Protein AF-A0AAD7TX39-F1 (afdb_monomer)

Mean predicted aligned error: 16.81 Å

Structure (mmCIF, N/CA/C/O backbone):
data_AF-A0AAD7TX39-F1
#
_entry.id   AF-A0AAD7TX39-F1
#
loop_
_atom_site.group_PDB
_atom_site.id
_atom_site.type_symbol
_atom_site.label_atom_id
_atom_site.label_alt_id
_atom_site.label_comp_id
_atom_site.label_asym_id
_atom_site.label_entity_id
_atom_site.label_seq_id
_atom_site.pdbx_PDB_ins_code
_atom_site.Cartn_x
_atom_site.Cartn_y
_atom_site.Cartn_z
_atom_site.occupancy
_atom_site.B_iso_or_equiv
_atom_site.auth_seq_id
_atom_site.auth_comp_id
_atom_site.auth_asym_id
_atom_site.auth_atom_id
_atom_site.pdbx_PDB_model_num
ATOM 1 N N . MET A 1 1 ? 6.642 25.648 47.683 1.00 36.09 1 MET A N 1
ATOM 2 C CA . MET A 1 1 ? 7.659 25.974 46.660 1.00 36.09 1 MET A CA 1
ATOM 3 C C . MET A 1 1 ? 8.976 25.376 47.153 1.00 36.09 1 MET A C 1
ATOM 5 O O . MET A 1 1 ? 9.475 25.858 48.153 1.00 36.09 1 MET A O 1
ATOM 9 N N . GLY A 1 2 ? 9.516 24.273 46.634 1.00 30.36 2 GLY A N 1
ATOM 10 C CA . GLY A 1 2 ? 9.011 23.391 45.579 1.00 30.36 2 GLY A CA 1
ATOM 11 C C . GLY A 1 2 ? 9.629 23.659 44.208 1.00 30.36 2 GLY A C 1
ATOM 12 O O . GLY A 1 2 ? 9.030 24.409 43.449 1.00 30.36 2 GLY A O 1
ATOM 13 N N . TYR A 1 3 ? 10.782 23.035 43.932 1.00 30.98 3 TYR A N 1
ATOM 14 C CA . TYR A 1 3 ? 11.261 22.601 42.609 1.00 30.98 3 TYR A CA 1
ATOM 15 C C . TYR A 1 3 ? 12.519 21.726 42.781 1.00 30.98 3 TYR A C 1
ATOM 17 O O . TYR A 1 3 ? 13.634 22.239 42.824 1.00 30.98 3 TYR A O 1
ATOM 25 N N . GLU A 1 4 ? 12.347 20.405 42.836 1.00 35.03 4 GLU A N 1
ATOM 26 C CA . GLU A 1 4 ? 13.438 19.443 42.611 1.00 35.03 4 GLU A CA 1
ATOM 27 C C . GLU A 1 4 ? 13.172 18.641 41.334 1.00 35.03 4 GLU A C 1
ATOM 29 O O . GLU A 1 4 ? 12.026 18.467 40.912 1.00 35.03 4 GLU A O 1
ATOM 34 N N . LYS A 1 5 ? 14.249 18.211 40.668 1.00 33.78 5 LYS A N 1
ATOM 35 C CA . LYS A 1 5 ? 14.207 17.610 39.330 1.00 33.78 5 LYS A CA 1
ATOM 36 C C . LYS A 1 5 ? 14.383 16.096 39.421 1.00 33.78 5 LYS A C 1
ATOM 38 O O . LYS A 1 5 ? 15.505 15.624 39.577 1.00 33.78 5 LYS A O 1
ATOM 43 N N . ASN A 1 6 ? 13.307 15.338 39.228 1.00 30.84 6 ASN A N 1
ATOM 44 C CA . ASN A 1 6 ? 13.421 13.895 39.013 1.00 30.84 6 ASN A CA 1
ATOM 45 C C . ASN A 1 6 ? 13.933 13.612 37.593 1.00 30.84 6 ASN A C 1
ATOM 47 O O . ASN A 1 6 ? 13.250 13.896 36.609 1.00 30.84 6 ASN A O 1
ATOM 51 N N . ALA A 1 7 ? 15.134 13.044 37.493 1.00 29.58 7 ALA A N 1
ATOM 52 C CA . ALA A 1 7 ? 15.675 12.522 36.244 1.00 29.58 7 ALA A CA 1
ATOM 53 C C . ALA A 1 7 ? 15.110 11.118 35.969 1.00 29.58 7 ALA A C 1
ATOM 55 O O . ALA A 1 7 ? 15.146 10.248 36.837 1.00 29.58 7 ALA A O 1
ATOM 56 N N . ILE A 1 8 ? 14.607 10.888 34.755 1.00 26.80 8 ILE A N 1
ATOM 57 C CA . ILE A 1 8 ? 14.100 9.577 34.331 1.00 26.80 8 ILE A CA 1
ATOM 58 C C . ILE A 1 8 ? 15.266 8.759 33.768 1.00 26.80 8 ILE A C 1
ATOM 60 O O . ILE A 1 8 ? 15.832 9.107 32.732 1.00 26.80 8 ILE A O 1
ATOM 64 N N . PHE A 1 9 ? 15.611 7.658 34.437 1.00 26.08 9 PHE A N 1
ATOM 65 C CA . PHE A 1 9 ? 16.570 6.683 33.918 1.00 26.08 9 PHE A CA 1
ATOM 66 C C . PHE A 1 9 ? 15.929 5.817 32.827 1.00 26.08 9 PHE A C 1
ATOM 68 O O . PHE A 1 9 ? 14.939 5.128 33.070 1.00 26.08 9 PHE A O 1
ATOM 75 N N . PHE A 1 10 ? 16.539 5.792 31.641 1.00 26.59 10 PHE A N 1
ATOM 76 C CA . PHE A 1 10 ? 16.265 4.768 30.633 1.00 26.59 10 PHE A CA 1
ATOM 77 C C . PHE A 1 10 ? 17.032 3.487 30.981 1.00 26.59 10 PHE A C 1
ATOM 79 O O . PHE A 1 10 ? 18.262 3.490 31.012 1.00 26.59 10 PHE A O 1
ATOM 86 N N . LEU A 1 11 ? 16.316 2.380 31.192 1.00 27.66 11 LEU A N 1
ATOM 87 C CA . LEU A 1 11 ? 16.915 1.046 31.245 1.00 27.66 11 LEU A CA 1
ATOM 88 C C . LEU A 1 11 ? 17.014 0.471 29.829 1.00 27.66 11 LEU A C 1
ATOM 90 O O . LEU A 1 11 ? 16.006 0.138 29.206 1.00 27.66 11 LEU A O 1
ATOM 94 N N . THR A 1 12 ? 18.237 0.344 29.321 1.00 29.81 12 THR A N 1
ATOM 95 C CA . THR A 1 12 ? 18.530 -0.345 28.062 1.00 29.81 12 THR A CA 1
ATOM 96 C C . THR A 1 12 ? 18.596 -1.857 28.279 1.00 29.81 12 THR A C 1
ATOM 98 O O . THR A 1 12 ? 19.236 -2.347 29.209 1.00 29.81 12 THR A O 1
ATOM 101 N N . SER A 1 13 ? 17.925 -2.622 27.415 1.00 28.33 13 SER A N 1
ATOM 102 C CA . SER A 1 13 ? 17.940 -4.086 27.481 1.00 28.33 13 SER A CA 1
ATOM 103 C C . SER A 1 13 ? 19.276 -4.631 26.966 1.00 28.33 13 SER A C 1
ATOM 105 O O . SER A 1 13 ? 19.638 -4.394 25.814 1.00 28.33 13 SER A O 1
ATOM 107 N N . GLN A 1 14 ? 20.012 -5.360 27.809 1.00 29.25 14 GLN A N 1
ATOM 108 C CA . GLN A 1 14 ? 21.198 -6.106 27.383 1.00 29.25 14 GLN A CA 1
ATOM 109 C C . GLN A 1 14 ? 20.790 -7.441 26.747 1.00 29.25 14 GLN A C 1
ATOM 111 O O . GLN A 1 14 ? 19.982 -8.186 27.303 1.00 29.25 14 GLN A O 1
ATOM 116 N N . ALA A 1 15 ? 21.377 -7.759 25.593 1.00 29.50 15 ALA A N 1
ATOM 117 C CA . ALA A 1 15 ? 21.152 -9.026 24.907 1.00 29.50 15 ALA A CA 1
ATOM 118 C C . ALA A 1 15 ? 21.984 -10.159 25.535 1.00 29.50 15 ALA A C 1
ATOM 120 O O . ALA A 1 15 ? 23.193 -10.023 25.718 1.00 29.50 15 ALA A O 1
ATOM 121 N N . PHE A 1 16 ? 21.349 -11.301 25.814 1.00 26.45 16 PHE A N 1
ATOM 122 C CA . PHE A 1 16 ? 22.035 -12.513 26.269 1.00 26.45 16 PHE A CA 1
ATOM 123 C C . PHE A 1 16 ? 22.525 -13.350 25.079 1.00 26.45 16 PHE A C 1
ATOM 125 O O . PHE A 1 16 ? 21.729 -13.944 24.350 1.00 26.45 16 PHE A O 1
ATOM 132 N N . THR A 1 17 ? 23.844 -13.446 24.910 1.00 27.94 17 THR A N 1
ATOM 133 C CA . THR A 1 17 ? 24.473 -14.318 23.906 1.00 27.94 17 THR A CA 1
ATOM 134 C C . THR A 1 17 ? 24.543 -15.756 24.420 1.00 27.94 17 THR A C 1
ATOM 136 O O . THR A 1 17 ? 25.300 -16.048 25.343 1.00 27.94 17 THR A O 1
ATOM 139 N N . ILE A 1 18 ? 23.794 -16.677 23.806 1.00 28.23 18 ILE A N 1
ATOM 140 C CA . ILE A 1 18 ? 23.839 -18.110 24.146 1.00 28.23 18 ILE A CA 1
ATOM 141 C C . ILE A 1 18 ? 24.868 -18.824 23.259 1.00 28.23 18 ILE A C 1
ATOM 143 O O . ILE A 1 18 ? 24.601 -19.142 22.099 1.00 28.23 18 ILE A O 1
ATOM 147 N N . THR A 1 19 ? 26.044 -19.119 23.813 1.00 29.38 19 THR A N 1
ATOM 148 C CA . THR A 1 19 ? 27.068 -19.953 23.169 1.00 29.38 19 THR A CA 1
ATOM 149 C C . THR A 1 19 ? 26.739 -21.443 23.313 1.00 29.38 19 THR A C 1
ATOM 151 O O . THR A 1 19 ? 26.641 -21.983 24.413 1.00 29.38 19 THR A O 1
ATOM 154 N N . LYS A 1 20 ? 26.591 -22.152 22.186 1.00 29.59 20 LYS A N 1
ATOM 155 C CA . LYS A 1 20 ? 26.404 -23.613 22.176 1.00 29.59 20 LYS A CA 1
A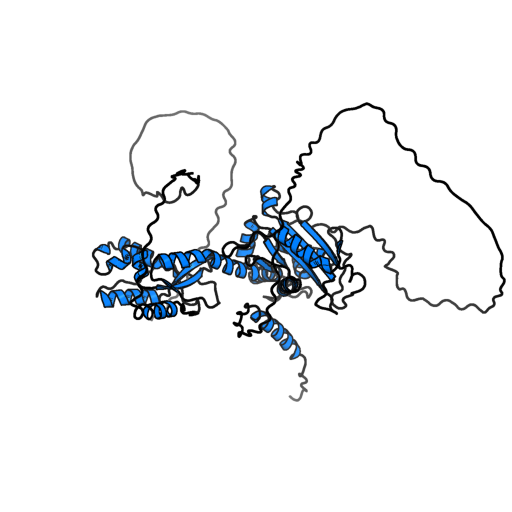TOM 156 C C . LYS A 1 20 ? 27.747 -24.333 22.324 1.00 29.59 20 LYS A C 1
ATOM 158 O O . LYS A 1 20 ? 28.436 -24.547 21.329 1.00 29.59 20 LYS A O 1
ATOM 163 N N . HIS A 1 21 ? 28.090 -24.765 23.536 1.00 30.83 21 HIS A N 1
ATOM 164 C CA . HIS A 1 21 ? 29.160 -25.749 23.721 1.00 30.83 21 HIS A CA 1
ATOM 165 C C . HIS A 1 21 ? 28.693 -27.168 23.365 1.00 30.83 21 HIS A C 1
ATOM 167 O O . HIS A 1 21 ? 27.553 -27.559 23.611 1.00 30.83 21 HIS A O 1
ATOM 173 N N . LYS A 1 22 ? 29.605 -27.935 22.763 1.00 34.88 22 LYS A N 1
ATOM 174 C CA . LYS A 1 22 ? 29.406 -29.308 22.289 1.00 34.88 22 LYS A CA 1
ATOM 175 C C . LYS A 1 22 ? 30.063 -30.271 23.291 1.00 34.88 22 LYS A C 1
ATOM 177 O O . LYS A 1 22 ? 31.272 -30.147 23.488 1.00 34.88 22 LYS A O 1
ATOM 182 N N . PRO A 1 23 ? 29.331 -31.203 23.927 1.00 36.47 23 PRO A N 1
ATOM 183 C CA . PRO A 1 23 ? 29.933 -32.135 24.873 1.00 36.47 23 PRO A CA 1
ATOM 184 C C . PRO A 1 23 ? 30.745 -33.205 24.133 1.00 36.47 23 PRO A C 1
ATOM 186 O O . PRO A 1 23 ? 30.285 -33.779 23.146 1.00 36.47 23 PRO A O 1
ATOM 189 N N . THR A 1 24 ? 31.946 -33.483 24.633 1.00 35.75 24 THR A N 1
ATOM 190 C CA . THR A 1 24 ? 32.709 -34.697 24.317 1.00 35.75 24 THR A CA 1
ATOM 191 C C . THR A 1 24 ? 32.731 -35.582 25.556 1.00 35.75 24 THR A C 1
ATOM 193 O O . THR A 1 24 ? 32.763 -35.090 26.682 1.00 35.75 24 THR A O 1
ATOM 196 N N . THR A 1 25 ? 32.620 -36.889 25.349 1.00 35.44 25 THR A N 1
ATOM 197 C CA . THR A 1 25 ? 32.514 -37.886 26.416 1.00 35.44 25 THR A CA 1
ATOM 198 C C . THR A 1 25 ? 33.858 -38.144 27.084 1.00 35.44 25 THR A C 1
ATOM 200 O O . THR A 1 25 ? 34.848 -38.332 26.384 1.00 35.44 25 THR A O 1
ATOM 203 N N . ASN A 1 26 ? 33.851 -38.308 28.405 1.00 32.62 26 ASN A N 1
ATOM 204 C CA . ASN A 1 26 ? 34.750 -39.236 29.088 1.00 32.62 26 ASN A CA 1
ATOM 205 C C . ASN A 1 26 ? 34.024 -39.859 30.288 1.00 32.62 26 ASN A C 1
ATOM 207 O O . ASN A 1 26 ? 33.129 -39.244 30.869 1.00 32.62 26 ASN A O 1
ATOM 211 N N . SER A 1 27 ? 34.380 -41.098 30.605 1.00 34.50 27 SER A N 1
ATOM 212 C CA . SER A 1 27 ? 33.870 -41.869 31.740 1.00 34.50 27 SER A CA 1
ATOM 213 C C . SER A 1 27 ? 34.684 -41.614 33.006 1.00 34.50 27 SER A C 1
ATOM 215 O O . SER A 1 27 ? 35.883 -41.386 32.897 1.00 34.50 27 SER A O 1
ATOM 217 N N . ASP A 1 28 ? 34.059 -41.752 34.181 1.00 32.94 28 ASP A N 1
ATOM 218 C CA . ASP A 1 28 ? 34.570 -42.628 35.252 1.00 32.94 28 ASP A CA 1
ATOM 219 C C . ASP A 1 28 ? 33.524 -42.847 36.368 1.00 32.94 28 ASP A C 1
ATOM 221 O O . ASP A 1 28 ? 32.405 -42.335 36.291 1.00 32.94 28 ASP A O 1
ATOM 225 N N . SER A 1 29 ? 33.829 -43.721 37.338 1.00 34.81 29 SER A N 1
ATOM 226 C CA . SER A 1 29 ? 32.827 -44.519 38.071 1.00 34.81 29 SER A CA 1
ATOM 227 C C . SER A 1 29 ? 32.806 -44.384 39.605 1.00 34.81 29 SER A C 1
ATOM 229 O O . SER A 1 29 ? 33.843 -44.529 40.249 1.00 34.81 29 SER A O 1
ATOM 231 N N . SER A 1 30 ? 31.609 -44.277 40.203 1.00 33.69 30 SER A N 1
ATOM 232 C CA . SER A 1 30 ? 31.208 -44.779 41.550 1.00 33.69 30 SER A CA 1
ATOM 233 C C . SER A 1 30 ? 29.690 -44.508 41.756 1.00 33.69 30 SER A C 1
ATOM 235 O O . SER A 1 30 ? 29.173 -43.569 41.163 1.00 33.69 30 SER A O 1
ATOM 237 N N . ARG A 1 31 ? 28.837 -45.384 42.335 1.00 32.41 31 ARG A N 1
ATOM 238 C CA . ARG A 1 31 ? 28.692 -45.795 43.762 1.00 32.41 31 ARG A CA 1
ATOM 239 C C . ARG A 1 31 ? 28.604 -44.576 44.710 1.00 32.41 31 ARG A C 1
ATOM 241 O O . ARG A 1 31 ? 29.559 -43.821 44.734 1.00 32.41 31 ARG A O 1
ATOM 248 N N . LEU A 1 32 ? 27.589 -44.315 45.549 1.00 34.75 32 LEU A N 1
ATOM 249 C CA . LEU A 1 32 ? 26.296 -44.931 45.965 1.00 34.75 32 LEU A CA 1
ATOM 250 C C . LEU A 1 32 ? 25.321 -43.753 46.347 1.00 34.75 32 LEU A C 1
ATOM 252 O O . LEU A 1 32 ? 25.684 -42.612 46.081 1.00 34.75 32 LEU A O 1
ATOM 256 N N . ASP A 1 33 ? 24.107 -43.841 46.923 1.00 32.72 33 ASP A N 1
ATOM 257 C CA . ASP A 1 33 ? 23.285 -44.919 47.525 1.00 32.72 33 ASP A CA 1
ATOM 258 C C . ASP A 1 33 ? 21.753 -44.651 47.315 1.00 32.72 33 ASP A C 1
ATOM 260 O O . ASP A 1 33 ? 21.384 -44.158 46.247 1.00 32.72 33 ASP A O 1
ATOM 264 N N . ALA A 1 34 ? 20.851 -44.969 48.267 1.00 33.47 34 ALA A N 1
ATOM 265 C CA . ALA A 1 34 ? 19.385 -44.982 48.090 1.00 33.47 34 ALA A CA 1
ATOM 266 C C . ALA A 1 34 ? 18.522 -44.181 49.115 1.00 33.47 34 ALA A C 1
ATOM 268 O O . ALA A 1 34 ? 18.928 -43.908 50.240 1.00 33.47 34 ALA A O 1
ATOM 269 N N . ALA A 1 35 ? 17.242 -43.976 48.739 1.00 35.28 35 ALA A N 1
ATOM 270 C CA . ALA A 1 35 ? 16.066 -43.743 49.616 1.00 35.28 35 ALA A CA 1
ATOM 271 C C . ALA A 1 35 ? 15.825 -42.286 50.170 1.00 35.28 35 ALA A C 1
ATOM 273 O O . ALA A 1 35 ? 16.618 -41.396 49.866 1.00 35.28 35 ALA A O 1
ATOM 274 N N . PRO A 1 36 ? 14.645 -41.938 50.771 1.00 47.38 36 PRO A N 1
ATOM 275 C CA . PRO A 1 36 ? 13.823 -40.869 50.157 1.00 47.38 36 PRO A CA 1
ATOM 276 C C . PRO A 1 36 ? 13.093 -39.833 51.071 1.00 47.38 36 PRO A C 1
ATOM 278 O O . PRO A 1 36 ? 12.588 -40.166 52.139 1.00 47.38 36 PRO A O 1
ATOM 281 N N . THR A 1 37 ? 12.800 -38.639 50.511 1.00 31.55 37 THR A N 1
ATOM 282 C CA . THR A 1 37 ? 11.734 -37.661 50.928 1.00 31.55 37 THR A CA 1
ATOM 283 C C . THR A 1 37 ? 11.864 -37.013 52.339 1.00 31.55 37 THR A C 1
ATOM 285 O O . THR A 1 37 ? 12.755 -37.421 53.078 1.00 31.55 37 THR A O 1
ATOM 288 N N . PRO A 1 38 ? 11.041 -36.008 52.771 1.00 49.19 38 PRO A N 1
ATOM 289 C CA . PRO A 1 38 ? 9.944 -35.268 52.103 1.00 49.19 38 PRO A CA 1
ATOM 290 C C . PRO A 1 38 ? 9.949 -33.704 52.233 1.00 49.19 38 PRO A C 1
ATOM 292 O O . PRO A 1 38 ? 10.732 -33.113 52.963 1.00 49.19 38 PRO A O 1
ATOM 295 N N . LEU A 1 39 ? 8.944 -33.064 51.600 1.00 29.58 39 LEU A N 1
ATOM 296 C CA . LEU A 1 39 ? 8.237 -31.814 51.998 1.00 29.58 39 LEU A CA 1
ATOM 297 C C . LEU A 1 39 ? 8.953 -30.437 52.081 1.00 29.58 39 LEU A C 1
ATOM 299 O O . LEU A 1 39 ? 9.544 -30.095 53.102 1.00 29.58 39 LEU A O 1
ATOM 303 N N . ARG A 1 40 ? 8.635 -29.553 51.110 1.00 27.59 40 ARG A N 1
ATOM 304 C CA . ARG A 1 40 ? 7.959 -28.216 51.223 1.00 27.59 40 ARG A CA 1
ATOM 305 C C . ARG A 1 40 ? 8.288 -27.345 49.988 1.00 27.59 40 ARG A C 1
ATOM 307 O O . ARG A 1 40 ? 9.319 -27.567 49.373 1.00 27.59 40 ARG A O 1
ATOM 314 N N . LEU A 1 41 ? 7.567 -26.280 49.614 1.00 28.62 41 LEU A N 1
ATOM 315 C CA . LEU A 1 41 ? 6.136 -25.898 49.614 1.00 28.62 41 LEU A CA 1
ATOM 316 C C . LEU A 1 41 ? 6.075 -24.533 48.872 1.00 28.62 41 LEU A C 1
ATOM 318 O O . LEU A 1 41 ? 6.982 -23.730 49.069 1.00 28.62 41 LEU A O 1
ATOM 322 N N . CYS A 1 42 ? 5.012 -24.240 48.107 1.00 26.12 42 CYS A N 1
ATOM 323 C CA . CYS A 1 42 ? 4.830 -23.001 47.312 1.00 26.12 42 CYS A CA 1
ATOM 324 C C . CYS A 1 42 ? 5.813 -22.854 46.112 1.00 26.12 42 CYS A C 1
ATOM 326 O O . CYS A 1 42 ? 6.945 -23.309 46.166 1.00 26.12 42 CYS A O 1
ATOM 328 N N . CYS A 1 43 ? 5.448 -22.250 44.972 1.00 27.48 43 CYS A N 1
ATOM 329 C CA . CYS A 1 43 ? 4.390 -21.258 44.764 1.00 27.48 43 CYS A CA 1
ATOM 330 C C . CYS A 1 43 ? 3.752 -21.288 43.351 1.00 27.48 43 CYS A C 1
ATOM 332 O O . CYS A 1 43 ? 4.434 -21.550 42.369 1.00 27.48 43 CYS A O 1
ATOM 334 N N . LEU A 1 44 ? 2.471 -20.895 43.299 1.00 30.12 44 LEU A N 1
ATOM 335 C CA . LEU A 1 44 ? 1.721 -20.253 42.199 1.00 30.12 44 LEU A CA 1
ATOM 336 C C . LEU A 1 44 ? 1.634 -20.884 40.788 1.00 30.12 44 LEU A C 1
ATOM 338 O O . LEU A 1 44 ? 2.595 -21.024 40.039 1.00 30.12 44 LEU A O 1
ATOM 342 N N . CYS A 1 45 ? 0.382 -21.097 40.373 1.00 27.20 45 CYS A N 1
ATOM 343 C CA . CYS A 1 45 ? -0.043 -21.514 39.039 1.00 27.20 45 CYS A CA 1
ATOM 344 C C . CYS A 1 45 ? 0.327 -20.518 37.921 1.00 27.20 45 CYS A C 1
ATOM 346 O O . CYS A 1 45 ? 0.070 -19.319 38.040 1.00 27.20 45 CYS A O 1
ATOM 348 N N . ARG A 1 46 ? 0.754 -21.037 36.760 1.00 28.61 46 ARG A N 1
ATOM 349 C CA . ARG A 1 46 ? 0.615 -20.360 35.454 1.00 28.61 46 ARG A CA 1
ATOM 350 C C . ARG A 1 46 ? 0.233 -21.347 34.343 1.00 28.61 46 ARG A C 1
ATOM 352 O O . ARG A 1 46 ? 1.059 -21.797 33.558 1.00 28.61 46 ARG A O 1
ATOM 359 N N . LEU A 1 47 ? -1.061 -21.646 34.284 1.00 28.86 47 LEU A N 1
ATOM 360 C CA . LEU A 1 47 ? -1.773 -22.282 33.172 1.00 28.86 47 LEU A CA 1
ATOM 361 C C . LEU A 1 47 ? -3.107 -21.527 33.008 1.00 28.86 47 LEU A C 1
ATOM 363 O O . LEU A 1 47 ? -3.684 -21.128 34.014 1.00 28.86 47 LEU A O 1
ATOM 367 N N . ALA A 1 48 ? -3.646 -21.293 31.812 1.00 27.50 48 ALA A N 1
ATOM 368 C CA . ALA A 1 48 ? -3.074 -21.432 30.469 1.00 27.50 48 ALA A CA 1
ATOM 369 C C . ALA A 1 48 ? -3.866 -20.547 29.488 1.00 27.50 48 ALA A C 1
ATOM 371 O O . ALA A 1 48 ? -5.063 -20.357 29.688 1.00 27.50 48 ALA A O 1
ATOM 372 N N . GLN A 1 49 ? -3.241 -20.063 28.404 1.00 28.58 49 GLN A N 1
ATOM 373 C CA . GLN A 1 49 ? -3.992 -19.531 27.253 1.00 28.58 49 GLN A CA 1
ATOM 374 C C . GLN A 1 49 ? -3.173 -19.493 25.945 1.00 28.58 49 GLN A C 1
ATOM 376 O O . GLN A 1 49 ? -2.906 -18.435 25.384 1.00 28.58 49 GLN A O 1
ATOM 381 N N . GLN A 1 50 ? -2.767 -20.664 25.438 1.00 30.86 50 GLN A N 1
ATOM 382 C CA . GLN A 1 50 ? -2.311 -20.814 24.046 1.00 30.86 50 GLN A CA 1
ATOM 383 C C . GLN A 1 50 ? -2.391 -22.280 23.586 1.00 30.86 50 GLN A C 1
ATOM 385 O O . GLN A 1 50 ? -1.533 -23.092 23.926 1.00 30.86 50 GLN A O 1
ATOM 390 N N . SER A 1 51 ? -3.433 -22.637 22.828 1.00 27.64 51 SER A N 1
ATOM 391 C CA . SER A 1 51 ? -3.469 -23.815 21.937 1.00 27.64 51 SER A CA 1
ATOM 392 C C . SER A 1 51 ? -4.760 -23.847 21.099 1.00 27.64 51 SER A C 1
ATOM 394 O O . SER A 1 51 ? -5.766 -23.254 21.469 1.00 27.64 51 SER A O 1
ATOM 396 N N . HIS A 1 52 ? -4.692 -24.557 19.968 1.00 27.81 52 HIS A N 1
ATOM 397 C CA . HIS A 1 52 ? -5.803 -25.019 19.118 1.00 27.81 52 HIS A CA 1
ATOM 398 C C . HIS A 1 52 ? -6.799 -23.993 18.545 1.00 27.81 52 HIS A C 1
ATOM 400 O O . HIS A 1 52 ? -7.919 -23.843 19.015 1.00 27.81 52 HIS A O 1
ATOM 406 N N . CYS A 1 53 ? -6.437 -23.463 17.371 1.00 27.78 53 CYS A N 1
ATOM 407 C CA . CYS A 1 53 ? -7.382 -23.230 16.271 1.00 27.78 53 CYS A CA 1
ATOM 408 C C . CYS A 1 53 ? -6.710 -23.566 14.923 1.00 27.78 53 CYS A C 1
ATOM 410 O O . CYS A 1 53 ? -6.190 -22.690 14.233 1.00 27.78 53 CYS A O 1
ATOM 412 N N . ARG A 1 54 ? -6.699 -24.854 14.555 1.00 30.00 54 ARG A N 1
ATOM 413 C CA . ARG A 1 54 ? -6.453 -25.339 13.185 1.00 30.00 54 ARG A CA 1
ATOM 414 C C . ARG A 1 54 ? -7.298 -26.582 12.921 1.00 30.00 54 ARG A C 1
ATOM 416 O O . ARG A 1 54 ? -7.469 -27.390 13.822 1.00 30.00 54 ARG A O 1
ATOM 423 N N . GLU A 1 55 ? -7.752 -26.685 11.672 1.00 29.81 55 GLU A N 1
ATOM 424 C CA . GLU A 1 55 ? -8.309 -27.876 11.015 1.00 29.81 55 GLU A CA 1
ATOM 425 C C . GLU A 1 55 ? -9.501 -28.566 11.705 1.00 29.81 55 GLU A C 1
ATOM 427 O O . GLU A 1 55 ? -9.348 -29.375 12.608 1.00 29.81 55 GLU A O 1
ATOM 432 N N . TYR A 1 56 ? -10.704 -28.336 11.168 1.00 28.77 56 TYR A N 1
ATOM 433 C CA . TYR A 1 56 ? -11.350 -29.337 10.305 1.00 28.77 56 TYR A CA 1
ATOM 434 C C . TYR A 1 56 ? -12.468 -28.690 9.470 1.00 28.77 56 TYR A C 1
ATOM 436 O O . TYR A 1 56 ? -13.424 -28.141 10.009 1.00 28.77 56 TYR A O 1
ATOM 444 N N . LEU A 1 57 ? -12.370 -28.790 8.141 1.00 29.12 57 LEU A N 1
ATOM 445 C CA . LEU A 1 57 ? -13.456 -28.461 7.212 1.00 29.12 57 LEU A CA 1
ATOM 446 C C . LEU A 1 57 ? -13.683 -29.642 6.261 1.00 29.12 57 LEU A C 1
ATOM 448 O O . LEU A 1 57 ? -12.876 -29.909 5.373 1.00 29.12 57 LEU A O 1
ATOM 452 N N . ARG A 1 58 ? -14.814 -30.328 6.436 1.00 29.42 58 ARG A N 1
ATOM 453 C CA . ARG A 1 58 ? -15.437 -31.185 5.420 1.00 29.42 58 ARG A CA 1
ATOM 454 C C . ARG A 1 58 ? -16.894 -30.738 5.264 1.00 29.42 58 ARG A C 1
ATOM 456 O O . ARG A 1 58 ? -17.572 -30.620 6.284 1.00 29.42 58 ARG A O 1
ATOM 463 N N . PRO A 1 59 ? -17.395 -30.499 4.042 1.00 39.81 59 PRO A N 1
ATOM 464 C CA . PRO A 1 59 ? -18.810 -30.225 3.837 1.00 39.81 59 PRO A CA 1
ATOM 465 C C . PRO A 1 59 ? -19.622 -31.518 3.983 1.00 39.81 59 PRO A C 1
ATOM 467 O O . PRO A 1 59 ? -19.279 -32.544 3.394 1.00 39.81 59 PRO A O 1
ATOM 470 N N . LEU A 1 60 ? -20.719 -31.465 4.739 1.00 30.64 60 LEU A N 1
ATOM 471 C CA . LEU A 1 60 ? -21.732 -32.518 4.721 1.00 30.64 60 LEU A CA 1
ATOM 472 C C . LEU A 1 60 ? -22.604 -32.358 3.473 1.00 30.64 60 LEU A C 1
ATOM 474 O O . LEU A 1 60 ? -23.267 -31.338 3.297 1.00 30.64 60 LEU A O 1
ATOM 478 N N . LEU A 1 61 ? -22.631 -33.390 2.632 1.00 30.59 61 LEU A N 1
ATOM 479 C CA . LEU A 1 61 ? -23.676 -33.557 1.628 1.00 30.59 61 LEU A CA 1
ATOM 480 C C . LEU A 1 61 ? -24.950 -34.014 2.343 1.00 30.59 61 LEU A C 1
ATOM 482 O O . LEU A 1 61 ? -24.948 -35.079 2.957 1.00 30.59 61 LEU A O 1
ATOM 486 N N . TYR A 1 62 ? -26.037 -33.250 2.226 1.00 28.53 62 TYR A N 1
ATOM 487 C CA . TYR A 1 62 ? -27.370 -33.728 2.588 1.00 28.53 62 TYR A CA 1
ATOM 488 C C . TYR A 1 62 ? -28.237 -33.849 1.339 1.00 28.53 62 TYR A C 1
ATOM 490 O O . TYR A 1 62 ? -28.561 -32.861 0.684 1.00 28.53 62 TYR A O 1
ATOM 498 N N . SER A 1 63 ? -28.592 -35.090 1.014 1.00 28.62 63 SER A N 1
ATOM 499 C CA . SER A 1 63 ? -29.597 -35.404 0.004 1.00 28.62 63 SER A CA 1
ATOM 500 C C . SER A 1 63 ? -30.984 -35.352 0.635 1.00 28.62 63 SER A C 1
ATOM 502 O O . SER A 1 63 ? -31.185 -35.877 1.730 1.00 28.62 63 SER A O 1
ATOM 504 N N . SER A 1 64 ? -31.949 -34.757 -0.060 1.00 29.05 64 SER A N 1
ATOM 505 C CA . SER A 1 64 ? -33.382 -34.968 0.170 1.00 29.05 64 SER A CA 1
ATOM 506 C C . SER A 1 64 ? -34.155 -34.536 -1.070 1.00 29.05 64 SER A C 1
ATOM 508 O O . SER A 1 64 ? -34.400 -33.351 -1.283 1.00 29.05 64 SER A O 1
ATOM 510 N N . ALA A 1 65 ? -34.531 -35.509 -1.897 1.00 30.33 65 ALA A N 1
ATOM 511 C CA . ALA A 1 65 ? -35.511 -35.313 -2.955 1.00 30.33 65 ALA A CA 1
ATOM 512 C C . ALA A 1 65 ? -36.889 -35.744 -2.438 1.00 30.33 65 ALA A C 1
ATOM 514 O O . ALA A 1 65 ? -37.059 -36.882 -2.006 1.00 30.33 65 ALA A O 1
ATOM 515 N N . VAL A 1 66 ? -37.873 -34.849 -2.519 1.00 32.25 66 VAL A N 1
ATOM 516 C CA . VAL A 1 66 ? -39.300 -35.171 -2.383 1.00 32.25 66 VAL A CA 1
ATOM 517 C C . VAL A 1 66 ? -40.020 -34.547 -3.576 1.00 32.25 66 VAL A C 1
ATOM 519 O O . VAL A 1 66 ? -39.644 -33.475 -4.051 1.00 32.25 66 VAL A O 1
ATOM 522 N N . HIS A 1 67 ? -41.008 -35.257 -4.110 1.00 31.20 67 HIS A N 1
ATOM 523 C CA . HIS A 1 67 ? -41.673 -34.960 -5.376 1.00 31.20 67 HIS A CA 1
ATOM 524 C C . HIS A 1 67 ? -43.194 -34.985 -5.171 1.00 31.20 67 HIS A C 1
ATOM 526 O O . HIS A 1 67 ? -43.654 -35.749 -4.326 1.00 31.20 67 HIS A O 1
ATOM 532 N N . LEU A 1 68 ? -43.946 -34.230 -5.991 1.00 30.75 68 LEU A N 1
ATOM 533 C CA . LEU A 1 68 ? -45.424 -34.134 -5.988 1.00 30.75 68 LEU A CA 1
ATOM 534 C C . LEU A 1 68 ? -45.987 -33.468 -4.699 1.00 30.75 68 LEU A C 1
ATOM 536 O O . LEU A 1 68 ? -45.473 -33.661 -3.608 1.00 30.75 68 LEU A O 1
ATOM 540 N N . MET A 1 69 ? -47.011 -32.611 -4.721 1.00 27.97 69 MET A N 1
ATOM 541 C CA . MET A 1 69 ? -48.167 -32.495 -5.620 1.00 27.97 69 MET A CA 1
ATOM 542 C C . MET A 1 69 ? -48.530 -31.033 -5.947 1.00 27.97 69 MET A C 1
ATOM 544 O O . MET A 1 69 ? -48.240 -30.117 -5.180 1.00 27.97 69 MET A O 1
ATOM 548 N N . HIS A 1 70 ? -49.267 -30.835 -7.044 1.00 35.91 70 HIS A N 1
ATOM 549 C CA . HIS A 1 70 ? -50.076 -29.629 -7.270 1.00 35.91 70 HIS A CA 1
ATOM 550 C C . HIS A 1 70 ? -51.352 -29.688 -6.405 1.00 35.91 70 HIS A C 1
ATOM 552 O O . HIS A 1 70 ? -51.852 -30.777 -6.118 1.00 35.91 70 HIS A O 1
ATOM 558 N N . PRO A 1 71 ? -51.954 -28.539 -6.073 1.00 42.66 71 PRO A N 1
ATOM 559 C CA . PRO A 1 71 ? -53.303 -28.336 -6.609 1.00 42.66 71 PRO A CA 1
ATOM 560 C C . PRO A 1 71 ? -53.496 -26.941 -7.218 1.00 42.66 71 PRO A C 1
ATOM 562 O O . PRO A 1 71 ? -52.669 -26.044 -7.055 1.00 42.66 71 PRO A O 1
ATOM 565 N N . GLN A 1 72 ? -54.594 -26.772 -7.952 1.00 36.94 72 GLN A N 1
ATOM 566 C CA . GLN A 1 72 ? -55.091 -25.474 -8.406 1.00 36.94 72 GLN A CA 1
ATOM 567 C C . GLN A 1 72 ? -56.151 -24.969 -7.419 1.00 36.94 72 GLN A C 1
ATOM 569 O O . GLN A 1 72 ? -57.028 -25.731 -7.021 1.00 36.94 72 GLN A O 1
ATOM 574 N N . ALA A 1 73 ? -56.115 -23.681 -7.078 1.00 33.66 73 ALA A N 1
ATOM 575 C CA . ALA A 1 73 ? -57.210 -22.995 -6.396 1.00 33.66 73 ALA A CA 1
ATOM 576 C C . ALA A 1 73 ? -57.274 -21.545 -6.895 1.00 33.66 73 ALA A C 1
ATOM 578 O O . ALA A 1 73 ? -56.430 -20.720 -6.550 1.00 33.66 73 ALA A O 1
ATOM 579 N N . GLY A 1 74 ? -58.245 -21.242 -7.758 1.00 37.94 74 GLY A N 1
ATOM 580 C CA . GLY A 1 74 ? -58.476 -19.880 -8.234 1.00 37.94 74 GLY A CA 1
ATOM 581 C C . GLY A 1 74 ? -59.266 -19.074 -7.206 1.00 37.94 74 GLY A C 1
ATOM 582 O O . GLY A 1 74 ? -60.323 -19.521 -6.771 1.00 37.94 74 GLY A O 1
ATOM 583 N N . TYR A 1 75 ? -58.787 -17.878 -6.855 1.00 32.78 75 TYR A N 1
ATOM 584 C CA . TYR A 1 75 ? -59.533 -16.925 -6.029 1.00 32.78 75 TYR A CA 1
ATOM 585 C C . TYR A 1 75 ? -59.827 -15.634 -6.794 1.00 32.78 75 TYR A C 1
ATOM 587 O O . TYR A 1 75 ? -58.969 -15.072 -7.475 1.00 32.78 75 TYR A O 1
ATOM 595 N N . VAL A 1 76 ? -61.075 -15.178 -6.684 1.00 34.81 76 VAL A N 1
ATOM 596 C CA . VAL A 1 76 ? -61.598 -14.002 -7.386 1.00 34.81 76 VAL A CA 1
ATOM 597 C C . VAL A 1 76 ? -61.093 -12.726 -6.713 1.00 34.81 76 VAL A C 1
ATOM 599 O O . VAL A 1 76 ? -61.355 -12.494 -5.535 1.00 34.81 76 VAL A O 1
ATOM 602 N N . VAL A 1 77 ? -60.406 -11.864 -7.468 1.00 33.16 77 VAL A N 1
ATOM 603 C CA . VAL A 1 77 ? -59.938 -10.562 -6.966 1.00 33.16 77 VAL A CA 1
ATOM 604 C C . VAL A 1 77 ? -61.078 -9.542 -7.009 1.00 33.16 77 VAL A C 1
ATOM 606 O O . VAL A 1 77 ? -61.296 -8.857 -8.011 1.00 33.16 77 VAL A O 1
ATOM 609 N N . SER A 1 78 ? -61.801 -9.412 -5.899 1.00 35.47 78 SER A N 1
ATOM 610 C CA . SER A 1 78 ? -62.758 -8.326 -5.681 1.00 35.47 78 SER A CA 1
ATOM 611 C C . SER A 1 78 ? -62.029 -6.988 -5.491 1.00 35.47 78 SER A C 1
ATOM 613 O O . SER A 1 78 ? -61.387 -6.763 -4.465 1.00 35.47 78 SER A O 1
ATOM 615 N N . LYS A 1 79 ? -62.146 -6.071 -6.460 1.00 44.66 79 LYS A N 1
ATOM 616 C CA . LYS A 1 79 ? -61.702 -4.674 -6.302 1.00 44.66 79 LYS A CA 1
ATOM 617 C C . LYS A 1 79 ? -62.543 -3.959 -5.238 1.00 44.66 79 LYS A C 1
ATOM 619 O O . LYS A 1 79 ? -63.741 -3.822 -5.450 1.00 44.66 79 LYS A O 1
ATOM 624 N N . LEU A 1 80 ? -61.908 -3.416 -4.196 1.00 39.22 80 LEU A N 1
ATOM 625 C CA . LEU A 1 80 ? -62.347 -2.257 -3.392 1.00 39.22 80 LEU A CA 1
ATOM 626 C C . LEU A 1 80 ? -61.216 -1.858 -2.412 1.00 39.22 80 LEU A C 1
ATOM 628 O O . LEU A 1 80 ? -60.374 -2.690 -2.091 1.00 39.22 80 LEU A O 1
ATOM 632 N N . GLY A 1 81 ? -61.180 -0.602 -1.938 1.00 34.38 81 GLY A N 1
ATOM 633 C CA . GLY A 1 81 ? -60.322 -0.199 -0.800 1.00 34.38 81 GLY A CA 1
ATOM 634 C C . GLY A 1 81 ? -58.977 0.502 -1.086 1.00 34.38 81 GLY A C 1
ATOM 635 O O . GLY A 1 81 ? -58.087 0.474 -0.238 1.00 34.38 81 GLY A O 1
ATOM 636 N N . GLY A 1 82 ? -58.789 1.154 -2.238 1.00 46.12 82 GLY A N 1
ATOM 637 C CA . GLY A 1 82 ? -57.560 1.916 -2.522 1.00 46.12 82 GLY A CA 1
ATOM 638 C C . GLY A 1 82 ? -57.583 3.361 -2.001 1.00 46.12 82 GLY A C 1
ATOM 639 O O . GLY A 1 82 ? -58.166 4.214 -2.660 1.00 46.12 82 GLY A O 1
ATOM 640 N N . ALA A 1 83 ? -56.915 3.649 -0.872 1.00 43.03 83 ALA A N 1
ATOM 641 C CA . ALA A 1 83 ? -56.572 5.023 -0.448 1.00 43.03 83 ALA A CA 1
ATOM 642 C C . ALA A 1 83 ? -55.434 5.100 0.597 1.00 43.03 83 ALA A C 1
ATOM 644 O O . ALA A 1 83 ? -54.490 5.866 0.428 1.00 43.03 83 ALA A O 1
ATOM 645 N N . ALA A 1 84 ? -55.507 4.313 1.679 1.00 43.91 84 ALA A N 1
ATOM 646 C CA . ALA A 1 84 ? -54.655 4.513 2.861 1.00 43.91 84 ALA A CA 1
ATOM 647 C C . ALA A 1 84 ? -53.196 4.031 2.694 1.00 43.91 84 ALA A C 1
ATOM 649 O O . ALA A 1 84 ? -52.257 4.764 3.002 1.00 43.91 84 ALA A O 1
ATOM 650 N N . ALA A 1 85 ? -52.993 2.824 2.154 1.00 44.03 85 ALA A N 1
ATOM 651 C CA . ALA A 1 85 ? -51.702 2.115 2.152 1.00 44.03 85 ALA A CA 1
ATOM 652 C C . ALA A 1 85 ? -50.598 2.709 1.241 1.00 44.03 85 ALA A C 1
ATOM 654 O O . ALA A 1 85 ? -49.521 2.127 1.102 1.00 44.03 85 ALA A O 1
ATOM 655 N N . LEU A 1 86 ? -50.854 3.848 0.587 1.00 42.59 86 LEU A N 1
ATOM 656 C CA . LEU A 1 86 ? -49.912 4.506 -0.329 1.00 42.59 86 LEU A CA 1
ATOM 657 C C . LEU A 1 86 ? -49.157 5.678 0.325 1.00 42.59 86 LEU A C 1
ATOM 659 O O . LEU A 1 86 ? -48.123 6.093 -0.192 1.00 42.59 86 LEU A O 1
ATOM 663 N N . ARG A 1 87 ? -49.618 6.181 1.481 1.00 41.44 87 ARG A N 1
ATOM 664 C CA . ARG A 1 87 ? -48.942 7.277 2.201 1.00 41.44 87 ARG A CA 1
ATOM 665 C C . ARG A 1 87 ? -47.721 6.779 2.985 1.00 41.44 87 ARG A C 1
ATOM 667 O O . ARG A 1 87 ? -46.637 7.335 2.856 1.00 41.44 87 ARG A O 1
ATOM 674 N N . GLU A 1 88 ? -47.882 5.658 3.682 1.00 42.38 88 GLU A N 1
ATOM 675 C CA . GLU A 1 88 ? -46.855 5.016 4.518 1.00 42.38 88 GLU A CA 1
ATOM 676 C C . GLU A 1 88 ? -45.624 4.548 3.711 1.00 42.38 88 GLU A C 1
ATOM 678 O O . GLU A 1 88 ? -44.484 4.658 4.159 1.00 42.38 88 GLU A O 1
ATOM 683 N N . ARG A 1 89 ? -45.819 4.119 2.453 1.00 44.34 89 ARG A N 1
ATOM 684 C CA . ARG A 1 89 ? -44.713 3.723 1.558 1.00 44.34 89 ARG A CA 1
ATOM 685 C C . ARG A 1 89 ? -43.844 4.886 1.064 1.00 44.34 89 ARG A C 1
ATOM 687 O O . ARG A 1 89 ? -42.746 4.627 0.575 1.00 44.34 89 ARG A O 1
ATOM 694 N N . HIS A 1 90 ? -44.294 6.137 1.185 1.00 40.28 90 HIS A N 1
ATOM 695 C CA . HIS A 1 90 ? -43.504 7.302 0.773 1.00 40.28 90 HIS A CA 1
ATOM 696 C C . HIS A 1 90 ? -42.554 7.814 1.868 1.00 40.28 90 HIS A C 1
ATOM 698 O O . HIS A 1 90 ? -41.480 8.307 1.532 1.00 40.28 90 HIS A O 1
ATOM 704 N N . GLU A 1 91 ? -42.874 7.641 3.155 1.00 42.78 91 GLU A N 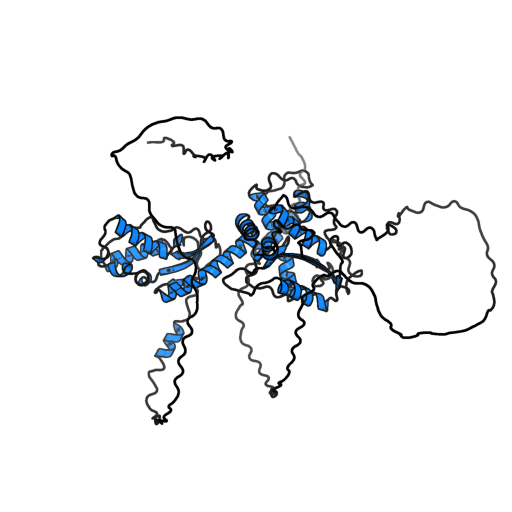1
ATOM 705 C CA . GLU A 1 91 ? -41.948 7.993 4.247 1.00 42.78 91 GLU A CA 1
ATOM 706 C C . GLU A 1 91 ? -40.799 6.981 4.373 1.00 42.78 91 GLU A C 1
ATOM 708 O O . GLU A 1 91 ? -39.636 7.376 4.485 1.00 42.78 91 GLU A O 1
ATOM 713 N N . VAL A 1 92 ? -41.087 5.680 4.235 1.00 45.22 92 VAL A N 1
ATOM 714 C CA . VAL A 1 92 ? -40.068 4.612 4.308 1.00 45.22 92 VAL A CA 1
ATOM 715 C C . VAL A 1 92 ? -38.985 4.756 3.227 1.00 45.22 92 VAL A C 1
ATOM 717 O O . VAL A 1 92 ? -37.828 4.425 3.474 1.00 45.22 92 VAL A O 1
ATOM 720 N N . LEU A 1 93 ? -39.315 5.299 2.049 1.00 43.06 93 LEU A N 1
ATOM 721 C CA . LEU A 1 93 ? -38.336 5.575 0.986 1.00 43.06 93 LEU A CA 1
ATOM 722 C C . LEU A 1 93 ? -37.563 6.893 1.177 1.00 43.06 93 LEU A C 1
ATOM 724 O O . LEU A 1 93 ? -36.479 7.036 0.613 1.00 43.06 93 LEU A O 1
ATOM 728 N N . GLY A 1 94 ? -38.066 7.833 1.986 1.00 38.88 94 GLY A N 1
ATOM 729 C CA . GLY A 1 94 ? -37.347 9.065 2.334 1.00 38.88 94 GLY A CA 1
ATOM 730 C C . GLY A 1 94 ? -36.227 8.839 3.357 1.00 38.88 94 GLY A C 1
ATOM 731 O O . GLY A 1 94 ? -35.156 9.436 3.254 1.00 38.88 94 GLY A O 1
ATOM 732 N N . ALA A 1 95 ? -36.436 7.926 4.310 1.00 43.03 95 ALA A N 1
ATOM 733 C CA . ALA A 1 95 ? -35.514 7.681 5.424 1.00 43.03 95 ALA A CA 1
ATOM 734 C C . ALA A 1 95 ? -34.187 6.984 5.039 1.00 43.03 95 ALA A C 1
ATOM 736 O O . ALA A 1 95 ? -33.256 6.954 5.843 1.00 43.03 95 ALA A O 1
ATOM 737 N N . VAL A 1 96 ? -34.065 6.436 3.822 1.00 45.78 96 VAL A N 1
ATOM 738 C CA . VAL A 1 96 ? -32.869 5.687 3.369 1.00 45.78 96 VAL A CA 1
ATOM 739 C C . VAL A 1 96 ? -31.848 6.581 2.639 1.00 45.78 96 VAL A C 1
ATOM 741 O O . VAL A 1 96 ? -30.830 6.102 2.140 1.00 45.78 96 VAL A O 1
ATOM 744 N N . MET A 1 97 ? -32.038 7.906 2.639 1.00 44.53 97 MET A N 1
ATOM 745 C CA . MET A 1 97 ? -30.944 8.848 2.373 1.00 44.53 97 MET A CA 1
ATOM 746 C C . MET A 1 97 ? -30.003 8.914 3.585 1.00 44.53 97 ME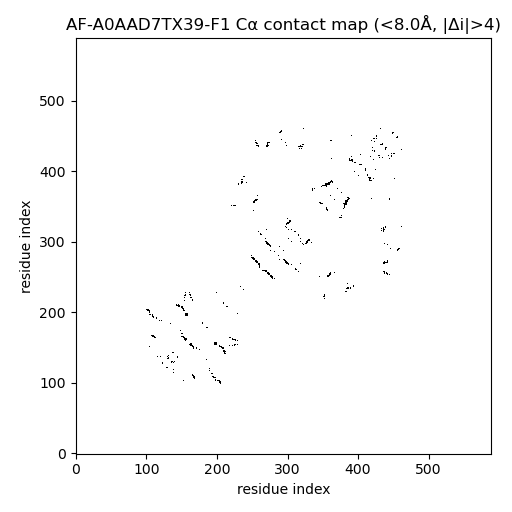T A C 1
ATOM 748 O O . MET A 1 97 ? -30.003 9.876 4.347 1.00 44.53 97 MET A O 1
ATOM 752 N N . SER A 1 98 ? -29.201 7.860 3.770 1.00 58.03 98 SER A N 1
ATOM 753 C CA . SER A 1 98 ? -28.233 7.739 4.864 1.00 58.03 98 SER A CA 1
ATOM 754 C C . SER A 1 98 ? -27.325 8.971 4.925 1.00 58.03 98 SER A C 1
ATOM 756 O O . SER A 1 98 ? -26.565 9.210 3.982 1.00 58.03 98 SER A O 1
ATOM 758 N N . ASN A 1 99 ? -27.399 9.729 6.024 1.00 71.62 99 ASN A N 1
ATOM 759 C CA . ASN A 1 99 ? -26.679 10.992 6.198 1.00 71.62 99 ASN A CA 1
ATOM 760 C C . ASN A 1 99 ? -25.180 10.825 5.907 1.00 71.62 99 ASN A C 1
ATOM 762 O O . ASN A 1 99 ? -24.454 10.183 6.665 1.00 71.62 99 ASN A O 1
ATOM 766 N N . PHE A 1 100 ? -24.719 11.410 4.799 1.00 86.19 100 PHE A N 1
ATOM 767 C CA . PHE A 1 100 ? -23.337 11.307 4.328 1.00 86.19 100 PHE A CA 1
ATOM 768 C C . PHE A 1 100 ? -22.440 12.307 5.075 1.00 86.19 100 PHE A C 1
ATOM 770 O O . PHE A 1 100 ? -21.866 13.229 4.500 1.00 86.19 100 PHE A O 1
ATOM 777 N N . THR A 1 101 ? -22.377 12.172 6.398 1.00 96.25 101 THR A N 1
ATOM 778 C CA . THR A 1 101 ? -21.575 13.048 7.251 1.00 96.25 101 THR A CA 1
ATOM 779 C C . THR A 1 101 ? -20.123 12.583 7.230 1.00 96.25 101 THR A C 1
ATOM 781 O O . THR A 1 101 ? -19.797 11.494 7.701 1.00 96.25 101 THR A O 1
ATOM 784 N N . LEU A 1 102 ? -19.241 13.418 6.686 1.00 96.88 102 LEU A N 1
ATOM 785 C CA . LEU A 1 102 ? -17.796 13.225 6.760 1.00 96.88 102 LEU A CA 1
ATOM 786 C C . LEU A 1 102 ? -17.243 13.885 8.029 1.00 96.88 102 LEU A C 1
ATOM 788 O O . LEU A 1 102 ? -17.646 14.993 8.382 1.00 96.88 102 LEU A O 1
ATOM 792 N N . VAL A 1 103 ? -16.323 13.206 8.714 1.00 97.75 103 VAL A N 1
ATOM 793 C CA . VAL A 1 103 ? -15.653 13.705 9.926 1.00 97.75 103 VAL A CA 1
ATOM 794 C C . VAL A 1 103 ? -14.146 13.480 9.860 1.00 97.75 103 VAL A C 1
ATOM 796 O O . VAL A 1 103 ? -13.672 12.505 9.282 1.00 97.75 103 VAL A O 1
ATOM 799 N N . ASP A 1 104 ? -13.396 14.383 10.482 1.00 97.69 104 ASP A N 1
ATOM 800 C CA . ASP A 1 104 ? -11.966 14.221 10.751 1.00 97.69 104 ASP A CA 1
ATOM 801 C C . ASP A 1 104 ? -11.731 13.039 11.725 1.00 97.69 104 ASP A C 1
ATOM 803 O O . ASP A 1 104 ? -12.383 13.017 12.779 1.00 97.69 104 ASP A O 1
ATOM 807 N N . PRO A 1 105 ? -10.839 12.072 11.410 1.00 97.75 105 PRO A N 1
ATOM 808 C CA . PRO A 1 105 ? -10.416 10.998 12.316 1.00 97.75 105 PRO A CA 1
ATOM 809 C C . PRO A 1 105 ? -9.729 11.460 13.606 1.00 97.75 105 PRO A C 1
ATOM 811 O O . PRO A 1 105 ? -9.693 10.697 14.573 1.00 97.75 105 PRO A O 1
ATOM 814 N N . ALA A 1 106 ? -9.246 12.702 13.683 1.00 97.50 106 ALA A N 1
ATOM 815 C CA . ALA A 1 106 ? -8.709 13.256 14.919 1.00 97.50 106 ALA A CA 1
ATOM 816 C C . ALA A 1 106 ? -9.720 13.141 16.083 1.00 97.50 106 ALA A C 1
ATOM 818 O O . ALA A 1 106 ? -10.907 13.482 15.972 1.00 97.50 106 ALA A O 1
ATOM 819 N N . GLY A 1 107 ? -9.244 12.625 17.220 1.00 96.81 107 GLY A N 1
ATOM 820 C CA . GLY A 1 107 ? -10.049 12.403 18.427 1.00 96.81 107 GLY A CA 1
ATOM 821 C C . GLY A 1 107 ? -11.028 11.220 18.371 1.00 96.81 107 GLY A C 1
ATOM 822 O O . GLY A 1 107 ? -11.874 11.118 19.259 1.00 96.81 107 GLY A O 1
ATOM 823 N N . TRP A 1 108 ? -10.953 10.351 17.357 1.00 98.31 108 TRP A N 1
ATOM 824 C CA . TRP A 1 108 ? -11.654 9.058 17.312 1.00 98.31 108 TRP A CA 1
ATOM 825 C C . TRP A 1 108 ? -10.712 7.939 17.764 1.00 98.31 108 TRP A C 1
ATOM 827 O O . TRP A 1 108 ? -10.162 7.193 16.957 1.00 98.31 108 TRP A O 1
ATOM 837 N N . ASP A 1 109 ? -10.475 7.884 19.070 1.00 97.81 109 ASP A N 1
ATOM 838 C CA . ASP A 1 109 ? -9.334 7.197 19.672 1.00 97.81 109 ASP A CA 1
ATOM 839 C C . ASP A 1 109 ? -9.697 5.943 20.480 1.00 97.81 109 ASP A C 1
ATOM 841 O O . ASP A 1 109 ? -8.797 5.283 20.982 1.00 97.81 109 ASP A O 1
ATOM 845 N N . CYS A 1 110 ? -10.978 5.602 20.637 1.00 98.56 110 CYS A N 1
ATOM 846 C CA . CYS A 1 110 ? -11.423 4.500 21.498 1.00 98.56 110 CYS A CA 1
ATOM 847 C C . CYS A 1 110 ? -12.072 3.381 20.672 1.00 98.56 110 CYS A C 1
ATOM 849 O O . CYS A 1 110 ? -13.104 3.620 20.047 1.00 98.56 110 CYS A O 1
ATOM 851 N N . ASP A 1 111 ? -11.535 2.157 20.686 1.00 98.62 111 ASP A N 1
ATOM 852 C CA . ASP A 1 111 ? -12.187 1.015 20.019 1.00 98.62 111 ASP A CA 1
ATOM 853 C C . ASP A 1 111 ? -13.509 0.641 20.721 1.00 98.62 111 ASP A C 1
ATOM 855 O O . ASP A 1 111 ? -13.528 0.386 21.927 1.00 98.62 111 ASP A O 1
ATOM 859 N N . LEU A 1 112 ? -14.611 0.585 19.967 1.00 98.62 112 LEU A N 1
ATOM 860 C CA . LEU A 1 112 ? -15.972 0.375 20.476 1.00 98.62 112 LEU A CA 1
ATOM 861 C C . LEU A 1 112 ? -16.142 -0.945 21.244 1.00 98.62 112 LEU A C 1
ATOM 863 O O . LEU A 1 112 ? -16.814 -0.976 22.276 1.00 98.62 112 LEU A O 1
ATOM 867 N N . GLN A 1 113 ? -15.544 -2.034 20.757 1.00 98.19 113 GLN A N 1
ATOM 868 C CA . GLN A 1 113 ? -15.641 -3.334 21.420 1.00 98.19 113 GLN A CA 1
ATOM 869 C C . GLN A 1 113 ? -14.786 -3.348 22.695 1.00 98.19 113 GLN A C 1
ATOM 871 O O . GLN A 1 113 ? -15.181 -3.939 23.704 1.00 98.19 113 GLN A O 1
ATOM 876 N N . SER A 1 114 ? -13.659 -2.628 22.684 1.00 98.44 114 SER A N 1
ATOM 877 C CA . SER A 1 114 ? -12.830 -2.451 23.871 1.00 98.44 114 SER A CA 1
ATOM 878 C C . SER A 1 114 ? -13.563 -1.707 24.992 1.00 98.44 114 SER A C 1
ATOM 880 O O . SER A 1 114 ? -13.446 -2.136 26.137 1.00 98.44 114 SER A O 1
ATOM 882 N N . VAL A 1 115 ? -14.380 -0.682 24.684 1.00 98.62 115 VAL A N 1
ATOM 883 C CA . VAL A 1 115 ? -15.173 0.058 25.692 1.00 98.62 115 VAL A CA 1
ATOM 884 C C . VAL A 1 115 ? -16.074 -0.898 26.477 1.00 98.62 115 VAL A C 1
ATOM 886 O O . VAL A 1 115 ? -16.017 -0.906 27.705 1.00 98.62 115 VAL A O 1
ATOM 889 N N . TYR A 1 116 ? -16.842 -1.752 25.791 1.00 98.62 116 TYR A N 1
ATOM 890 C CA . TYR A 1 116 ? -17.663 -2.782 26.442 1.00 98.62 116 TYR A CA 1
ATOM 891 C C . TYR A 1 116 ? -16.810 -3.707 27.322 1.00 98.62 116 TYR A C 1
ATOM 893 O O . TYR A 1 116 ? -17.082 -3.867 28.513 1.00 98.62 116 TYR A O 1
ATOM 901 N N . SER A 1 117 ? -15.729 -4.267 26.766 1.00 98.50 117 SER A N 1
ATOM 902 C CA . SER A 1 117 ? -14.872 -5.210 27.498 1.00 98.50 117 SER A CA 1
ATOM 903 C C . SER A 1 117 ? -14.192 -4.591 28.730 1.00 98.50 117 SER A C 1
ATOM 905 O O . SER A 1 117 ? -14.040 -5.266 29.747 1.00 98.50 117 SER A O 1
ATOM 907 N N . ALA A 1 118 ? -13.847 -3.300 28.674 1.00 98.38 118 ALA A N 1
ATOM 908 C CA . ALA A 1 118 ? -13.234 -2.566 29.773 1.00 98.38 118 ALA A CA 1
ATOM 909 C C . ALA A 1 118 ? -14.210 -2.371 30.943 1.00 98.38 118 ALA A C 1
ATOM 911 O O . ALA A 1 118 ? -13.801 -2.505 32.095 1.00 98.38 118 ALA A O 1
ATOM 912 N N . TYR A 1 119 ? -15.497 -2.122 30.667 1.00 98.62 119 TYR A N 1
ATOM 913 C CA . TYR A 1 119 ? -16.532 -2.073 31.706 1.00 98.62 119 TYR A CA 1
ATOM 914 C C . TYR A 1 119 ? -16.805 -3.450 32.315 1.00 98.62 119 TYR A C 1
ATOM 916 O O . TYR A 1 119 ? -16.810 -3.571 33.539 1.00 98.62 119 TYR A O 1
ATOM 924 N N . MET A 1 120 ? -16.923 -4.504 31.500 1.00 98.44 120 MET A N 1
ATOM 925 C CA . MET A 1 120 ? -17.116 -5.868 32.015 1.00 98.44 120 MET A CA 1
ATOM 926 C C . MET A 1 120 ? -15.947 -6.316 32.908 1.00 98.44 120 MET A C 1
ATOM 928 O O . MET A 1 120 ? -16.168 -6.837 34.003 1.00 98.44 120 MET A O 1
ATOM 932 N N . GLY A 1 121 ? -14.705 -6.043 32.493 1.00 98.06 121 GLY A N 1
ATOM 933 C CA . GLY A 1 121 ? -13.513 -6.289 33.309 1.00 98.06 121 GLY A CA 1
ATOM 934 C C . GLY A 1 121 ? -13.452 -5.414 34.568 1.00 98.06 121 GLY A C 1
ATOM 935 O O . GLY A 1 121 ? -13.049 -5.893 35.626 1.00 98.06 121 GLY A O 1
ATOM 936 N N . TYR A 1 122 ? -13.903 -4.157 34.497 1.00 98.38 122 TYR A N 1
ATOM 937 C CA . TYR A 1 122 ? -14.001 -3.273 35.662 1.00 98.38 122 TYR A CA 1
ATOM 938 C C . TYR A 1 122 ? -14.998 -3.804 36.703 1.00 98.38 122 TYR A C 1
ATOM 940 O O . TYR A 1 122 ? -14.662 -3.835 37.889 1.00 98.38 122 TYR A O 1
ATOM 948 N N . PHE A 1 123 ? -16.179 -4.276 36.280 1.00 98.31 123 PHE A N 1
ATOM 949 C CA . PHE A 1 123 ? -17.174 -4.857 37.188 1.00 98.31 123 PHE A CA 1
ATOM 950 C C . PHE A 1 123 ? -16.647 -6.120 37.876 1.00 98.31 123 PHE A C 1
ATOM 952 O O . PHE A 1 123 ? -16.792 -6.256 39.090 1.00 98.31 123 PHE A O 1
ATOM 959 N N . GLN A 1 124 ? -15.982 -7.004 37.122 1.00 97.94 124 GLN A N 1
ATOM 960 C CA . GLN A 1 124 ? -15.339 -8.211 37.655 1.00 97.94 124 GLN A CA 1
ATOM 961 C C . GLN A 1 124 ? -14.248 -7.873 38.683 1.00 97.94 124 GLN A C 1
ATOM 963 O O . GLN A 1 124 ? -14.238 -8.443 39.772 1.00 97.94 124 GLN A O 1
ATOM 968 N N . LEU A 1 125 ? -13.365 -6.918 38.369 1.00 97.94 125 LEU A N 1
ATOM 969 C CA . LEU A 1 125 ? -12.250 -6.516 39.233 1.00 97.94 125 LEU A CA 1
ATOM 970 C C . LEU A 1 125 ? -12.706 -5.888 40.563 1.00 97.94 125 LEU A C 1
ATOM 972 O O . LEU A 1 125 ? -12.029 -6.050 41.574 1.00 97.94 125 LEU A O 1
ATOM 976 N N . HIS A 1 126 ? -13.846 -5.191 40.569 1.00 98.12 126 HIS A N 1
ATOM 977 C CA . HIS A 1 126 ? -14.367 -4.479 41.744 1.00 98.12 126 HIS A CA 1
ATOM 978 C C . HIS A 1 126 ? -15.518 -5.215 42.453 1.00 98.12 126 HIS A C 1
ATOM 980 O O . HIS A 1 126 ? -16.126 -4.653 43.362 1.00 98.12 126 HIS A O 1
ATOM 986 N N . GLY A 1 127 ? -15.850 -6.446 42.043 1.00 97.75 127 GLY A N 1
ATOM 987 C CA . GLY A 1 127 ? -16.948 -7.223 42.634 1.00 97.75 127 GLY A CA 1
ATOM 988 C C . GLY A 1 127 ? -18.333 -6.586 42.455 1.00 97.75 127 GLY A C 1
ATOM 989 O O . GLY A 1 127 ? -19.222 -6.797 43.277 1.00 97.75 127 GLY A O 1
ATOM 990 N N . ILE A 1 128 ? -18.526 -5.776 41.411 1.00 98.06 128 ILE A N 1
ATOM 991 C CA . ILE A 1 128 ? -19.778 -5.048 41.183 1.00 98.06 128 ILE A CA 1
ATOM 992 C C . ILE A 1 128 ? -20.819 -6.016 40.614 1.00 98.06 128 ILE A C 1
ATOM 994 O O . ILE A 1 128 ? -20.678 -6.497 39.487 1.00 98.06 128 ILE A O 1
ATOM 998 N N . ALA A 1 129 ? -21.899 -6.241 41.367 1.00 97.81 129 ALA A N 1
ATOM 999 C CA . ALA A 1 129 ? -23.104 -6.942 40.922 1.00 97.81 129 ALA A CA 1
ATOM 1000 C C . ALA A 1 129 ? -23.884 -6.093 39.895 1.00 97.81 129 ALA A C 1
ATOM 1002 O O . ALA A 1 129 ? -24.955 -5.556 40.166 1.00 97.81 129 ALA A O 1
ATOM 1003 N N . TRP A 1 130 ? -23.295 -5.910 38.710 1.00 97.75 130 TRP A N 1
ATOM 1004 C CA . TRP A 1 130 ? -23.821 -5.076 37.624 1.00 97.75 130 TRP A CA 1
ATOM 1005 C C . TRP A 1 130 ? -25.184 -5.566 37.115 1.00 97.75 130 TRP A C 1
ATOM 1007 O O . TRP A 1 130 ? -26.002 -4.754 36.702 1.00 97.75 130 TRP A O 1
ATOM 1017 N N . TYR A 1 131 ? -25.444 -6.872 37.212 1.00 97.62 131 TYR A N 1
ATOM 1018 C CA . TYR A 1 131 ? -26.700 -7.526 36.833 1.00 97.62 131 TYR A CA 1
ATOM 1019 C C . TYR A 1 131 ? -27.875 -7.192 37.771 1.00 97.62 131 TYR A C 1
ATOM 1021 O O . TYR A 1 131 ? -29.024 -7.348 37.380 1.00 97.62 131 TYR A O 1
ATOM 1029 N N . GLU A 1 132 ? -27.614 -6.687 38.982 1.00 97.56 132 GLU A N 1
ATOM 1030 C CA . GLU A 1 132 ? -28.652 -6.194 39.905 1.00 97.56 132 GLU A CA 1
ATOM 1031 C C . GLU A 1 132 ? -28.957 -4.701 39.702 1.00 97.56 132 GLU A C 1
ATOM 1033 O O . GLU A 1 132 ? -29.801 -4.130 40.394 1.00 97.56 132 GLU A O 1
ATOM 1038 N N . ARG A 1 133 ? -28.238 -4.025 38.794 1.00 97.88 133 ARG A N 1
ATOM 1039 C CA . ARG A 1 133 ? -28.363 -2.577 38.597 1.00 97.88 133 ARG A CA 1
ATOM 1040 C C . ARG A 1 133 ? -29.431 -2.226 37.586 1.00 97.88 133 ARG A C 1
ATOM 1042 O O . ARG A 1 133 ? -29.718 -2.977 36.661 1.00 97.88 133 ARG A O 1
ATOM 1049 N N . SER A 1 134 ? -29.991 -1.033 37.732 1.00 97.38 134 SER A N 1
ATOM 1050 C CA . SER A 1 134 ? -31.084 -0.563 36.874 1.00 97.38 134 SER A CA 1
ATOM 1051 C C . SER A 1 134 ? -30.659 -0.352 35.411 1.00 97.38 134 SER A C 1
ATOM 1053 O O . SER A 1 134 ? -31.484 -0.425 34.506 1.00 97.38 134 SER A O 1
ATOM 1055 N N . TRP A 1 135 ? -29.358 -0.159 35.178 1.00 97.44 135 TRP A N 1
ATOM 1056 C CA . TRP A 1 135 ? -28.714 -0.045 33.866 1.00 97.44 135 TRP A CA 1
ATOM 1057 C C . TRP A 1 135 ? -28.124 -1.367 33.329 1.00 97.44 135 TRP A C 1
ATOM 1059 O O . TRP A 1 135 ? -27.498 -1.351 32.267 1.00 97.44 135 TRP A O 1
ATOM 1069 N N . SER A 1 136 ? -28.312 -2.487 34.040 1.00 97.69 136 SER A N 1
ATOM 1070 C CA . SER A 1 136 ? -27.786 -3.832 33.719 1.00 97.69 136 SER A CA 1
ATOM 1071 C C . SER A 1 136 ? -27.977 -4.247 32.261 1.00 97.69 136 SER A C 1
ATOM 1073 O O . SER A 1 136 ? -27.032 -4.753 31.658 1.00 97.69 136 SER A O 1
ATOM 1075 N N . VAL A 1 137 ? -29.152 -3.959 31.691 1.00 97.62 137 VAL A N 1
ATOM 1076 C CA . VAL A 1 137 ? -29.546 -4.292 30.312 1.00 97.62 137 VAL A CA 1
ATOM 1077 C C . VAL A 1 137 ? -28.470 -3.954 29.275 1.00 97.62 137 VAL A C 1
ATOM 1079 O O . VAL A 1 137 ? -28.117 -4.800 28.462 1.00 97.62 137 VAL A O 1
ATOM 1082 N N . PHE A 1 138 ? -27.828 -2.781 29.367 1.00 98.00 138 PHE A N 1
ATOM 1083 C CA . PHE A 1 138 ? -26.774 -2.356 28.430 1.00 98.00 138 PHE A CA 1
ATOM 1084 C C . PHE A 1 138 ? -25.487 -3.199 28.496 1.00 98.00 138 PHE A C 1
ATOM 1086 O O . PHE A 1 138 ? -24.578 -2.977 27.699 1.00 98.00 138 PHE A O 1
ATOM 1093 N N . PHE A 1 139 ? -25.377 -4.126 29.447 1.00 98.31 139 PHE A N 1
ATOM 1094 C CA . PHE A 1 139 ? -24.208 -4.975 29.665 1.00 98.31 139 PHE A CA 1
ATOM 1095 C C . PHE A 1 139 ? -24.516 -6.479 29.651 1.00 98.31 139 PHE A C 1
ATOM 1097 O O . PHE A 1 139 ? -23.583 -7.278 29.703 1.00 98.31 139 PHE A O 1
ATOM 1104 N N . GLU A 1 140 ? -25.787 -6.880 29.515 1.00 98.00 140 GLU A N 1
ATOM 1105 C CA . GLU A 1 140 ? -26.187 -8.288 29.351 1.00 98.00 140 GLU A CA 1
ATOM 1106 C C . GLU A 1 140 ? -25.495 -8.945 28.149 1.00 98.00 140 GLU A C 1
ATOM 1108 O O . GLU A 1 140 ? -25.087 -10.107 28.199 1.00 98.00 140 GLU A O 1
ATOM 1113 N N . SER A 1 141 ? -25.315 -8.181 27.070 1.00 98.25 141 SER A N 1
ATOM 1114 C CA . SER A 1 141 ? -24.527 -8.584 25.912 1.00 98.25 141 SER A CA 1
ATOM 1115 C C . SER A 1 141 ? -23.902 -7.380 25.204 1.00 98.25 141 SER A C 1
ATOM 1117 O O . SER A 1 141 ? -24.294 -6.230 25.406 1.00 98.25 141 SER A O 1
ATOM 1119 N N . PHE A 1 142 ? -22.960 -7.648 24.295 1.00 98.44 142 PHE A N 1
ATOM 1120 C CA . PHE A 1 142 ? -22.457 -6.617 23.385 1.00 98.44 142 PHE A CA 1
ATOM 1121 C C . PHE A 1 142 ? -23.523 -6.149 22.374 1.00 98.44 142 PHE A C 1
ATOM 1123 O O . PHE A 1 142 ? -23.385 -5.064 21.826 1.00 98.44 142 PHE A O 1
ATOM 1130 N N . GLU A 1 143 ? -24.582 -6.926 22.121 1.00 98.38 143 GLU A N 1
ATOM 1131 C CA . GLU A 1 143 ? -25.692 -6.492 21.263 1.00 98.38 143 GLU A CA 1
ATOM 1132 C C . GLU A 1 143 ? -26.550 -5.437 21.976 1.00 98.38 143 GLU A C 1
ATOM 1134 O O . GLU A 1 143 ? -26.763 -4.358 21.422 1.00 98.38 143 GLU A O 1
ATOM 1139 N N . GLU A 1 144 ? -26.905 -5.667 23.243 1.00 98.31 144 GLU A N 1
ATOM 1140 C CA . GLU A 1 144 ? -27.622 -4.678 24.062 1.00 98.31 144 GLU A CA 1
ATOM 1141 C C . GLU A 1 144 ? -26.791 -3.410 24.309 1.00 98.31 144 GLU A C 1
ATOM 1143 O O . GLU A 1 144 ? -27.317 -2.295 24.272 1.00 98.31 144 GLU A O 1
ATOM 1148 N N . PHE A 1 145 ? -25.467 -3.537 24.456 1.00 98.56 145 PHE A N 1
ATOM 1149 C CA . PHE A 1 145 ? -24.559 -2.388 24.549 1.00 98.56 145 PHE A CA 1
ATOM 1150 C C . PHE A 1 145 ? -24.617 -1.466 23.316 1.00 98.56 145 PHE A C 1
ATOM 1152 O O . PHE A 1 145 ? -24.379 -0.259 23.428 1.00 98.56 145 PHE A O 1
ATOM 1159 N N . LEU A 1 146 ? -24.949 -1.995 22.131 1.00 98.44 146 LEU A N 1
ATOM 1160 C CA . LEU A 1 146 ? -25.050 -1.204 20.900 1.00 98.44 146 LEU A CA 1
ATOM 1161 C C . LEU A 1 146 ? -26.337 -0.371 20.816 1.00 98.44 146 LEU A C 1
ATOM 1163 O O . LEU A 1 146 ? -26.343 0.632 20.100 1.00 98.44 146 LEU A O 1
ATOM 1167 N N . THR A 1 147 ? -27.381 -0.699 21.587 1.00 97.81 147 THR A N 1
ATOM 1168 C CA . THR A 1 147 ? -28.682 0.007 21.569 1.00 97.81 147 THR A CA 1
ATOM 1169 C C . THR A 1 147 ? -28.575 1.500 21.905 1.00 97.81 147 THR A C 1
ATOM 1171 O O . THR A 1 147 ? -29.402 2.300 21.462 1.00 97.81 147 THR A O 1
ATOM 1174 N N . PHE A 1 148 ? -27.501 1.920 22.591 1.00 97.94 148 PHE A N 1
ATOM 1175 C CA . PHE A 1 148 ? -27.155 3.333 22.799 1.00 97.94 148 PHE A CA 1
ATOM 1176 C C . PHE A 1 148 ? -26.987 4.136 21.490 1.00 97.94 148 PHE A C 1
ATOM 1178 O O . PHE A 1 148 ? -27.030 5.364 21.526 1.00 97.94 148 PHE A O 1
ATOM 1185 N N . SER A 1 149 ? -26.866 3.473 20.333 1.00 97.81 149 SER A N 1
ATOM 1186 C CA . SER A 1 149 ? -26.717 4.101 19.013 1.00 97.81 149 SER A CA 1
ATOM 1187 C C . SER A 1 149 ? -25.401 4.874 18.892 1.00 97.81 149 SER A C 1
ATOM 1189 O O . SER A 1 149 ? -25.362 6.095 18.733 1.00 97.81 149 SER A O 1
ATOM 1191 N N . TRP A 1 150 ? -24.294 4.132 18.968 1.00 98.50 150 TRP A N 1
ATOM 1192 C CA . TRP A 1 150 ? -22.937 4.674 18.987 1.00 98.50 150 TRP A CA 1
ATOM 1193 C C . TRP A 1 150 ? -22.580 5.384 17.672 1.00 98.50 150 TRP A C 1
ATOM 1195 O O . TRP A 1 150 ? -22.581 4.741 16.619 1.00 98.50 150 TRP A O 1
ATOM 1205 N N . PRO A 1 151 ? -22.206 6.678 17.695 1.00 98.25 151 PRO A N 1
ATOM 1206 C CA . PRO A 1 151 ? -21.556 7.313 16.557 1.00 98.25 151 PRO A CA 1
ATOM 1207 C C . PRO A 1 151 ? -20.132 6.757 16.427 1.00 98.25 151 PRO A C 1
ATOM 1209 O O . PRO A 1 151 ? -19.399 6.689 17.412 1.00 98.25 151 PRO A O 1
ATOM 1212 N N . THR A 1 152 ? -19.742 6.357 15.218 1.00 98.44 152 THR A N 1
ATOM 1213 C CA . THR A 1 152 ? -18.503 5.618 14.925 1.00 98.44 152 THR A CA 1
ATOM 1214 C C . THR A 1 152 ? -17.879 6.033 13.597 1.00 98.44 152 THR A C 1
ATOM 1216 O O . THR A 1 152 ? -18.576 6.470 12.677 1.00 98.44 152 THR A O 1
ATOM 1219 N N . ILE A 1 153 ? -16.577 5.792 13.458 1.00 98.44 153 ILE A N 1
ATOM 1220 C CA . ILE A 1 153 ? -15.910 5.641 12.158 1.00 98.44 153 ILE A CA 1
ATOM 1221 C C . ILE A 1 153 ? -15.081 4.352 12.146 1.00 98.44 153 ILE A C 1
ATOM 1223 O O . ILE A 1 153 ? -14.818 3.756 13.190 1.00 98.44 153 ILE A O 1
ATOM 1227 N N . THR A 1 154 ? -14.636 3.928 10.965 1.00 98.56 154 THR A N 1
ATOM 1228 C CA . THR A 1 154 ? -13.536 2.962 10.844 1.00 98.56 154 THR A CA 1
ATOM 1229 C C . THR A 1 154 ? -12.220 3.701 10.626 1.00 98.56 154 THR A C 1
ATOM 1231 O O . THR A 1 154 ? -12.190 4.672 9.863 1.00 98.56 154 THR A O 1
ATOM 1234 N N . VAL A 1 155 ? -11.136 3.216 11.232 1.00 98.56 155 VAL A N 1
ATOM 1235 C CA . VAL A 1 155 ? -9.746 3.699 11.063 1.00 98.56 155 VAL A CA 1
ATOM 1236 C C . VAL A 1 155 ? -8.778 2.516 11.079 1.00 98.56 155 VAL A C 1
ATOM 1238 O O . VAL A 1 155 ? -9.149 1.437 11.541 1.00 98.56 155 VAL A O 1
ATOM 1241 N N . THR A 1 156 ? -7.545 2.719 10.628 1.00 98.38 156 THR A N 1
ATOM 1242 C CA . THR A 1 156 ? -6.403 1.828 10.881 1.00 98.38 156 THR A CA 1
ATOM 1243 C C . THR A 1 156 ? -5.551 2.400 12.009 1.00 98.38 156 THR A C 1
ATOM 1245 O O . THR A 1 156 ? -5.291 3.600 12.042 1.00 98.38 156 THR A O 1
ATOM 1248 N N . ASP A 1 157 ? -5.113 1.557 12.939 1.00 98.06 157 ASP A N 1
ATOM 1249 C CA . ASP A 1 157 ? -4.154 1.932 13.973 1.00 98.06 157 ASP A CA 1
ATOM 1250 C C . ASP A 1 157 ? -2.729 2.009 13.407 1.00 98.06 157 ASP A C 1
ATOM 1252 O O . ASP A 1 157 ? -2.224 1.045 12.829 1.00 98.06 157 ASP A O 1
ATOM 1256 N N . THR A 1 158 ? -2.062 3.140 13.631 1.00 95.81 158 THR A N 1
ATOM 1257 C CA . THR A 1 158 ? -0.714 3.435 13.117 1.00 95.81 158 THR A CA 1
ATOM 1258 C C . THR A 1 158 ? 0.351 2.456 13.632 1.00 95.81 158 THR A C 1
ATOM 1260 O O . THR A 1 158 ? 1.319 2.173 12.929 1.00 95.81 158 THR A O 1
ATOM 1263 N N . TRP A 1 159 ? 0.192 1.911 14.842 1.00 93.56 159 TRP A N 1
ATOM 1264 C CA . TRP A 1 159 ? 1.204 1.056 15.473 1.00 93.56 159 TRP A CA 1
ATOM 1265 C C . TRP A 1 159 ? 1.078 -0.412 15.057 1.00 93.56 159 TRP A C 1
ATOM 1267 O O . TRP A 1 159 ? 2.065 -1.060 14.687 1.00 93.56 159 TRP A O 1
ATOM 1277 N N . THR A 1 160 ? -0.145 -0.940 15.109 1.00 95.19 160 THR A N 1
ATOM 1278 C CA . THR A 1 160 ? -0.447 -2.354 14.848 1.00 95.19 160 THR A CA 1
ATOM 1279 C C . THR A 1 160 ? -0.833 -2.651 13.399 1.00 95.19 160 THR A C 1
ATOM 1281 O O . THR A 1 160 ? -0.831 -3.819 13.015 1.00 95.19 160 THR A O 1
ATOM 1284 N N . GLY A 1 161 ? -1.174 -1.639 12.591 1.00 94.94 161 GLY A N 1
ATOM 1285 C CA . GLY A 1 161 ? -1.668 -1.808 11.218 1.00 94.94 161 GLY A CA 1
ATOM 1286 C C . GLY A 1 161 ? -3.059 -2.452 11.126 1.00 94.94 161 GLY A C 1
ATOM 1287 O O . GLY A 1 161 ? -3.498 -2.838 10.043 1.00 94.94 161 GLY A O 1
ATOM 1288 N N . ARG A 1 162 ? -3.761 -2.608 12.256 1.00 97.44 162 ARG A N 1
ATOM 1289 C CA . ARG A 1 162 ? -5.088 -3.233 12.331 1.00 97.44 162 ARG A CA 1
ATOM 1290 C C . ARG A 1 162 ? -6.183 -2.192 12.137 1.00 97.44 162 ARG A C 1
ATOM 1292 O O . ARG A 1 162 ? -6.058 -1.073 12.619 1.00 97.44 162 ARG A O 1
ATOM 1299 N N . ALA A 1 163 ? -7.279 -2.568 11.483 1.00 98.31 163 ALA A N 1
ATOM 1300 C CA . ALA A 1 163 ? -8.456 -1.709 11.388 1.00 98.31 163 ALA A CA 1
ATOM 1301 C C . ALA A 1 163 ? -9.421 -1.923 12.564 1.00 98.31 163 ALA A C 1
ATOM 1303 O O . ALA A 1 163 ? -9.655 -3.054 12.993 1.00 98.31 163 ALA A O 1
ATOM 1304 N N . HIS A 1 164 ? -9.998 -0.821 13.041 1.00 98.56 164 HIS A N 1
ATOM 1305 C CA . HIS A 1 164 ? -10.844 -0.729 14.229 1.00 98.56 164 HIS A CA 1
ATOM 1306 C C . HIS A 1 164 ? -12.149 0.025 13.935 1.00 98.56 164 HIS A C 1
ATOM 1308 O O . HIS A 1 164 ? -12.205 0.863 13.030 1.00 98.56 164 HIS A O 1
ATOM 1314 N N . ILE A 1 165 ? -13.195 -0.254 14.722 1.00 98.69 165 ILE A N 1
ATOM 1315 C CA . ILE A 1 165 ? -14.420 0.560 14.783 1.00 98.69 165 ILE A CA 1
ATOM 1316 C C . ILE A 1 165 ? -14.283 1.445 16.016 1.00 98.69 165 ILE A C 1
ATOM 1318 O O . ILE A 1 165 ? -14.332 0.946 17.139 1.00 98.69 165 ILE A O 1
ATOM 1322 N N . VAL A 1 166 ? -14.085 2.744 15.812 1.00 98.69 166 VAL A N 1
ATOM 1323 C CA . VAL A 1 166 ? -13.734 3.684 16.882 1.00 98.69 166 VAL A CA 1
ATOM 1324 C C . VAL A 1 166 ? -14.851 4.678 17.177 1.00 98.69 166 VAL A C 1
ATOM 1326 O O . VAL A 1 166 ? -15.574 5.120 16.281 1.00 98.69 166 VAL A O 1
ATOM 1329 N N . VAL A 1 167 ? -14.954 5.050 18.450 1.00 98.75 167 VAL A N 1
ATOM 1330 C CA . VAL A 1 167 ? -15.798 6.122 18.991 1.00 98.75 167 VAL A CA 1
ATOM 1331 C C . VAL A 1 167 ? -14.916 7.243 19.544 1.00 98.75 167 VAL A C 1
ATOM 1333 O O . VAL A 1 167 ? -13.720 7.055 19.778 1.00 98.75 167 VAL A O 1
ATOM 1336 N N . ARG A 1 168 ? -15.502 8.416 19.797 1.00 98.31 168 ARG A N 1
ATOM 1337 C CA . ARG A 1 168 ? -14.833 9.472 20.569 1.00 98.31 168 ARG A CA 1
ATOM 1338 C C . ARG A 1 168 ? -15.005 9.220 22.065 1.00 98.31 168 ARG A C 1
ATOM 1340 O O . ARG A 1 168 ? -16.078 8.802 22.501 1.00 98.31 168 ARG A O 1
ATOM 1347 N N . MET A 1 169 ? -14.023 9.598 22.883 1.00 97.81 169 MET A N 1
ATOM 1348 C CA . MET A 1 169 ? -14.180 9.610 24.348 1.00 97.81 169 MET A CA 1
ATOM 1349 C C . MET A 1 169 ? -15.371 10.477 24.819 1.00 97.81 169 MET A C 1
ATOM 1351 O O . MET A 1 169 ? -16.034 10.152 25.803 1.00 97.81 169 MET A O 1
ATOM 1355 N N . SER A 1 170 ? -15.745 11.524 24.074 1.00 98.06 170 SER A N 1
ATOM 1356 C CA . SER A 1 170 ? -16.972 12.293 24.342 1.00 98.06 170 SER A CA 1
ATOM 1357 C C . SER A 1 170 ? -18.267 11.493 24.131 1.00 98.06 170 SER A C 1
ATOM 1359 O O . SER A 1 170 ? -19.259 11.768 24.803 1.00 98.06 170 SER A O 1
ATOM 1361 N N . SER A 1 171 ? -18.267 10.473 23.266 1.00 98.31 171 SER A N 1
ATOM 1362 C CA . SER A 1 171 ? -19.386 9.534 23.094 1.00 98.31 171 SER A CA 1
ATOM 1363 C C . SER A 1 171 ? -19.508 8.581 24.286 1.00 98.31 171 SER A C 1
ATOM 1365 O O . SER A 1 171 ? -20.618 8.333 24.749 1.00 98.31 171 SER A O 1
ATOM 1367 N N . VAL A 1 172 ? -18.381 8.127 24.851 1.00 98.50 172 VAL A N 1
ATOM 1368 C CA . VAL A 1 172 ? -18.357 7.361 26.113 1.00 98.50 172 VAL A CA 1
ATOM 1369 C C . VAL A 1 172 ? -18.877 8.226 27.270 1.00 98.50 172 VAL A C 1
ATOM 1371 O O . VAL A 1 172 ? -19.745 7.798 28.027 1.00 98.50 172 VAL A O 1
ATOM 1374 N N . GLY A 1 173 ? -18.450 9.491 27.353 1.00 98.31 173 GLY A N 1
ATOM 1375 C CA . GLY A 1 173 ? -18.999 10.459 28.310 1.00 98.31 173 GLY A CA 1
ATOM 1376 C C . GLY A 1 173 ? -20.503 10.722 28.133 1.00 98.31 173 GLY A C 1
ATOM 1377 O O . GLY A 1 173 ? -21.217 10.898 29.120 1.00 98.31 173 GLY A O 1
ATOM 1378 N N . ALA A 1 174 ? -21.013 10.701 26.897 1.00 98.38 174 ALA A N 1
ATOM 1379 C CA . ALA A 1 174 ? -22.444 10.819 26.615 1.00 98.38 174 ALA A CA 1
ATOM 1380 C C . ALA A 1 174 ? -23.238 9.579 27.065 1.00 98.38 174 ALA A C 1
ATOM 1382 O O . ALA A 1 174 ? -24.322 9.741 27.626 1.00 98.38 174 ALA A O 1
ATOM 1383 N N . PHE A 1 175 ? -22.689 8.371 26.897 1.00 98.50 175 PHE A N 1
ATOM 1384 C CA . PHE A 1 175 ? -23.263 7.129 27.429 1.00 98.50 175 PHE A CA 1
ATOM 1385 C C . PHE A 1 175 ? -23.345 7.165 28.962 1.00 98.50 175 PHE A C 1
ATOM 1387 O O . PHE A 1 175 ? -24.425 6.997 29.526 1.00 98.50 175 PHE A O 1
ATOM 1394 N N . LEU A 1 176 ? -22.252 7.518 29.646 1.00 98.38 176 LEU A N 1
ATOM 1395 C CA . LEU A 1 176 ? -22.236 7.668 31.109 1.00 98.38 176 LEU A CA 1
ATOM 1396 C C . LEU A 1 176 ? -23.222 8.737 31.608 1.00 98.38 176 LEU A C 1
ATOM 1398 O O . LEU A 1 176 ? -23.891 8.547 32.626 1.00 98.38 176 LEU A O 1
ATOM 1402 N N . LYS A 1 177 ? -23.358 9.852 30.877 1.00 98.44 177 LYS A N 1
ATOM 1403 C CA . LYS A 1 177 ? -24.355 10.889 31.177 1.00 98.44 177 LYS A CA 1
ATOM 1404 C C . LYS A 1 177 ? -25.785 10.379 30.978 1.00 98.44 177 LYS A C 1
ATOM 1406 O O . LYS A 1 177 ? -26.628 10.696 31.809 1.00 98.44 177 LYS A O 1
ATOM 1411 N N . MET A 1 178 ? -26.045 9.593 29.929 1.00 98.06 178 MET A N 1
ATOM 1412 C CA . MET A 1 178 ? -27.341 8.951 29.680 1.00 98.06 178 MET A CA 1
ATOM 1413 C C . MET A 1 178 ? -27.712 8.007 30.827 1.00 98.06 178 MET A C 1
ATOM 1415 O O . MET A 1 178 ? -28.832 8.097 31.331 1.00 98.06 178 MET A O 1
ATOM 1419 N N . LEU A 1 179 ? -26.765 7.185 31.298 1.00 97.88 179 LEU A N 1
ATOM 1420 C CA . LEU A 1 179 ? -26.999 6.313 32.449 1.00 97.88 179 LEU A CA 1
ATOM 1421 C C . LEU A 1 179 ? -27.371 7.131 33.695 1.00 97.88 179 LEU A C 1
ATOM 1423 O O . LEU A 1 179 ? -28.437 6.918 34.274 1.00 97.88 179 LEU A O 1
ATOM 1427 N N . LYS A 1 180 ? -26.574 8.156 34.028 1.00 97.88 180 LYS A N 1
ATOM 1428 C CA . LYS A 1 180 ? -26.853 9.047 35.165 1.00 97.88 180 LYS A CA 1
ATOM 1429 C C . LYS A 1 180 ? -28.225 9.720 35.081 1.00 97.88 180 LYS A C 1
ATOM 1431 O O . LYS A 1 180 ? -28.893 9.851 36.103 1.00 97.88 180 LYS A O 1
ATOM 1436 N N . THR A 1 181 ? -28.653 10.175 33.901 1.00 97.94 181 THR A N 1
ATOM 1437 C CA . THR A 1 181 ? -29.920 10.913 33.761 1.00 97.94 181 THR A CA 1
ATOM 1438 C C . THR A 1 181 ? -31.156 10.029 33.637 1.00 97.94 181 THR A C 1
ATOM 1440 O O . THR A 1 181 ? -32.239 10.513 33.949 1.00 97.94 181 THR A O 1
ATOM 1443 N N . ARG A 1 182 ? -31.032 8.767 33.200 1.00 97.75 182 ARG A N 1
ATOM 1444 C CA . ARG A 1 182 ? -32.167 7.824 33.136 1.00 97.75 182 ARG A CA 1
ATOM 1445 C C . ARG A 1 182 ? -32.338 6.976 34.394 1.00 97.75 182 ARG A C 1
ATOM 1447 O O . ARG A 1 182 ? -33.469 6.653 34.735 1.00 97.75 182 ARG A O 1
ATOM 1454 N N . PHE A 1 183 ? -31.241 6.637 35.067 1.00 97.44 183 PHE A N 1
ATOM 1455 C CA . PHE A 1 183 ? -31.224 5.656 36.157 1.00 97.44 183 PHE A CA 1
ATOM 1456 C C . PHE A 1 183 ? -30.786 6.229 37.513 1.00 97.44 183 PHE A C 1
ATOM 1458 O O . PHE A 1 183 ? -30.881 5.549 38.529 1.00 97.44 183 PHE A O 1
ATOM 1465 N N . GLY A 1 184 ? -30.260 7.458 37.558 1.00 97.50 184 GLY A N 1
ATOM 1466 C CA . GLY A 1 184 ? -29.713 8.078 38.775 1.00 97.50 184 GLY A CA 1
ATOM 1467 C C . GLY A 1 184 ? -28.341 7.538 39.212 1.00 97.50 184 GLY A C 1
ATOM 1468 O O . GLY A 1 184 ? -27.593 8.247 39.884 1.00 97.50 184 GLY A O 1
ATOM 1469 N N . GLU A 1 185 ? -27.974 6.324 38.797 1.00 95.50 185 GLU A N 1
ATOM 1470 C CA . GLU A 1 185 ? -26.681 5.693 39.080 1.00 95.50 185 GLU A CA 1
ATOM 1471 C C . GLU A 1 185 ? -25.530 6.282 38.238 1.00 95.50 185 GLU A C 1
ATOM 1473 O O . GLU A 1 185 ? -25.699 6.64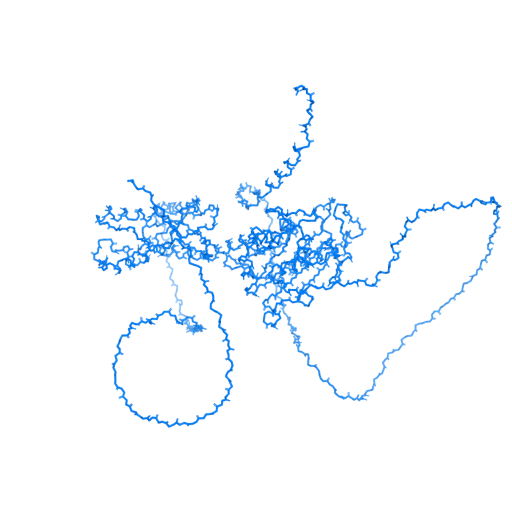4 37.074 1.00 95.50 185 GLU A O 1
ATOM 1478 N N . THR A 1 186 ? -24.320 6.348 38.806 1.00 95.94 186 THR A N 1
ATOM 1479 C CA . THR A 1 186 ? -23.114 6.831 38.110 1.00 95.94 186 THR A CA 1
ATOM 1480 C C . THR A 1 186 ? -22.064 5.741 37.952 1.00 95.94 186 THR A C 1
ATOM 1482 O O . THR A 1 186 ? -21.592 5.204 38.953 1.00 95.94 186 THR A O 1
ATOM 1485 N N . LEU A 1 187 ? -21.620 5.504 36.717 1.00 96.88 187 LEU A N 1
ATOM 1486 C CA . LEU A 1 187 ? -20.417 4.723 36.424 1.00 96.88 187 LEU A CA 1
ATOM 1487 C C . LEU A 1 187 ? -19.198 5.640 36.190 1.00 96.88 187 LEU A C 1
ATOM 1489 O O . LEU A 1 187 ? -19.357 6.731 35.632 1.00 96.88 187 LEU A O 1
ATOM 1493 N N . PRO A 1 188 ? -17.983 5.223 36.596 1.00 97.62 188 PRO A N 1
ATOM 1494 C CA . PRO A 1 188 ? -16.749 5.951 36.309 1.00 97.62 188 PRO A CA 1
ATOM 1495 C C . PRO A 1 188 ? -16.319 5.783 34.844 1.00 97.62 188 PRO A C 1
ATOM 1497 O O . PRO A 1 188 ? -16.798 4.901 34.130 1.00 97.62 188 PRO A O 1
ATOM 1500 N N . ILE A 1 189 ? -15.363 6.601 34.400 1.00 97.25 189 ILE A N 1
ATOM 1501 C CA . ILE A 1 189 ? -14.591 6.323 33.180 1.00 97.25 189 ILE A CA 1
ATOM 1502 C C . ILE A 1 189 ? -13.556 5.248 33.528 1.00 97.25 189 ILE A C 1
ATOM 1504 O O . ILE A 1 189 ? -12.857 5.376 34.530 1.00 97.25 189 ILE A O 1
ATOM 1508 N N . VAL A 1 190 ? -13.469 4.193 32.717 1.00 97.31 190 VAL A N 1
ATOM 1509 C CA . VAL A 1 190 ? -12.529 3.079 32.921 1.00 97.31 190 VAL A CA 1
ATOM 1510 C C . VAL A 1 190 ? -11.277 3.253 32.060 1.00 97.31 190 VAL A C 1
ATOM 1512 O O . VAL A 1 190 ? -11.359 3.656 30.901 1.00 97.31 190 VAL A O 1
ATOM 1515 N N . GLU A 1 191 ? -10.104 2.963 32.625 1.00 93.12 191 GLU A N 1
ATOM 1516 C CA . GLU A 1 191 ? -8.814 3.242 31.971 1.00 93.12 191 GLU A CA 1
ATOM 1517 C C . GLU A 1 191 ? -8.448 2.213 30.889 1.00 93.12 191 GLU A C 1
ATOM 1519 O O . GLU A 1 191 ? -7.857 2.574 29.874 1.00 93.12 191 GLU A O 1
ATOM 1524 N N . ASN A 1 192 ? -8.876 0.955 31.052 1.00 96.06 192 ASN A N 1
ATOM 1525 C CA . ASN A 1 192 ? -8.526 -0.193 30.198 1.00 96.06 192 ASN A CA 1
ATOM 1526 C C . ASN A 1 192 ? -9.212 -0.210 28.808 1.00 96.06 192 ASN A C 1
ATOM 1528 O O . ASN A 1 192 ? -9.398 -1.273 28.216 1.00 96.06 192 ASN A O 1
ATOM 1532 N N . ILE A 1 193 ? -9.610 0.950 28.283 1.00 98.19 193 ILE A N 1
ATOM 1533 C CA . ILE A 1 193 ? -10.150 1.106 26.924 1.00 98.19 193 ILE A CA 1
ATOM 1534 C C . ILE A 1 193 ? -8.975 1.121 25.942 1.00 98.19 193 ILE A C 1
ATOM 1536 O O . ILE A 1 193 ? -8.039 1.905 26.112 1.00 98.19 193 ILE A O 1
ATOM 1540 N N . LEU A 1 194 ? -9.026 0.293 24.893 1.00 98.19 194 LEU A N 1
ATOM 1541 C CA . LEU A 1 194 ? -7.976 0.248 23.877 1.00 98.19 194 LEU A CA 1
ATOM 1542 C C . LEU A 1 194 ? -7.944 1.576 23.117 1.00 98.19 194 LEU A C 1
ATOM 1544 O O . LEU A 1 194 ? -8.891 1.924 22.403 1.00 98.19 194 LEU A O 1
ATOM 1548 N N . ARG A 1 195 ? -6.829 2.297 23.272 1.00 98.06 195 ARG A N 1
ATOM 1549 C CA . ARG A 1 195 ? -6.563 3.533 22.542 1.00 98.06 195 ARG A CA 1
ATOM 1550 C C . ARG A 1 195 ? -5.935 3.235 21.189 1.00 98.06 195 ARG A C 1
ATOM 1552 O O . ARG A 1 195 ? -4.977 2.473 21.096 1.00 98.06 195 ARG A O 1
ATOM 1559 N N . ILE A 1 196 ? -6.490 3.859 20.162 1.00 98.31 196 ILE A N 1
ATOM 1560 C CA . ILE A 1 196 ? -6.116 3.730 18.756 1.00 98.31 196 ILE A CA 1
ATOM 1561 C C . ILE A 1 196 ? -5.489 5.045 18.299 1.00 98.31 196 ILE A C 1
ATOM 1563 O O . ILE A 1 196 ? -5.982 6.115 18.653 1.00 98.31 196 ILE A O 1
ATOM 1567 N N . THR A 1 197 ? -4.423 4.978 17.497 1.00 98.31 197 THR A N 1
ATOM 1568 C CA . THR A 1 197 ? -3.848 6.157 16.826 1.00 98.31 197 THR A CA 1
ATOM 1569 C C . THR A 1 197 ? -4.231 6.119 15.343 1.00 98.31 197 THR A C 1
ATOM 1571 O O . THR A 1 197 ? -3.570 5.397 14.591 1.00 98.31 197 THR A O 1
ATOM 1574 N N . PRO A 1 198 ? -5.278 6.846 14.893 1.00 98.06 198 PRO A N 1
ATOM 1575 C CA . PRO A 1 198 ? -5.730 6.798 13.504 1.00 98.06 198 PRO A CA 1
ATOM 1576 C C . PRO A 1 198 ? -4.614 7.144 12.517 1.00 98.06 198 PRO A C 1
ATOM 1578 O O . PRO A 1 198 ? -4.011 8.212 12.599 1.00 98.06 198 PRO A O 1
ATOM 1581 N N . PHE A 1 199 ? -4.366 6.240 11.575 1.00 97.56 199 PHE A N 1
ATOM 1582 C CA . PHE A 1 199 ? -3.438 6.446 10.467 1.00 97.56 199 PHE A CA 1
ATOM 1583 C C . PHE A 1 199 ? -4.009 7.411 9.418 1.00 97.56 199 PHE A C 1
ATOM 1585 O O . PHE A 1 199 ? -3.275 8.176 8.790 1.00 97.56 199 PHE A O 1
ATOM 1592 N N . GLU A 1 200 ? -5.323 7.370 9.180 1.00 97.06 200 GLU A N 1
ATOM 1593 C CA . GLU A 1 200 ? -5.924 8.131 8.092 1.00 97.06 200 GLU A CA 1
ATOM 1594 C C . GLU A 1 200 ? -6.057 9.627 8.406 1.00 97.06 200 GLU A C 1
ATOM 1596 O O . GLU A 1 200 ? -6.781 10.038 9.306 1.00 97.06 200 GLU A O 1
ATOM 1601 N N . THR A 1 201 ? -5.427 10.451 7.568 1.00 95.50 201 THR A N 1
ATOM 1602 C CA . THR A 1 201 ? -5.515 11.923 7.587 1.00 95.50 201 THR A CA 1
ATOM 1603 C C . THR A 1 201 ? -6.673 12.483 6.752 1.00 95.50 201 THR A C 1
ATOM 1605 O O . THR A 1 201 ? -6.900 13.690 6.717 1.00 95.50 201 THR A O 1
ATOM 1608 N N . SER A 1 202 ? -7.400 11.617 6.041 1.00 95.50 202 SER A N 1
ATOM 1609 C CA . SER A 1 202 ? -8.555 11.985 5.212 1.00 95.50 202 SER A CA 1
ATOM 1610 C C . SER A 1 202 ? -9.862 11.778 5.971 1.00 95.50 202 SER A C 1
ATOM 1612 O O . SER A 1 202 ? -9.979 10.853 6.773 1.00 95.50 202 SER A O 1
ATOM 1614 N N . GLN A 1 203 ? -10.860 12.626 5.702 1.00 96.94 203 GLN A N 1
ATOM 1615 C CA . GLN A 1 203 ? -12.165 12.532 6.357 1.00 96.94 203 GLN A CA 1
ATOM 1616 C C . GLN A 1 203 ? -12.827 11.163 6.126 1.00 96.94 203 GLN A C 1
ATOM 1618 O O . GLN A 1 203 ? -12.766 10.595 5.033 1.00 96.94 203 GLN A O 1
ATOM 1623 N N . ARG A 1 204 ? -13.499 10.645 7.156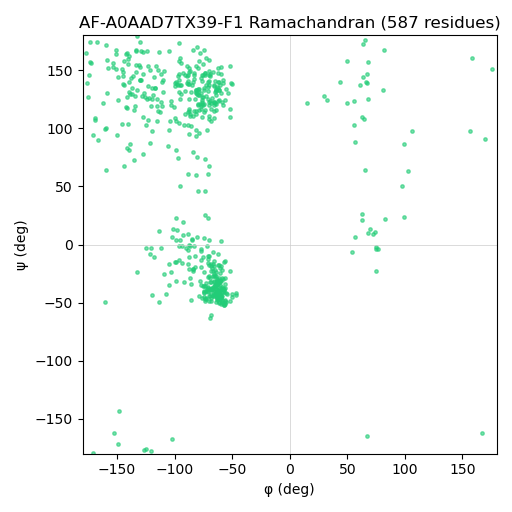 1.00 97.25 204 ARG A N 1
ATOM 1624 C CA . ARG A 1 204 ? -14.147 9.326 7.163 1.00 97.25 204 ARG A CA 1
ATOM 1625 C C . ARG A 1 204 ? -15.653 9.458 7.324 1.00 97.25 204 ARG A C 1
ATOM 1627 O O . ARG A 1 204 ? -16.150 10.435 7.875 1.00 97.25 204 ARG A O 1
ATOM 1634 N N . HIS A 1 205 ? -16.383 8.463 6.827 1.00 96.94 205 HIS A N 1
ATOM 1635 C CA . HIS A 1 205 ? -17.841 8.438 6.906 1.00 96.94 205 HIS A CA 1
ATOM 1636 C C . HIS A 1 205 ? -18.263 8.133 8.347 1.00 96.94 205 HIS A C 1
ATOM 1638 O O . HIS A 1 205 ? -18.010 7.029 8.836 1.00 96.94 205 HIS A O 1
ATOM 1644 N N . LEU A 1 206 ? -18.933 9.085 8.993 1.00 97.56 206 LEU A N 1
ATOM 1645 C CA . LEU A 1 206 ? -19.616 8.876 10.263 1.00 97.56 206 LEU A CA 1
ATOM 1646 C C . LEU A 1 206 ? -20.758 7.871 10.071 1.00 97.56 206 LEU A C 1
ATOM 1648 O O . LEU A 1 206 ? -21.559 7.989 9.143 1.00 97.56 206 LEU A O 1
ATOM 1652 N N . ARG A 1 207 ? -20.839 6.881 10.958 1.00 96.88 207 ARG A N 1
ATOM 1653 C CA . ARG A 1 207 ? -21.902 5.870 10.991 1.00 96.88 207 ARG A CA 1
ATOM 1654 C C . ARG A 1 207 ? -22.459 5.767 12.401 1.00 96.88 207 ARG A C 1
ATOM 1656 O O . ARG A 1 207 ? -21.692 5.779 13.359 1.00 96.88 207 ARG A O 1
ATOM 1663 N N . THR A 1 208 ? -23.766 5.593 12.531 1.00 97.62 208 THR A N 1
ATOM 1664 C CA . THR A 1 208 ? -24.385 5.226 13.810 1.00 97.62 208 THR A CA 1
ATOM 1665 C C . THR A 1 208 ? -24.583 3.715 13.848 1.00 97.62 208 THR A C 1
ATOM 1667 O O . THR A 1 208 ? -25.089 3.144 12.883 1.00 97.62 208 THR A O 1
ATOM 1670 N N . ILE A 1 209 ? -24.172 3.068 14.939 1.00 98.12 209 ILE A N 1
ATOM 1671 C CA . ILE A 1 209 ? -24.356 1.632 15.170 1.00 98.12 209 ILE A CA 1
ATOM 1672 C C . ILE A 1 209 ? -25.293 1.452 16.365 1.00 98.12 209 ILE A C 1
ATOM 1674 O O . ILE A 1 209 ? -24.903 1.693 17.504 1.00 98.12 209 ILE A O 1
ATOM 1678 N N . SER A 1 210 ? -26.527 1.054 16.064 1.00 97.75 210 SER A N 1
ATOM 1679 C CA . SER A 1 210 ? -27.640 0.817 16.996 1.00 97.75 210 SER A CA 1
ATOM 1680 C C . SER A 1 210 ? -27.848 -0.652 17.368 1.00 97.75 210 SER A C 1
ATOM 1682 O O . SER A 1 210 ? -28.606 -0.949 18.282 1.00 97.75 210 SER A O 1
ATOM 1684 N N . ASP A 1 211 ? -27.244 -1.570 16.613 1.00 97.94 211 ASP A N 1
ATOM 1685 C CA . ASP A 1 211 ? -27.598 -2.989 16.606 1.00 97.94 211 ASP A CA 1
ATOM 1686 C C . ASP A 1 211 ? -26.443 -3.860 16.080 1.00 97.94 211 ASP A C 1
ATOM 1688 O O . ASP A 1 211 ? -25.561 -3.390 15.343 1.00 97.94 211 ASP A O 1
ATOM 1692 N N . TYR A 1 212 ? -26.457 -5.153 16.418 1.00 98.06 212 TYR A N 1
ATOM 1693 C CA . TYR A 1 212 ? -25.386 -6.078 16.045 1.00 98.06 212 TYR A CA 1
ATOM 1694 C C . TYR A 1 212 ? -25.329 -6.376 14.538 1.00 98.06 212 TYR A C 1
ATOM 1696 O O . TYR A 1 212 ? -24.245 -6.610 13.997 1.00 98.06 212 TYR A O 1
ATOM 1704 N N . ALA A 1 213 ? -26.449 -6.316 13.810 1.00 98.12 213 ALA A N 1
ATOM 1705 C CA . ALA A 1 213 ? -26.448 -6.526 12.361 1.00 98.12 213 ALA A CA 1
ATOM 1706 C C . ALA A 1 213 ? -25.753 -5.367 11.620 1.00 98.12 213 ALA A C 1
ATOM 1708 O O . ALA A 1 213 ? -25.006 -5.596 10.664 1.00 98.12 213 ALA A O 1
ATOM 1709 N N . THR A 1 214 ? -25.941 -4.130 12.075 1.00 97.75 214 THR A N 1
ATOM 1710 C CA . THR A 1 214 ? -25.222 -2.935 11.617 1.00 97.75 214 THR A CA 1
ATOM 1711 C C . THR A 1 214 ? -23.755 -2.985 12.030 1.00 97.75 214 THR A C 1
ATOM 1713 O O . THR A 1 214 ? -22.894 -2.748 11.179 1.00 97.75 214 THR A O 1
ATOM 1716 N N . TYR A 1 215 ? -23.440 -3.400 13.264 1.00 98.44 215 TYR A N 1
ATOM 1717 C CA . TYR A 1 215 ? -22.053 -3.637 13.686 1.00 98.44 215 TYR A CA 1
ATOM 1718 C C . TYR A 1 215 ? -21.353 -4.643 12.767 1.00 98.44 215 TYR A C 1
ATOM 1720 O O . TYR A 1 215 ? -20.299 -4.341 12.211 1.00 98.44 215 TYR A O 1
ATOM 1728 N N . LYS A 1 216 ? -21.969 -5.805 12.520 1.00 98.25 216 LYS A N 1
ATOM 1729 C CA . LYS A 1 216 ? -21.428 -6.874 11.668 1.00 98.25 216 LYS A CA 1
ATOM 1730 C C . LYS A 1 216 ? -21.207 -6.419 10.221 1.00 98.25 216 LYS A C 1
ATOM 1732 O O . LYS A 1 216 ? -20.191 -6.778 9.625 1.00 98.25 216 LYS A O 1
ATOM 1737 N N . LYS A 1 217 ? -22.098 -5.580 9.671 1.00 97.69 217 LYS A N 1
ATOM 1738 C CA . LYS A 1 217 ? -21.899 -4.931 8.360 1.00 97.69 217 LYS A CA 1
ATOM 1739 C C . LYS A 1 217 ? -20.656 -4.037 8.370 1.00 97.69 217 LYS A C 1
ATOM 1741 O O . LYS A 1 217 ? -19.806 -4.196 7.499 1.00 97.69 217 LYS A O 1
ATOM 1746 N N . VAL A 1 218 ? -20.500 -3.146 9.354 1.00 97.94 218 VAL A N 1
ATOM 1747 C CA . VAL A 1 218 ? -19.315 -2.268 9.448 1.00 97.94 218 VAL A CA 1
ATOM 1748 C C . VAL A 1 218 ? -18.035 -3.084 9.671 1.00 97.94 218 VAL A C 1
ATOM 1750 O O . VAL A 1 218 ? -17.047 -2.865 8.970 1.00 97.94 218 VAL A O 1
ATOM 1753 N N . PHE A 1 219 ? -18.067 -4.083 10.555 1.00 98.25 219 PHE A N 1
ATOM 1754 C CA . PHE A 1 219 ? -16.947 -4.984 10.841 1.00 98.25 219 PHE A CA 1
ATOM 1755 C C . PHE A 1 219 ? -16.454 -5.719 9.586 1.00 98.25 219 PHE A C 1
ATOM 1757 O O . PHE A 1 219 ? -15.249 -5.819 9.361 1.00 98.25 219 PHE A O 1
ATOM 1764 N N . SER A 1 220 ? -17.366 -6.151 8.706 1.00 97.81 220 SER A N 1
ATOM 1765 C CA . SER A 1 220 ? -16.997 -6.795 7.435 1.00 97.81 220 SER A CA 1
ATOM 1766 C C . SER A 1 220 ? -16.195 -5.897 6.477 1.00 97.81 220 SER A C 1
ATOM 1768 O O . SER A 1 220 ? -15.513 -6.416 5.598 1.00 97.81 220 SER A O 1
ATOM 1770 N N . THR A 1 221 ? -16.204 -4.570 6.672 1.00 97.81 221 THR A N 1
ATOM 1771 C CA . THR A 1 221 ? -15.410 -3.620 5.865 1.00 97.81 221 THR A CA 1
ATOM 1772 C C . THR A 1 221 ? -13.987 -3.391 6.390 1.00 97.81 221 THR A C 1
ATOM 1774 O O . THR A 1 221 ? -13.169 -2.802 5.685 1.00 97.81 221 THR A O 1
ATOM 1777 N N . LEU A 1 222 ? -13.647 -3.866 7.596 1.00 98.31 222 LEU A N 1
ATOM 1778 C CA . LEU A 1 222 ? -12.332 -3.630 8.207 1.00 98.31 222 LEU A CA 1
ATOM 1779 C C . LEU A 1 222 ? -11.141 -4.144 7.365 1.00 98.31 222 LEU A C 1
ATOM 1781 O O . LEU A 1 222 ? -10.157 -3.413 7.266 1.00 98.31 222 LEU A O 1
ATOM 1785 N N . PRO A 1 223 ? -11.194 -5.305 6.676 1.00 98.25 223 PRO A N 1
ATOM 1786 C CA . PRO A 1 223 ? -10.102 -5.724 5.789 1.00 98.25 223 PRO A CA 1
ATOM 1787 C C . PRO A 1 223 ? -9.858 -4.763 4.612 1.00 98.25 223 PRO A C 1
ATOM 1789 O O . PRO A 1 223 ? -8.712 -4.537 4.231 1.00 98.25 223 PRO A O 1
ATOM 1792 N N . ALA A 1 224 ? -10.914 -4.138 4.076 1.00 97.81 224 ALA A N 1
ATOM 1793 C CA . ALA A 1 224 ? -10.788 -3.126 3.023 1.00 97.81 224 ALA A CA 1
ATOM 1794 C C . ALA A 1 224 ? -10.137 -1.831 3.541 1.00 97.81 224 ALA A C 1
ATOM 1796 O O . ALA A 1 224 ? -9.382 -1.175 2.823 1.00 97.81 224 ALA A O 1
ATOM 1797 N N . VAL A 1 225 ? -10.380 -1.492 4.811 1.00 98.06 225 VAL A N 1
ATOM 1798 C CA . VAL A 1 225 ? -9.717 -0.377 5.503 1.00 98.06 225 VAL A CA 1
ATOM 1799 C C . VAL A 1 225 ? -8.219 -0.657 5.689 1.00 98.06 225 VAL A C 1
ATOM 1801 O O . VAL A 1 225 ? -7.409 0.205 5.349 1.00 98.06 225 VAL A O 1
ATOM 1804 N N . VAL A 1 226 ? -7.839 -1.873 6.111 1.00 98.12 226 VAL A N 1
ATOM 1805 C CA . VAL A 1 226 ? -6.422 -2.292 6.184 1.00 98.12 226 VAL A CA 1
ATOM 1806 C C . VAL A 1 226 ? -5.754 -2.226 4.807 1.00 98.12 226 VAL A C 1
ATOM 1808 O O . VAL A 1 226 ? -4.666 -1.668 4.686 1.00 98.12 226 VAL A O 1
ATOM 1811 N N . LEU A 1 227 ? -6.403 -2.732 3.751 1.00 97.94 227 LEU A N 1
ATOM 1812 C CA . LEU A 1 227 ? -5.870 -2.665 2.384 1.00 97.94 227 LEU A CA 1
ATOM 1813 C C . LEU A 1 227 ? -5.679 -1.214 1.909 1.00 97.94 227 LEU A C 1
ATOM 1815 O O . LEU A 1 227 ? -4.654 -0.887 1.306 1.00 97.94 227 LEU A O 1
ATOM 1819 N N . ALA A 1 228 ? -6.635 -0.327 2.198 1.00 97.56 228 ALA A N 1
ATOM 1820 C CA . ALA A 1 228 ? -6.523 1.090 1.869 1.00 97.56 228 ALA A CA 1
ATOM 1821 C C . ALA A 1 228 ? -5.327 1.750 2.579 1.00 97.56 228 ALA A C 1
ATOM 1823 O O . ALA A 1 228 ? -4.570 2.476 1.932 1.00 97.56 228 ALA A O 1
ATOM 1824 N N . ALA A 1 229 ? -5.107 1.451 3.864 1.00 97.88 229 ALA A N 1
ATOM 1825 C CA . ALA A 1 229 ? -3.936 1.922 4.599 1.00 97.88 229 ALA A CA 1
ATOM 1826 C C . ALA A 1 229 ? -2.629 1.344 4.028 1.00 97.88 229 ALA A C 1
ATOM 1828 O O . ALA A 1 229 ? -1.718 2.103 3.693 1.00 97.88 229 ALA A O 1
ATOM 1829 N N . GLN A 1 230 ? -2.553 0.023 3.814 1.00 97.81 230 GLN A N 1
ATOM 1830 C CA . GLN A 1 230 ? -1.376 -0.661 3.259 1.00 97.81 230 GLN A CA 1
ATOM 1831 C C . GLN A 1 230 ? -0.943 -0.068 1.911 1.00 97.81 230 GLN A C 1
ATOM 1833 O O . GLN A 1 230 ? 0.247 0.170 1.694 1.00 97.81 230 GLN A O 1
ATOM 1838 N N . LYS A 1 231 ? -1.899 0.245 1.024 1.00 97.56 231 LYS A N 1
ATOM 1839 C CA . LYS A 1 231 ? -1.625 0.930 -0.249 1.00 97.56 231 LYS A CA 1
ATOM 1840 C C . LYS A 1 231 ? -0.962 2.295 -0.060 1.00 97.56 231 LYS A C 1
ATOM 1842 O O . LYS A 1 231 ? -0.105 2.654 -0.865 1.00 97.56 231 LYS A O 1
ATOM 1847 N N . VAL A 1 232 ? -1.324 3.049 0.979 1.00 97.31 232 VAL A N 1
ATOM 1848 C CA . VAL A 1 232 ? -0.690 4.339 1.291 1.00 97.31 232 VAL A CA 1
ATOM 1849 C C . VAL A 1 232 ? 0.702 4.136 1.896 1.00 97.31 232 VAL A C 1
ATOM 1851 O O . VAL A 1 232 ? 1.633 4.778 1.420 1.00 97.31 232 VAL A O 1
ATOM 1854 N N . HIS A 1 233 ? 0.886 3.220 2.856 1.00 97.00 233 HIS A N 1
ATOM 1855 C CA . HIS A 1 233 ? 2.208 2.923 3.438 1.00 97.00 233 HIS A CA 1
ATOM 1856 C C . HIS A 1 233 ? 3.237 2.515 2.363 1.00 97.00 233 HIS A C 1
ATOM 1858 O O . HIS A 1 233 ? 4.330 3.081 2.301 1.00 97.00 233 HIS A O 1
ATOM 1864 N N . VAL A 1 234 ? 2.875 1.584 1.468 1.00 97.94 234 VAL A N 1
ATOM 1865 C CA . VAL A 1 234 ? 3.764 1.097 0.393 1.00 97.94 234 VAL A CA 1
ATOM 1866 C C . VAL A 1 234 ? 4.054 2.198 -0.637 1.00 97.94 234 VAL A C 1
ATOM 1868 O O . VAL A 1 234 ? 5.213 2.403 -0.994 1.00 97.94 234 VAL A O 1
ATOM 1871 N N . ARG A 1 235 ? 3.042 2.977 -1.052 1.00 97.06 235 ARG A N 1
ATOM 1872 C CA . ARG A 1 235 ? 3.221 4.113 -1.979 1.00 97.06 235 ARG A CA 1
ATOM 1873 C C . ARG A 1 235 ? 4.093 5.226 -1.387 1.00 97.06 235 ARG A C 1
ATOM 1875 O O . ARG A 1 235 ? 4.867 5.847 -2.106 1.00 97.06 235 ARG A O 1
ATOM 1882 N N . ASN A 1 236 ? 3.984 5.474 -0.083 1.00 96.62 236 ASN A N 1
ATOM 1883 C CA . ASN A 1 236 ? 4.760 6.498 0.622 1.00 96.62 236 ASN A CA 1
ATOM 1884 C C . ASN A 1 236 ? 6.218 6.073 0.901 1.00 96.62 236 ASN A C 1
ATOM 1886 O O . ASN A 1 236 ? 6.992 6.881 1.428 1.00 96.62 236 ASN A O 1
ATOM 1890 N N . GLY A 1 237 ? 6.594 4.835 0.552 1.00 97.38 237 GLY A N 1
ATOM 1891 C CA . GLY A 1 237 ? 7.943 4.303 0.726 1.00 97.38 237 GLY A CA 1
ATOM 1892 C C . GLY A 1 237 ? 8.240 3.763 2.127 1.00 97.38 237 GLY A C 1
ATOM 1893 O O . GLY A 1 237 ? 9.404 3.743 2.513 1.00 97.38 237 GLY A O 1
ATOM 1894 N N . GLU A 1 238 ? 7.239 3.389 2.932 1.00 97.56 238 GLU A N 1
ATOM 1895 C CA . GLU A 1 238 ? 7.485 3.067 4.344 1.00 97.56 238 GLU A CA 1
ATOM 1896 C C . GLU A 1 238 ? 8.367 1.809 4.531 1.00 97.56 238 GLU A C 1
ATOM 1898 O O . GLU A 1 238 ? 7.972 0.715 4.110 1.00 97.56 238 GLU A O 1
ATOM 1903 N N . PRO A 1 239 ? 9.522 1.908 5.228 1.00 97.75 239 PRO A N 1
ATOM 1904 C CA . PRO A 1 239 ? 10.461 0.792 5.328 1.00 97.75 239 PRO A CA 1
ATOM 1905 C C . PRO A 1 239 ? 9.937 -0.456 6.041 1.00 97.75 239 PRO A C 1
ATOM 1907 O O . PRO A 1 239 ? 10.374 -1.555 5.708 1.00 97.75 239 PRO A O 1
ATOM 1910 N N . LYS A 1 240 ? 9.015 -0.314 7.005 1.00 96.81 240 LYS A N 1
ATOM 1911 C CA . LYS A 1 240 ? 8.387 -1.457 7.686 1.00 96.81 240 LYS A CA 1
ATOM 1912 C C . LYS A 1 240 ? 7.482 -2.214 6.713 1.00 96.81 240 LYS A C 1
ATOM 1914 O O . LYS A 1 240 ? 7.766 -3.366 6.396 1.00 96.81 240 LYS A O 1
ATOM 1919 N N . ALA A 1 241 ? 6.469 -1.535 6.171 1.00 97.19 241 ALA A N 1
ATOM 1920 C CA . ALA A 1 241 ? 5.503 -2.129 5.249 1.00 97.19 241 ALA A CA 1
ATOM 1921 C C . ALA A 1 241 ? 6.159 -2.755 4.003 1.00 97.19 241 ALA A C 1
ATOM 1923 O O . ALA A 1 241 ? 5.737 -3.823 3.563 1.00 97.19 241 ALA A O 1
ATOM 1924 N N . ILE A 1 242 ? 7.208 -2.135 3.446 1.00 98.50 242 ILE A N 1
ATOM 1925 C CA . ILE A 1 242 ? 7.915 -2.677 2.273 1.00 98.50 242 ILE A CA 1
ATOM 1926 C C . ILE A 1 242 ? 8.766 -3.906 2.633 1.00 98.50 242 ILE A C 1
ATOM 1928 O O . ILE A 1 242 ? 8.757 -4.884 1.883 1.00 98.50 242 ILE A O 1
ATOM 1932 N N . ARG A 1 243 ? 9.447 -3.918 3.790 1.00 98.12 243 ARG A N 1
ATOM 1933 C CA . ARG A 1 243 ? 10.174 -5.113 4.258 1.00 98.12 243 ARG A CA 1
ATOM 1934 C C . ARG A 1 243 ? 9.235 -6.267 4.576 1.00 98.12 243 ARG A C 1
ATOM 1936 O O . ARG A 1 243 ? 9.527 -7.387 4.179 1.00 98.12 243 ARG A O 1
ATOM 1943 N N . GLU A 1 244 ? 8.104 -6.008 5.228 1.00 97.44 244 GLU A N 1
ATOM 1944 C CA . GLU A 1 244 ? 7.071 -7.021 5.489 1.00 97.44 244 GLU A CA 1
ATOM 1945 C C . GLU A 1 244 ? 6.493 -7.576 4.173 1.00 97.44 244 GLU A C 1
ATOM 1947 O O . GLU A 1 244 ? 6.321 -8.787 4.031 1.00 97.44 244 GLU A O 1
ATOM 1952 N N . LEU A 1 245 ? 6.284 -6.720 3.166 1.00 97.81 245 LEU A N 1
ATOM 1953 C CA . LEU A 1 245 ? 5.812 -7.118 1.836 1.00 97.81 245 LEU A CA 1
ATOM 1954 C C . LEU A 1 245 ? 6.830 -7.979 1.065 1.00 97.81 245 LEU A C 1
ATOM 1956 O O . LEU A 1 245 ? 6.426 -8.921 0.387 1.00 97.81 245 LEU A O 1
ATOM 1960 N N . TRP A 1 246 ? 8.133 -7.711 1.187 1.00 98.12 246 TRP A N 1
ATOM 1961 C CA . TRP A 1 246 ? 9.193 -8.549 0.603 1.00 98.12 246 TRP A CA 1
ATOM 1962 C C . TRP A 1 246 ? 9.370 -9.867 1.375 1.00 98.12 246 TRP A C 1
ATOM 1964 O O . TRP A 1 246 ? 9.326 -10.949 0.790 1.00 98.12 246 TRP A O 1
ATOM 1974 N N . ALA A 1 247 ? 9.470 -9.787 2.705 1.00 97.88 247 ALA A N 1
ATOM 1975 C CA . ALA A 1 247 ? 9.671 -10.926 3.601 1.00 97.88 247 ALA A CA 1
ATOM 1976 C C . ALA A 1 247 ? 8.467 -11.882 3.680 1.00 97.88 247 ALA A C 1
ATOM 1978 O O . ALA A 1 247 ? 8.637 -13.026 4.093 1.00 97.88 247 ALA A O 1
ATOM 1979 N N . SER A 1 248 ? 7.273 -11.454 3.250 1.00 97.75 248 SER A N 1
ATOM 1980 C CA . SER A 1 248 ? 6.111 -12.340 3.081 1.00 97.75 248 SER A CA 1
ATOM 1981 C C . SER A 1 248 ? 6.303 -13.406 1.995 1.00 97.75 248 SER A C 1
ATOM 1983 O O . SER A 1 248 ? 5.629 -14.432 2.034 1.00 97.75 248 SER A O 1
ATOM 1985 N N . ARG A 1 249 ? 7.225 -13.170 1.044 1.00 97.69 249 ARG A N 1
ATOM 1986 C CA . ARG A 1 249 ? 7.615 -14.037 -0.085 1.00 97.69 249 ARG A CA 1
ATOM 1987 C C . ARG A 1 249 ? 6.495 -14.526 -1.011 1.00 97.69 249 ARG A C 1
ATOM 1989 O O . ARG A 1 249 ? 6.814 -15.079 -2.049 1.00 97.69 249 ARG A O 1
ATOM 1996 N N . ASP A 1 250 ? 5.216 -14.286 -0.746 1.00 97.50 250 ASP A N 1
ATOM 1997 C CA . ASP A 1 250 ? 4.085 -14.748 -1.569 1.00 97.50 250 ASP A CA 1
ATOM 1998 C C . ASP A 1 250 ? 3.791 -13.850 -2.791 1.00 97.50 250 ASP A C 1
ATOM 2000 O O . ASP A 1 250 ? 3.007 -14.214 -3.670 1.00 97.50 250 ASP A O 1
ATOM 2004 N N . LYS A 1 251 ? 4.419 -12.671 -2.866 1.00 98.19 251 LYS A N 1
ATOM 2005 C CA . LYS A 1 251 ? 4.175 -11.666 -3.910 1.00 98.19 251 LYS A CA 1
ATOM 2006 C C . LYS A 1 251 ? 4.963 -11.896 -5.202 1.00 98.19 251 LYS A C 1
ATOM 2008 O O . LYS A 1 251 ? 5.901 -12.685 -5.292 1.00 98.19 251 LYS A O 1
ATOM 2013 N N . THR A 1 252 ? 4.564 -11.160 -6.232 1.00 98.56 252 THR A N 1
ATOM 2014 C CA . THR A 1 252 ? 5.297 -10.970 -7.483 1.00 98.56 252 THR A CA 1
ATOM 2015 C C . THR A 1 252 ? 5.577 -9.485 -7.644 1.00 98.56 252 THR A C 1
ATOM 2017 O O . THR A 1 252 ? 4.639 -8.699 -7.732 1.00 98.56 252 THR A O 1
ATOM 2020 N N . PHE A 1 253 ? 6.844 -9.090 -7.707 1.00 98.69 253 PHE A N 1
ATOM 2021 C CA . PHE A 1 253 ? 7.226 -7.700 -7.958 1.00 98.69 253 PHE A CA 1
ATOM 2022 C C . PHE A 1 253 ? 7.469 -7.524 -9.456 1.00 98.69 253 PHE A C 1
ATOM 2024 O O . PHE A 1 253 ? 8.185 -8.328 -10.053 1.00 98.69 253 PHE A O 1
ATOM 2031 N N . LEU A 1 254 ? 6.862 -6.505 -10.065 1.00 98.69 254 LEU A N 1
ATOM 2032 C CA . LEU A 1 254 ? 6.996 -6.153 -11.481 1.00 98.69 254 LEU A CA 1
ATOM 2033 C C . LEU A 1 254 ? 7.486 -4.712 -11.589 1.00 98.69 254 LEU A C 1
ATOM 2035 O O . LEU A 1 254 ? 6.711 -3.783 -11.371 1.00 98.69 254 LEU A O 1
ATOM 2039 N N . ALA A 1 255 ? 8.748 -4.540 -11.966 1.00 98.44 255 ALA A N 1
ATOM 2040 C CA . ALA A 1 255 ? 9.258 -3.263 -12.428 1.00 98.44 255 ALA A CA 1
ATOM 2041 C C . ALA A 1 255 ? 8.943 -3.056 -13.911 1.00 98.44 255 ALA A C 1
ATOM 2043 O O . ALA A 1 255 ? 9.023 -3.992 -14.715 1.00 98.44 255 ALA A O 1
ATOM 2044 N N . LEU A 1 256 ? 8.622 -1.818 -14.273 1.00 96.75 256 LEU A N 1
ATOM 2045 C CA . LEU A 1 256 ? 8.506 -1.370 -15.657 1.00 96.75 256 LEU A CA 1
ATOM 2046 C C . LEU A 1 256 ? 9.089 0.033 -15.834 1.00 96.75 256 LEU A C 1
ATOM 2048 O O . LEU A 1 256 ? 9.302 0.747 -14.857 1.00 96.75 256 LEU A O 1
ATOM 2052 N N . ASP A 1 257 ? 9.363 0.383 -17.086 1.00 96.69 257 ASP A N 1
ATOM 2053 C CA . ASP A 1 257 ? 9.835 1.701 -17.513 1.00 96.69 257 ASP A CA 1
ATOM 2054 C C . ASP A 1 257 ? 9.425 1.950 -18.977 1.00 96.69 257 ASP A C 1
ATOM 2056 O O . ASP A 1 257 ? 9.181 0.994 -19.727 1.00 96.69 257 ASP A O 1
ATOM 2060 N N . PHE A 1 258 ? 9.328 3.218 -19.385 1.00 95.75 258 PHE A N 1
ATOM 2061 C CA . PHE A 1 258 ? 8.898 3.622 -20.724 1.00 95.75 258 PHE A CA 1
ATOM 2062 C C . PHE A 1 258 ? 9.689 4.823 -21.260 1.00 95.75 258 PHE A C 1
ATOM 2064 O O . PHE A 1 258 ? 9.619 5.913 -20.686 1.00 95.75 258 PHE A O 1
ATOM 2071 N N . GLU A 1 259 ? 10.268 4.703 -22.458 1.00 95.81 259 GLU A N 1
ATOM 2072 C CA . GLU A 1 259 ? 10.760 5.873 -23.198 1.00 95.81 259 GLU A CA 1
ATOM 2073 C C . GLU A 1 259 ? 9.663 6.425 -24.127 1.00 95.81 259 GLU A C 1
ATOM 2075 O O . GLU A 1 259 ? 8.998 5.696 -24.877 1.00 95.81 259 GLU A O 1
ATOM 2080 N N . TRP A 1 260 ? 9.465 7.745 -24.073 1.00 95.25 260 TRP A N 1
ATOM 2081 C CA . TRP A 1 260 ? 8.424 8.486 -24.800 1.00 95.25 260 TRP A CA 1
ATOM 2082 C C . TRP A 1 260 ? 9.040 9.541 -25.709 1.00 95.25 260 TRP A C 1
ATOM 2084 O O . TRP A 1 260 ? 10.071 10.125 -25.386 1.00 95.25 260 TRP A O 1
ATOM 2094 N N . SER A 1 261 ? 8.371 9.855 -26.819 1.00 95.88 261 SER A N 1
ATOM 2095 C CA . SER A 1 261 ? 8.819 10.930 -27.700 1.00 95.88 261 SER A CA 1
ATOM 2096 C C . SER A 1 261 ? 8.639 12.308 -27.064 1.00 95.88 261 SER A C 1
ATOM 2098 O O . SER A 1 261 ? 7.518 12.743 -26.798 1.00 95.88 261 SER A O 1
ATOM 2100 N N . GLU A 1 262 ? 9.735 13.054 -26.943 1.00 95.00 262 GLU A N 1
ATOM 2101 C CA . GLU A 1 262 ? 9.731 14.475 -26.563 1.00 95.00 262 GLU A CA 1
ATOM 2102 C C . GLU A 1 262 ? 8.894 15.341 -27.515 1.00 95.00 262 GLU A C 1
ATOM 2104 O O . GLU A 1 262 ? 8.332 16.354 -27.108 1.00 95.00 262 GLU A O 1
ATOM 2109 N N . ARG A 1 263 ? 8.799 14.945 -28.793 1.00 95.38 263 ARG A N 1
ATOM 2110 C CA . ARG A 1 263 ? 8.030 15.669 -29.820 1.00 95.38 263 ARG A CA 1
ATOM 2111 C C . ARG A 1 263 ? 6.545 15.310 -29.817 1.00 95.38 263 ARG A C 1
ATOM 2113 O O . ARG A 1 263 ? 5.740 16.055 -30.367 1.00 95.38 263 ARG A O 1
ATOM 2120 N N . ASN A 1 264 ? 6.183 14.155 -29.262 1.00 95.06 264 ASN A N 1
ATOM 2121 C CA . ASN A 1 264 ? 4.809 13.673 -29.194 1.00 95.06 264 ASN A CA 1
ATOM 2122 C C . ASN A 1 264 ? 4.636 12.811 -27.942 1.00 95.06 264 ASN A C 1
ATOM 2124 O O . ASN A 1 264 ? 4.852 11.597 -27.960 1.00 95.06 264 ASN A O 1
ATOM 2128 N N . SER A 1 265 ? 4.178 13.444 -26.865 1.00 91.44 265 SER A N 1
ATOM 2129 C CA . SER A 1 265 ? 4.006 12.813 -25.559 1.00 91.44 265 SER A CA 1
ATOM 2130 C C . SER A 1 265 ? 2.988 11.664 -25.532 1.00 91.44 265 SER A C 1
ATOM 2132 O O . SER A 1 265 ? 2.937 10.976 -24.521 1.00 91.44 265 SER A O 1
ATOM 2134 N N . ALA A 1 266 ? 2.222 11.411 -26.602 1.00 92.44 266 ALA A N 1
ATOM 2135 C CA . ALA A 1 266 ? 1.336 10.249 -26.764 1.00 92.44 266 ALA A CA 1
ATOM 2136 C C . ALA A 1 266 ? 1.969 9.103 -27.594 1.00 92.44 266 ALA A C 1
ATOM 2138 O O . ALA A 1 266 ? 1.279 8.182 -28.045 1.00 92.44 266 ALA A O 1
ATOM 2139 N N . SER A 1 267 ? 3.281 9.157 -27.841 1.00 95.06 267 SER A N 1
ATOM 2140 C CA . SER A 1 267 ? 4.034 8.138 -28.580 1.00 95.06 267 SER A CA 1
ATOM 2141 C C . SER A 1 267 ? 5.131 7.527 -27.708 1.00 95.06 267 SER A C 1
ATOM 2143 O O . SER A 1 267 ? 6.213 8.093 -27.574 1.00 95.06 267 SER A O 1
ATOM 2145 N N . CYS A 1 268 ? 4.837 6.362 -27.128 1.00 96.75 268 CYS A N 1
ATOM 2146 C CA . CYS A 1 268 ? 5.842 5.465 -26.557 1.00 96.75 268 CYS A CA 1
ATOM 2147 C C . CYS A 1 268 ? 6.736 4.925 -27.685 1.00 96.75 268 CYS A C 1
ATOM 2149 O O . CYS A 1 268 ? 6.228 4.592 -28.760 1.00 96.75 268 CYS A O 1
ATOM 2151 N N . ILE A 1 269 ? 8.045 4.880 -27.440 1.00 97.50 269 ILE A N 1
ATOM 2152 C CA . ILE A 1 269 ? 9.078 4.391 -28.365 1.00 97.50 269 ILE A CA 1
ATOM 2153 C C . ILE A 1 269 ? 9.600 3.034 -27.883 1.00 97.50 269 ILE A C 1
ATOM 2155 O O . ILE A 1 269 ? 9.747 2.114 -28.687 1.00 97.50 269 ILE A O 1
ATOM 2159 N N . GLU A 1 270 ? 9.829 2.895 -26.575 1.00 97.56 270 GLU A N 1
ATOM 2160 C CA . GLU A 1 270 ? 10.339 1.678 -25.937 1.00 97.56 270 GLU A CA 1
ATOM 2161 C C . GLU A 1 270 ? 9.553 1.375 -24.656 1.00 97.56 270 GLU A C 1
ATOM 2163 O O . GLU A 1 270 ? 9.175 2.288 -23.917 1.00 97.56 270 GLU A O 1
ATOM 2168 N N . TRP A 1 271 ? 9.352 0.089 -24.368 1.00 97.81 271 TRP A N 1
ATOM 2169 C CA . TRP A 1 271 ? 8.827 -0.394 -23.091 1.00 97.81 271 TRP A CA 1
ATOM 2170 C C . TRP A 1 271 ? 9.673 -1.556 -22.571 1.00 97.81 271 TRP A C 1
ATOM 2172 O O . TRP A 1 271 ? 9.967 -2.508 -23.300 1.00 97.81 271 TRP A O 1
ATOM 2182 N N . GLY A 1 272 ? 10.033 -1.498 -21.291 1.00 97.94 272 GLY A N 1
ATOM 2183 C CA . GLY A 1 272 ? 10.764 -2.552 -20.604 1.00 97.94 272 GLY A CA 1
ATOM 2184 C C . GLY A 1 272 ? 10.036 -3.069 -19.377 1.00 97.94 272 GLY A C 1
ATOM 2185 O O . GLY A 1 272 ? 9.259 -2.356 -18.739 1.00 97.94 272 GLY A O 1
ATOM 2186 N N . TYR A 1 273 ? 10.316 -4.324 -19.028 1.00 98.44 273 TYR A N 1
ATOM 2187 C CA . TYR A 1 273 ? 9.856 -4.907 -17.774 1.00 98.44 273 TYR A CA 1
ATOM 2188 C C . TYR A 1 273 ? 10.864 -5.899 -17.185 1.00 98.44 273 TYR A C 1
ATOM 2190 O O . TYR A 1 273 ? 11.589 -6.593 -17.908 1.00 98.44 273 TYR A O 1
ATOM 2198 N N . ALA A 1 274 ? 10.852 -6.007 -15.860 1.00 98.56 274 ALA A N 1
ATOM 2199 C CA . ALA A 1 274 ? 11.501 -7.070 -15.103 1.00 98.56 274 ALA A CA 1
ATOM 2200 C C . ALA A 1 274 ? 10.585 -7.501 -13.953 1.00 98.56 274 ALA A C 1
ATOM 2202 O O . ALA A 1 274 ? 9.940 -6.668 -13.324 1.00 98.56 274 ALA A O 1
ATOM 2203 N N . ALA A 1 275 ? 10.501 -8.800 -13.683 1.00 98.62 275 ALA A N 1
ATOM 2204 C CA . ALA A 1 275 ? 9.599 -9.354 -12.688 1.00 98.62 275 ALA A CA 1
ATOM 2205 C C . ALA A 1 275 ? 10.209 -10.542 -11.943 1.00 98.62 275 ALA A C 1
ATOM 2207 O O . ALA A 1 275 ? 10.765 -11.456 -12.557 1.00 98.62 275 ALA A O 1
ATOM 2208 N N . VAL A 1 276 ? 10.014 -10.568 -10.626 1.00 98.50 276 VAL A N 1
ATOM 2209 C CA . VAL A 1 276 ? 10.415 -11.664 -9.737 1.00 98.50 276 VAL A CA 1
ATOM 2210 C C . VAL A 1 276 ? 9.174 -12.237 -9.049 1.00 98.50 276 VAL A C 1
ATOM 2212 O O . VAL A 1 276 ? 8.377 -11.505 -8.464 1.00 98.50 276 VAL A O 1
ATOM 2215 N N . ARG A 1 277 ? 8.968 -13.553 -9.176 1.00 98.06 277 ARG A N 1
ATOM 2216 C CA . ARG A 1 277 ? 7.825 -14.291 -8.606 1.00 98.06 277 ARG A CA 1
ATOM 2217 C C . ARG A 1 277 ? 8.256 -14.974 -7.308 1.00 98.06 277 ARG A C 1
ATOM 2219 O O . ARG A 1 277 ? 8.582 -16.161 -7.323 1.00 98.06 277 ARG A O 1
ATOM 2226 N N . CYS A 1 278 ? 8.279 -14.230 -6.206 1.00 98.06 278 CYS A N 1
ATOM 2227 C CA . CYS A 1 278 ? 8.855 -14.679 -4.938 1.00 98.06 278 CYS A CA 1
ATOM 2228 C C . CYS A 1 278 ? 8.266 -16.018 -4.462 1.00 98.06 278 CYS A C 1
ATOM 2230 O O . CYS A 1 278 ? 9.030 -16.918 -4.127 1.00 98.06 278 CYS A O 1
ATOM 2232 N N . GLY A 1 279 ? 6.944 -16.213 -4.563 1.00 96.88 279 GLY A N 1
ATOM 2233 C CA . GLY A 1 279 ? 6.295 -17.424 -4.035 1.00 96.88 279 GLY A CA 1
ATOM 2234 C C . GLY A 1 279 ? 6.687 -18.705 -4.777 1.00 96.88 279 GLY A C 1
ATOM 2235 O O . GLY A 1 279 ? 6.706 -19.789 -4.198 1.00 96.88 279 GLY A O 1
ATOM 2236 N N . HIS A 1 280 ? 7.066 -18.583 -6.053 1.00 96.94 280 HIS A N 1
ATOM 2237 C CA . HIS A 1 280 ? 7.618 -19.696 -6.822 1.00 96.94 280 HIS A CA 1
ATOM 2238 C C . HIS A 1 280 ? 9.064 -20.006 -6.412 1.00 96.94 280 HIS A C 1
ATOM 2240 O O . HIS A 1 280 ? 9.422 -21.175 -6.301 1.00 96.94 280 HIS A O 1
ATOM 2246 N N . LEU A 1 281 ? 9.873 -18.973 -6.162 1.00 97.38 281 LEU A N 1
ATOM 2247 C CA . LEU A 1 281 ? 11.278 -19.114 -5.776 1.00 97.38 281 LEU A CA 1
ATOM 2248 C C . LEU A 1 281 ? 11.433 -19.665 -4.357 1.00 97.38 281 LEU A C 1
ATOM 2250 O O . LEU A 1 281 ? 12.251 -20.554 -4.148 1.00 97.38 281 LEU A O 1
ATOM 2254 N N . ASP A 1 282 ? 10.606 -19.213 -3.413 1.00 97.50 282 ASP A N 1
ATOM 2255 C CA . ASP A 1 282 ? 10.567 -19.739 -2.044 1.00 97.50 282 ASP A CA 1
ATOM 2256 C C . ASP A 1 282 ? 10.173 -21.227 -2.032 1.00 97.50 282 ASP A C 1
ATOM 2258 O O . ASP A 1 282 ? 10.891 -22.059 -1.479 1.00 97.50 282 ASP A O 1
ATOM 2262 N N . THR A 1 283 ? 9.121 -21.594 -2.780 1.00 97.38 283 THR A N 1
ATOM 2263 C CA . THR A 1 283 ? 8.719 -23.001 -2.995 1.00 97.38 283 THR A CA 1
ATOM 2264 C C . THR A 1 283 ? 9.828 -23.840 -3.650 1.00 97.38 283 THR A C 1
ATOM 2266 O O . THR A 1 283 ? 9.932 -25.037 -3.390 1.00 97.38 283 THR A O 1
ATOM 2269 N N . ALA A 1 284 ? 10.666 -23.233 -4.496 1.00 97.44 284 ALA A N 1
ATOM 2270 C CA . ALA A 1 284 ? 11.792 -23.889 -5.160 1.00 97.44 284 ALA A CA 1
ATOM 2271 C C . ALA A 1 284 ? 13.096 -23.898 -4.332 1.00 97.44 284 ALA A C 1
ATOM 2273 O O . ALA A 1 284 ? 14.106 -24.414 -4.810 1.00 97.44 284 ALA A O 1
ATOM 2274 N N . GLY A 1 285 ? 13.113 -23.315 -3.126 1.00 96.69 285 GLY A N 1
ATOM 2275 C CA . GLY A 1 285 ? 14.326 -23.159 -2.311 1.00 96.69 285 GLY A CA 1
ATOM 2276 C C . GLY A 1 285 ? 15.349 -22.157 -2.871 1.00 96.69 285 GLY A C 1
ATOM 2277 O O . GLY A 1 285 ? 16.489 -22.126 -2.417 1.00 96.69 285 GLY A O 1
ATOM 2278 N N . ALA A 1 286 ? 14.958 -21.333 -3.845 1.00 95.75 286 ALA A N 1
ATOM 2279 C CA . ALA A 1 286 ? 15.794 -20.353 -4.536 1.00 95.75 286 ALA A CA 1
ATOM 2280 C C . ALA A 1 286 ? 15.661 -18.946 -3.914 1.00 95.75 286 ALA A C 1
ATOM 2282 O O . ALA A 1 286 ? 15.388 -17.969 -4.614 1.00 95.75 286 ALA A O 1
ATOM 2283 N N . TRP A 1 287 ? 15.806 -18.853 -2.587 1.00 94.56 287 TRP A N 1
ATOM 2284 C CA . TRP A 1 287 ? 15.749 -17.591 -1.838 1.00 94.56 287 TRP A CA 1
ATOM 2285 C C . TRP A 1 287 ? 17.092 -17.286 -1.141 1.00 94.56 287 TRP A C 1
ATOM 2287 O O . TRP A 1 287 ? 17.621 -18.179 -0.475 1.00 94.56 287 TRP A O 1
ATOM 2297 N N . PRO A 1 288 ? 17.622 -16.044 -1.199 1.00 94.69 288 PRO A N 1
ATOM 2298 C CA . PRO A 1 288 ? 17.091 -14.883 -1.924 1.00 94.69 288 PRO A CA 1
ATOM 2299 C C . PRO A 1 288 ? 17.205 -15.037 -3.455 1.00 94.69 288 PRO A C 1
ATOM 2301 O O . PRO A 1 288 ? 18.027 -15.829 -3.922 1.00 94.69 288 PRO A O 1
ATOM 2304 N N . PRO A 1 289 ? 16.402 -14.299 -4.248 1.00 96.56 289 PRO A N 1
ATOM 2305 C CA . PRO A 1 289 ? 16.441 -14.383 -5.707 1.00 96.56 289 PRO A CA 1
ATOM 2306 C C . PRO A 1 289 ? 17.805 -13.970 -6.274 1.00 96.56 289 PRO A C 1
ATOM 2308 O O . PRO A 1 289 ? 18.323 -12.905 -5.941 1.00 96.56 289 PRO A O 1
ATOM 2311 N N . ASP A 1 290 ? 18.360 -14.761 -7.191 1.00 97.44 290 ASP A N 1
ATOM 2312 C CA . ASP A 1 290 ? 19.517 -14.363 -7.997 1.00 97.44 290 ASP A CA 1
ATOM 2313 C C . ASP A 1 290 ? 19.011 -13.632 -9.263 1.00 97.44 290 ASP A C 1
ATOM 2315 O O . ASP A 1 290 ? 18.288 -14.239 -10.067 1.00 97.44 290 ASP A O 1
ATOM 2319 N N . PRO A 1 291 ? 19.316 -12.334 -9.468 1.00 96.94 291 PRO A N 1
ATOM 2320 C CA . PRO A 1 291 ? 18.657 -11.548 -10.513 1.00 96.94 291 PRO A CA 1
ATOM 2321 C C . PRO A 1 291 ? 18.913 -12.025 -11.952 1.00 96.94 291 PRO A C 1
ATOM 2323 O O . PRO A 1 291 ? 18.058 -11.822 -12.816 1.00 96.94 291 PRO A O 1
ATOM 2326 N N . GLU A 1 292 ? 20.048 -12.675 -12.245 1.00 94.50 292 GLU A N 1
ATOM 2327 C CA . GLU A 1 292 ? 20.341 -13.146 -13.612 1.00 94.50 292 GLU A CA 1
ATOM 2328 C C . GLU A 1 292 ? 19.514 -14.384 -14.023 1.00 94.50 292 GLU A C 1
ATOM 2330 O O . GLU A 1 292 ? 18.942 -14.343 -15.114 1.00 94.50 292 GLU A O 1
ATOM 2335 N N . PRO A 1 293 ? 19.376 -15.457 -13.216 1.00 96.31 293 PRO A N 1
ATOM 2336 C CA . PRO A 1 293 ? 18.513 -16.592 -13.554 1.00 96.31 293 PRO A CA 1
ATOM 2337 C C . PRO A 1 293 ? 17.046 -16.446 -13.109 1.00 96.31 293 PRO A C 1
ATOM 2339 O O . PRO A 1 293 ? 16.199 -17.163 -13.642 1.00 96.31 293 PRO A O 1
ATOM 2342 N N . ASN A 1 294 ? 16.708 -15.590 -12.131 1.00 97.56 294 ASN A N 1
ATOM 2343 C CA . ASN A 1 294 ? 15.361 -15.583 -11.531 1.00 97.56 294 ASN A CA 1
ATOM 2344 C C . ASN A 1 294 ? 14.448 -14.420 -11.961 1.00 97.56 294 ASN A C 1
ATOM 2346 O O . ASN A 1 294 ? 13.231 -14.526 -11.783 1.00 97.56 294 ASN A O 1
ATOM 2350 N N . TYR A 1 295 ? 14.969 -13.336 -12.548 1.00 98.06 295 TYR A N 1
ATOM 2351 C CA . TYR A 1 295 ? 14.117 -12.256 -13.068 1.00 98.06 295 TYR A CA 1
ATOM 2352 C C . TYR A 1 295 ? 13.593 -12.595 -14.474 1.00 98.06 295 TYR A C 1
ATOM 2354 O O . TYR A 1 295 ? 14.349 -12.603 -15.451 1.00 98.06 295 TYR A O 1
ATOM 2362 N N . ARG A 1 296 ? 12.270 -12.764 -14.611 1.00 97.81 296 ARG A N 1
ATOM 2363 C CA . ARG A 1 296 ? 11.592 -12.738 -15.919 1.00 97.81 296 ARG A CA 1
ATOM 2364 C C . ARG A 1 296 ? 11.650 -11.309 -16.451 1.00 97.81 296 ARG A C 1
ATOM 2366 O O . ARG A 1 296 ? 11.152 -10.399 -15.802 1.00 97.81 296 ARG A O 1
ATOM 2373 N N . ARG A 1 297 ? 12.198 -11.105 -17.643 1.00 97.25 297 ARG A N 1
ATOM 2374 C CA . ARG A 1 297 ? 12.464 -9.771 -18.199 1.00 97.25 297 ARG A CA 1
ATOM 2375 C C . ARG A 1 297 ? 12.185 -9.699 -19.694 1.00 97.25 297 ARG A C 1
ATOM 2377 O O . ARG A 1 297 ? 12.053 -10.733 -20.349 1.00 97.25 297 ARG A O 1
ATOM 2384 N N . GLY A 1 298 ? 12.092 -8.489 -20.228 1.00 97.75 298 GLY A N 1
ATOM 2385 C CA . GLY A 1 298 ? 12.050 -8.264 -21.668 1.00 97.75 298 GLY A CA 1
ATOM 2386 C C . GLY A 1 298 ? 12.019 -6.789 -22.042 1.00 97.75 298 GLY A C 1
ATOM 2387 O O . GLY A 1 298 ? 11.742 -5.924 -21.207 1.00 97.75 298 GLY A O 1
ATOM 2388 N N . HIS A 1 299 ? 12.293 -6.528 -23.316 1.00 98.38 299 HIS A N 1
ATOM 2389 C CA . HIS A 1 299 ? 12.349 -5.194 -23.891 1.00 98.38 299 HIS A CA 1
ATOM 2390 C C . HIS A 1 299 ? 11.658 -5.165 -25.257 1.00 98.38 299 HIS A C 1
ATOM 2392 O O . HIS A 1 299 ? 11.880 -6.055 -26.082 1.00 98.38 299 HIS A O 1
ATOM 2398 N N . TYR A 1 300 ? 10.832 -4.145 -25.490 1.00 98.50 300 TYR A N 1
ATOM 2399 C CA . TYR A 1 300 ? 10.027 -3.993 -26.697 1.00 98.50 300 TYR A CA 1
ATOM 2400 C C . TYR A 1 300 ? 10.234 -2.613 -27.319 1.00 98.50 300 TYR A C 1
ATOM 2402 O O . TYR A 1 300 ? 10.059 -1.596 -26.650 1.00 98.50 300 TYR A O 1
ATOM 2410 N N . ILE A 1 301 ? 10.559 -2.589 -28.611 1.00 98.38 301 ILE A N 1
ATOM 2411 C CA . ILE A 1 301 ? 10.805 -1.375 -29.397 1.00 98.38 301 ILE A CA 1
ATOM 2412 C C . ILE A 1 301 ? 9.659 -1.194 -30.395 1.00 98.38 301 ILE A C 1
ATOM 2414 O O . ILE A 1 301 ? 9.319 -2.127 -31.126 1.00 98.38 301 ILE A O 1
ATOM 2418 N N . VAL A 1 302 ? 9.085 0.005 -30.480 1.00 98.31 302 VAL A N 1
ATOM 2419 C CA . VAL A 1 302 ? 8.010 0.317 -31.431 1.00 98.31 302 VAL A CA 1
ATOM 2420 C C . VAL A 1 302 ? 8.581 0.507 -32.843 1.00 98.31 302 VAL A C 1
ATOM 2422 O O . VAL A 1 302 ? 9.250 1.500 -33.139 1.00 98.31 302 VAL A O 1
ATOM 2425 N N . ALA A 1 303 ? 8.296 -0.448 -33.731 1.00 98.00 303 ALA A N 1
ATOM 2426 C CA . ALA A 1 303 ? 8.892 -0.560 -35.068 1.00 98.00 303 ALA A CA 1
ATOM 2427 C C . ALA A 1 303 ? 8.553 0.614 -36.012 1.00 98.00 303 ALA A C 1
ATOM 2429 O O . ALA A 1 303 ? 9.290 0.926 -36.952 1.00 98.00 303 ALA A O 1
ATOM 2430 N N . GLU A 1 304 ? 7.448 1.317 -35.766 1.00 97.44 304 GLU A N 1
ATOM 2431 C CA . GLU A 1 304 ? 7.095 2.533 -36.492 1.00 97.44 304 GLU A CA 1
ATOM 2432 C C . GLU A 1 304 ? 8.019 3.712 -36.141 1.00 97.44 304 GLU A C 1
ATOM 2434 O O . GLU A 1 304 ? 8.221 4.577 -36.996 1.00 97.44 304 GLU A O 1
ATOM 2439 N N . TYR A 1 305 ? 8.610 3.732 -34.941 1.00 96.44 305 TYR A N 1
ATOM 2440 C CA . TYR A 1 305 ? 9.368 4.866 -34.395 1.00 96.44 305 TYR A CA 1
ATOM 2441 C C . TYR A 1 305 ? 10.879 4.657 -34.306 1.00 96.44 305 TYR A C 1
ATOM 2443 O O . TYR A 1 305 ? 11.608 5.651 -34.356 1.00 96.44 305 TYR A O 1
ATOM 2451 N N . VAL A 1 306 ? 11.340 3.405 -34.221 1.00 94.25 306 VAL A N 1
ATOM 2452 C CA . VAL A 1 306 ? 12.770 3.065 -34.251 1.00 94.25 306 VAL A CA 1
ATOM 2453 C C . VAL A 1 306 ? 13.469 3.727 -35.446 1.00 94.25 306 VAL A C 1
ATOM 2455 O O . VAL A 1 306 ? 12.888 3.859 -36.528 1.00 94.25 306 VAL A O 1
ATOM 2458 N N . ASP A 1 307 ? 14.678 4.232 -35.197 1.00 91.12 307 ASP A N 1
ATOM 2459 C CA . ASP A 1 307 ? 15.563 4.936 -36.139 1.00 91.12 307 ASP A CA 1
ATOM 2460 C C . ASP A 1 307 ? 14.962 6.191 -36.825 1.00 91.12 307 ASP A C 1
ATOM 2462 O O . ASP A 1 307 ? 15.591 6.804 -37.689 1.00 91.12 307 ASP A O 1
ATOM 2466 N N . LYS A 1 308 ? 13.758 6.629 -36.425 1.00 95.06 308 LYS A N 1
ATOM 2467 C CA . LYS A 1 308 ? 13.049 7.806 -36.973 1.00 95.06 308 LYS A CA 1
ATOM 2468 C C . LYS A 1 308 ? 12.785 8.865 -35.908 1.00 95.06 308 LYS A C 1
ATOM 2470 O O . LYS A 1 308 ? 12.959 10.060 -36.157 1.00 95.06 308 LYS A O 1
ATOM 2475 N N . VAL A 1 309 ? 12.356 8.445 -34.720 1.00 93.69 309 VAL A N 1
ATOM 2476 C CA . VAL A 1 309 ? 12.023 9.336 -33.605 1.00 93.69 309 VAL A CA 1
ATOM 2477 C C . VAL A 1 309 ? 13.198 9.399 -32.641 1.00 93.69 309 VAL A C 1
ATOM 2479 O O . VAL A 1 309 ? 13.433 8.475 -31.876 1.00 93.69 309 VAL A O 1
ATOM 2482 N N . HIS A 1 310 ? 13.904 10.527 -32.660 1.00 92.94 310 HIS A N 1
ATOM 2483 C CA . HIS A 1 310 ? 15.038 10.785 -31.778 1.00 92.94 310 HIS A CA 1
ATOM 2484 C C . HIS A 1 310 ? 14.696 11.887 -30.771 1.00 92.94 310 HIS A C 1
ATOM 2486 O O . HIS A 1 310 ? 14.353 13.015 -31.156 1.00 92.94 310 HIS A O 1
ATOM 2492 N N . ASN A 1 311 ? 14.809 11.548 -29.488 1.00 94.44 311 ASN A N 1
ATOM 2493 C CA . ASN A 1 311 ? 14.779 12.491 -28.374 1.00 94.44 311 ASN A CA 1
ATOM 2494 C C . ASN A 1 311 ? 16.096 13.284 -28.309 1.00 94.44 311 ASN A C 1
ATOM 2496 O O . ASN A 1 311 ? 17.161 12.767 -28.649 1.00 94.44 311 ASN A O 1
ATOM 2500 N N . LYS A 1 312 ? 16.023 14.550 -27.891 1.00 93.75 312 LYS A N 1
ATOM 2501 C CA . LYS A 1 312 ? 17.146 15.498 -27.850 1.00 93.75 312 LYS A CA 1
ATOM 2502 C C . LYS A 1 312 ? 17.668 15.737 -26.431 1.00 93.75 312 LYS A C 1
ATOM 2504 O O . LYS A 1 312 ? 18.863 15.967 -26.269 1.00 93.75 312 LYS A O 1
ATOM 2509 N N . HIS A 1 313 ? 16.794 15.729 -25.427 1.00 90.81 313 HIS A N 1
ATOM 2510 C CA . HIS A 1 313 ? 17.132 16.032 -24.032 1.00 90.81 313 HIS A CA 1
ATOM 2511 C C . HIS A 1 313 ? 17.333 14.763 -23.188 1.00 90.81 313 HIS A C 1
ATOM 2513 O O . HIS A 1 313 ? 18.167 14.760 -22.286 1.00 90.81 313 HIS A O 1
ATOM 2519 N N . LYS A 1 314 ? 16.621 13.681 -23.521 1.00 89.88 314 LYS A N 1
ATOM 2520 C CA . LYS A 1 314 ? 16.787 12.310 -23.019 1.00 89.88 314 LYS A CA 1
ATOM 2521 C C . LYS A 1 314 ? 16.903 11.343 -24.211 1.00 89.88 314 LYS A C 1
ATOM 2523 O O . LYS A 1 314 ? 15.903 10.731 -24.588 1.00 89.88 314 LYS A O 1
ATOM 2528 N N . PRO A 1 315 ? 18.067 11.257 -24.883 1.00 91.50 315 PRO A N 1
ATOM 2529 C CA . PRO A 1 315 ? 18.248 10.353 -26.020 1.00 91.50 315 PRO A CA 1
ATOM 2530 C C . PRO A 1 315 ? 18.004 8.904 -25.586 1.00 91.50 315 PRO A C 1
ATOM 2532 O O . PRO A 1 315 ? 18.583 8.488 -24.587 1.00 91.50 315 PRO A O 1
ATOM 2535 N N . SER A 1 316 ? 17.180 8.152 -26.319 1.00 91.44 316 SER A N 1
ATOM 2536 C CA . SER A 1 316 ? 16.926 6.733 -26.034 1.00 91.44 316 SER A CA 1
ATOM 2537 C C . SER A 1 316 ? 17.806 5.814 -26.890 1.00 91.44 316 SER A C 1
ATOM 2539 O O . SER A 1 316 ? 18.343 6.217 -27.927 1.00 91.44 316 SER A O 1
ATOM 2541 N N . PHE A 1 317 ? 18.008 4.584 -26.421 1.00 94.12 317 PHE A N 1
ATOM 2542 C CA . PHE A 1 317 ? 18.975 3.634 -26.966 1.00 94.12 317 PHE A CA 1
ATOM 2543 C C . PHE A 1 317 ? 18.331 2.239 -27.093 1.00 94.12 317 PHE A C 1
ATOM 2545 O O . PHE A 1 317 ? 18.673 1.321 -26.339 1.00 94.12 317 PHE A O 1
ATOM 2552 N N . PRO A 1 318 ? 17.421 2.031 -28.064 1.00 93.88 318 PRO A N 1
ATOM 2553 C CA . PRO A 1 318 ? 16.586 0.824 -28.146 1.00 93.88 318 PRO A CA 1
ATOM 2554 C C . PRO A 1 318 ? 17.392 -0.476 -28.295 1.00 93.88 318 PRO A C 1
ATOM 2556 O O . PRO A 1 318 ? 17.015 -1.535 -27.781 1.00 93.88 318 PRO A O 1
ATOM 2559 N N . TRP A 1 319 ? 18.546 -0.386 -28.954 1.00 94.75 319 TRP A N 1
ATOM 2560 C CA . TRP A 1 319 ? 19.451 -1.503 -29.224 1.00 94.75 319 TRP A CA 1
ATOM 2561 C C . TRP A 1 319 ? 20.482 -1.768 -28.108 1.00 94.75 319 TRP A C 1
ATOM 2563 O O . TRP A 1 319 ? 21.270 -2.700 -28.223 1.00 94.75 319 TRP A O 1
ATOM 2573 N N . ALA A 1 320 ? 20.479 -0.992 -27.016 1.00 93.88 320 ALA A N 1
ATOM 2574 C CA . ALA A 1 320 ? 21.442 -1.114 -25.913 1.00 93.88 320 ALA A CA 1
ATOM 2575 C C . ALA A 1 320 ? 20.973 -2.025 -24.754 1.00 93.88 320 ALA A C 1
ATOM 2577 O O . ALA A 1 320 ? 21.482 -1.913 -23.634 1.00 93.88 320 ALA A O 1
ATOM 2578 N N . TYR A 1 321 ? 19.998 -2.910 -24.987 1.00 95.19 321 TYR A N 1
ATOM 2579 C CA . TYR A 1 321 ? 19.461 -3.799 -23.954 1.00 95.19 321 TYR A CA 1
ATOM 2580 C C . TYR A 1 321 ? 20.509 -4.843 -23.522 1.00 95.19 321 TYR A C 1
ATOM 2582 O O . TYR A 1 321 ? 20.966 -5.663 -24.313 1.00 95.19 321 TYR A O 1
ATOM 2590 N N . ALA A 1 322 ? 20.916 -4.802 -22.252 1.00 93.75 322 ALA A N 1
ATOM 2591 C CA . ALA A 1 322 ? 22.083 -5.526 -21.738 1.00 93.75 322 ALA A CA 1
ATOM 2592 C C . ALA A 1 322 ? 21.762 -6.911 -21.139 1.00 93.75 322 ALA A C 1
ATOM 2594 O O . ALA A 1 322 ? 22.664 -7.597 -20.650 1.00 93.75 322 ALA A O 1
ATOM 2595 N N . PHE A 1 323 ? 20.483 -7.302 -21.124 1.00 93.31 323 PHE A N 1
ATOM 2596 C CA . PHE A 1 323 ? 19.974 -8.446 -20.354 1.00 93.31 323 PHE A CA 1
ATOM 2597 C C . PHE A 1 323 ? 19.305 -9.540 -21.204 1.00 93.31 323 PHE A C 1
ATOM 2599 O O . PHE A 1 323 ? 18.890 -10.566 -20.661 1.00 93.31 323 PHE A O 1
ATOM 2606 N N . GLY A 1 324 ? 19.196 -9.343 -22.516 1.00 93.44 324 GLY A N 1
ATOM 2607 C CA . GLY A 1 324 ? 18.545 -10.247 -23.462 1.00 93.44 324 GLY A CA 1
ATOM 2608 C C . GLY A 1 324 ? 18.337 -9.545 -24.802 1.00 93.44 324 GLY A C 1
ATOM 2609 O O . GLY A 1 324 ? 18.950 -8.510 -25.052 1.00 93.44 324 GLY A O 1
ATOM 2610 N N . ASP A 1 325 ? 17.450 -10.080 -25.632 1.00 95.56 325 ASP A N 1
ATOM 2611 C CA . ASP A 1 325 ? 17.184 -9.550 -26.971 1.00 95.56 325 ASP A CA 1
ATOM 2612 C C . ASP A 1 325 ? 15.991 -8.577 -26.976 1.00 95.56 325 ASP A C 1
ATOM 2614 O O . ASP A 1 325 ? 14.954 -8.831 -26.352 1.00 95.56 325 ASP A O 1
ATOM 2618 N N . SER A 1 326 ? 16.130 -7.455 -27.688 1.00 97.44 326 SER A N 1
ATOM 2619 C CA . SER A 1 326 ? 15.044 -6.487 -27.896 1.00 97.44 326 SER A CA 1
ATOM 2620 C C . SER A 1 326 ? 14.078 -6.971 -28.981 1.00 97.44 326 SER A C 1
ATOM 2622 O O . SER A 1 326 ? 14.503 -7.354 -30.069 1.00 97.44 326 SER A O 1
ATOM 2624 N N . GLN A 1 327 ? 12.771 -6.894 -28.729 1.00 98.25 327 GLN A N 1
ATOM 2625 C CA . GLN A 1 327 ? 11.738 -7.327 -29.676 1.00 98.25 327 GLN A CA 1
ATOM 2626 C C . GLN A 1 327 ? 11.084 -6.130 -30.378 1.00 98.25 327 GLN A C 1
ATOM 2628 O O . GLN A 1 327 ? 10.522 -5.249 -29.728 1.00 98.25 327 GLN A O 1
ATOM 2633 N N . LEU A 1 328 ? 11.113 -6.109 -31.713 1.00 98.25 328 LEU A N 1
ATOM 2634 C CA . LEU A 1 328 ? 10.361 -5.134 -32.510 1.00 98.25 328 LEU A CA 1
ATOM 2635 C C . LEU A 1 328 ? 8.863 -5.463 -32.480 1.00 98.25 328 LEU A C 1
ATOM 2637 O O . LEU A 1 328 ? 8.460 -6.580 -32.803 1.00 98.25 328 LEU A O 1
ATOM 2641 N N . VAL A 1 329 ? 8.033 -4.478 -32.133 1.00 98.31 329 VAL A N 1
ATOM 2642 C CA . VAL A 1 329 ? 6.571 -4.613 -32.057 1.00 98.31 329 VAL A CA 1
ATOM 2643 C C . VAL A 1 329 ? 5.872 -3.480 -32.815 1.00 98.31 329 VAL A C 1
ATOM 2645 O O . VAL A 1 329 ? 6.312 -2.334 -32.731 1.00 98.31 329 VAL A O 1
ATOM 2648 N N . PRO A 1 330 ? 4.759 -3.741 -33.525 1.00 98.31 330 PRO A N 1
ATOM 2649 C CA . PRO A 1 330 ? 3.909 -2.670 -34.037 1.00 98.31 330 PRO A CA 1
ATOM 2650 C C . PRO A 1 330 ? 3.265 -1.883 -32.888 1.00 98.31 330 PRO A C 1
ATOM 2652 O O . PRO A 1 330 ? 2.774 -2.480 -31.922 1.00 98.31 330 PRO A O 1
ATOM 2655 N N . LYS A 1 331 ? 3.158 -0.558 -33.016 1.00 97.25 331 LYS A N 1
ATOM 2656 C CA . LYS A 1 331 ? 2.517 0.352 -32.049 1.00 97.25 331 LYS A CA 1
ATOM 2657 C C . LYS A 1 331 ? 1.126 -0.133 -31.649 1.00 97.25 331 LYS A C 1
ATOM 2659 O O . LYS A 1 331 ? 0.772 -0.115 -30.473 1.00 97.25 331 LYS A O 1
ATOM 2664 N N . ALA A 1 332 ? 0.346 -0.606 -32.622 1.00 97.06 332 ALA A N 1
ATOM 2665 C CA . ALA A 1 332 ? -1.008 -1.118 -32.409 1.00 97.06 332 ALA A CA 1
ATOM 2666 C C . ALA A 1 332 ? -1.069 -2.407 -31.559 1.00 97.06 332 ALA A C 1
ATOM 2668 O O . ALA A 1 332 ? -2.147 -2.787 -31.102 1.00 97.06 332 ALA A O 1
ATOM 2669 N N . LYS A 1 333 ? 0.064 -3.091 -31.344 1.00 98.12 333 LYS A N 1
ATOM 2670 C CA . LYS A 1 333 ? 0.172 -4.308 -30.526 1.00 98.12 333 LYS A CA 1
ATOM 2671 C C . LYS A 1 333 ? 0.774 -4.080 -29.144 1.00 98.12 333 LYS A C 1
ATOM 2673 O O . LYS A 1 333 ? 0.445 -4.851 -28.244 1.00 98.12 333 LYS A O 1
ATOM 2678 N N . LEU A 1 334 ? 1.560 -3.022 -28.937 1.00 97.56 334 LEU A N 1
ATOM 2679 C CA . LEU A 1 334 ? 2.209 -2.760 -27.648 1.00 97.56 334 LEU A CA 1
ATOM 2680 C C . LEU A 1 334 ? 1.223 -2.773 -26.450 1.00 97.56 334 LEU A C 1
ATOM 2682 O O . LEU A 1 334 ? 1.481 -3.528 -25.511 1.00 97.56 334 LEU A O 1
ATOM 2686 N N . PRO A 1 335 ? 0.053 -2.092 -26.469 1.00 97.75 335 PRO A N 1
ATOM 2687 C CA . PRO A 1 335 ? -0.889 -2.157 -25.344 1.00 97.75 335 PRO A CA 1
ATOM 2688 C C . PRO A 1 335 ? -1.470 -3.559 -25.100 1.00 97.75 335 PRO A C 1
ATOM 2690 O O . PRO A 1 335 ? -1.661 -3.962 -23.953 1.00 97.75 335 PRO A O 1
ATOM 2693 N N . GLN A 1 336 ? -1.698 -4.341 -26.165 1.00 97.94 336 GLN A N 1
ATOM 2694 C CA . GLN A 1 336 ? -2.153 -5.733 -26.054 1.00 97.94 336 GLN A CA 1
ATOM 2695 C C . GLN A 1 336 ? -1.096 -6.602 -25.349 1.00 97.94 336 GLN A C 1
ATOM 2697 O O . GLN A 1 336 ? -1.444 -7.457 -24.534 1.00 97.94 336 GLN A O 1
ATOM 2702 N N . MET A 1 337 ? 0.188 -6.366 -25.631 1.00 97.88 337 MET A N 1
ATOM 2703 C CA . MET A 1 337 ? 1.309 -7.105 -25.042 1.00 97.88 337 MET A CA 1
ATOM 2704 C C . MET A 1 337 ? 1.566 -6.709 -23.582 1.00 97.88 337 MET A C 1
ATOM 2706 O O . MET A 1 337 ? 1.729 -7.597 -22.743 1.00 97.88 337 MET A O 1
ATOM 2710 N N . ILE A 1 338 ? 1.505 -5.411 -23.253 1.00 97.94 338 ILE A N 1
ATOM 2711 C CA . ILE A 1 338 ? 1.566 -4.921 -21.864 1.00 97.94 338 ILE A CA 1
ATOM 2712 C C . ILE A 1 338 ? 0.439 -5.555 -21.040 1.00 97.94 338 ILE A C 1
ATOM 2714 O O . ILE A 1 338 ? 0.705 -6.177 -20.009 1.00 97.94 338 ILE A O 1
ATOM 2718 N N . GLN A 1 339 ? -0.810 -5.475 -21.521 1.00 97.94 339 GLN A N 1
ATOM 2719 C CA . GLN A 1 339 ? -1.953 -6.070 -20.827 1.00 97.94 339 GLN A CA 1
ATOM 2720 C C . GLN A 1 339 ? -1.771 -7.580 -20.646 1.00 97.94 339 GLN A C 1
ATOM 2722 O O . GLN A 1 339 ? -2.022 -8.077 -19.553 1.00 97.94 339 GLN A O 1
ATOM 2727 N N . ALA A 1 340 ? -1.317 -8.318 -21.665 1.00 98.12 340 ALA A N 1
ATOM 2728 C CA . ALA A 1 340 ? -1.099 -9.762 -21.558 1.00 98.12 340 ALA A CA 1
ATOM 2729 C C . ALA A 1 340 ? -0.031 -10.125 -20.507 1.00 98.12 340 ALA A C 1
ATOM 2731 O O . ALA A 1 340 ? -0.218 -11.068 -19.737 1.00 98.12 340 ALA A O 1
ATOM 2732 N N . ILE A 1 341 ? 1.061 -9.359 -20.426 1.00 97.88 341 ILE A N 1
ATOM 2733 C CA . ILE A 1 341 ? 2.136 -9.595 -19.453 1.00 97.88 341 ILE A CA 1
ATOM 2734 C C . ILE A 1 341 ? 1.666 -9.278 -18.031 1.00 97.88 341 ILE A C 1
ATOM 2736 O O . ILE A 1 341 ? 1.801 -10.146 -17.168 1.00 97.88 341 ILE A O 1
ATOM 2740 N N . VAL A 1 342 ? 1.035 -8.123 -17.796 1.00 97.56 342 VAL A N 1
ATOM 2741 C CA . VAL A 1 342 ? 0.452 -7.766 -16.485 1.00 97.56 342 VAL A CA 1
ATOM 2742 C C . VAL A 1 342 ? -0.614 -8.786 -16.064 1.00 97.56 342 VAL A C 1
ATOM 2744 O O . VAL A 1 342 ? -0.581 -9.292 -14.944 1.00 97.56 342 VAL A O 1
ATOM 2747 N N . SER A 1 343 ? -1.498 -9.184 -16.986 1.00 97.19 343 SER A N 1
ATOM 2748 C CA . SER A 1 343 ? -2.551 -10.181 -16.721 1.00 97.19 343 SER A CA 1
ATOM 2749 C C . SER A 1 343 ? -1.997 -11.583 -16.426 1.00 97.19 343 SER A C 1
ATOM 2751 O O . SER A 1 343 ? -2.695 -12.398 -15.838 1.00 97.19 343 SER A O 1
ATOM 2753 N N . SER A 1 344 ? -0.736 -11.866 -16.785 1.00 97.38 344 SER A N 1
ATOM 2754 C CA . SER A 1 344 ? -0.031 -13.110 -16.428 1.00 97.38 344 SER A CA 1
ATOM 2755 C C . SER A 1 344 ? 0.636 -13.084 -15.040 1.00 97.38 344 SER A C 1
ATOM 2757 O O . SER A 1 344 ? 1.366 -14.019 -14.695 1.00 97.38 344 SER A O 1
ATOM 2759 N N . LEU A 1 345 ? 0.456 -12.004 -14.268 1.00 97.38 345 LEU A N 1
ATOM 2760 C CA . LEU A 1 345 ? 1.121 -11.766 -12.976 1.00 97.38 345 LEU A CA 1
ATOM 2761 C C . LEU A 1 345 ? 0.162 -11.302 -11.857 1.00 97.38 345 LEU A C 1
ATOM 2763 O O . LEU A 1 345 ? 0.477 -11.505 -10.685 1.00 97.38 345 LEU A O 1
ATOM 2767 N N . ILE A 1 346 ? -0.989 -10.710 -12.198 1.00 97.06 346 ILE A N 1
ATOM 2768 C CA . ILE A 1 346 ? -2.034 -10.326 -11.232 1.00 97.06 346 ILE A CA 1
ATOM 2769 C C . ILE A 1 346 ? -2.824 -11.526 -10.693 1.00 97.06 346 ILE A C 1
ATOM 2771 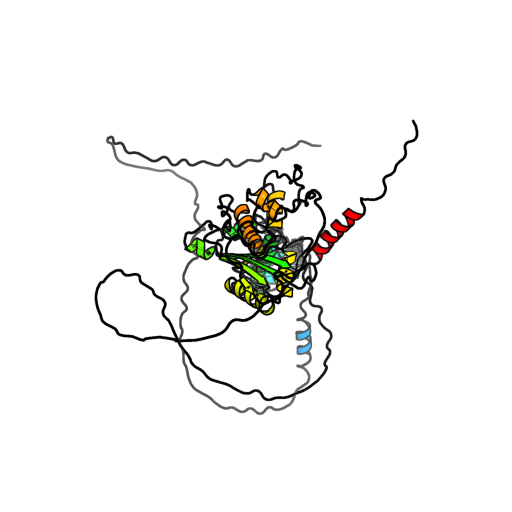O O . ILE A 1 346 ? -3.114 -12.479 -11.417 1.00 97.06 346 ILE A O 1
ATOM 2775 N N . SER A 1 347 ? -3.261 -11.422 -9.439 1.00 96.75 347 SER A N 1
ATOM 2776 C CA . SER A 1 347 ? -4.399 -12.176 -8.907 1.00 96.75 347 SER A CA 1
ATOM 2777 C C . SER A 1 347 ? -5.724 -11.507 -9.310 1.00 96.75 347 SER A C 1
ATOM 2779 O O . SER A 1 347 ? -5.712 -10.358 -9.767 1.00 96.75 347 SER A O 1
ATOM 2781 N N . PRO A 1 348 ? -6.882 -12.160 -9.087 1.00 96.44 348 PRO A N 1
ATOM 2782 C CA . PRO A 1 348 ? -8.181 -11.495 -9.146 1.00 96.44 348 PRO A CA 1
ATOM 2783 C C . PRO A 1 348 ? -8.247 -10.223 -8.285 1.00 96.44 348 PRO A C 1
ATOM 2785 O O . PRO A 1 348 ? -7.524 -10.079 -7.290 1.00 96.44 348 PRO A O 1
ATOM 2788 N N . ASP A 1 349 ? -9.126 -9.306 -8.687 1.00 96.25 349 ASP A N 1
ATOM 2789 C CA . ASP A 1 349 ? -9.379 -8.053 -7.974 1.00 96.25 349 ASP A CA 1
ATOM 2790 C C . ASP A 1 349 ? -10.240 -8.298 -6.723 1.00 96.25 349 ASP A C 1
ATOM 2792 O O . ASP A 1 349 ? -11.088 -9.194 -6.712 1.00 96.25 349 ASP A O 1
ATOM 2796 N N . SER A 1 350 ? -10.014 -7.534 -5.655 1.00 96.94 350 SER A N 1
ATOM 2797 C CA . SER A 1 350 ? -10.662 -7.752 -4.354 1.00 96.94 350 SER A CA 1
ATOM 2798 C C . SER A 1 350 ? -10.641 -6.497 -3.490 1.00 96.94 350 SER A C 1
ATOM 2800 O O . SER A 1 350 ? -9.598 -5.893 -3.271 1.00 96.94 350 SER A O 1
ATOM 2802 N N . GLU A 1 351 ? -11.783 -6.097 -2.936 1.00 96.19 351 GLU A N 1
ATOM 2803 C CA . GLU A 1 351 ? -11.855 -4.960 -2.004 1.00 96.19 351 GLU A CA 1
ATOM 2804 C C . GLU A 1 351 ? -11.127 -5.213 -0.672 1.00 96.19 351 GLU A C 1
ATOM 2806 O O . GLU A 1 351 ? -10.831 -4.260 0.039 1.00 96.19 351 GLU A O 1
ATOM 2811 N N . THR A 1 352 ? -10.822 -6.469 -0.327 1.00 96.94 352 THR A N 1
ATOM 2812 C CA . THR A 1 352 ? -10.372 -6.876 1.018 1.00 96.94 352 THR A CA 1
ATOM 2813 C C . THR A 1 352 ? -8.999 -7.547 1.070 1.00 96.94 352 THR A C 1
ATOM 2815 O O . THR A 1 352 ? -8.496 -7.792 2.164 1.00 96.94 352 THR A O 1
ATOM 2818 N N . ILE A 1 353 ? -8.392 -7.865 -0.079 1.00 97.00 353 ILE A N 1
ATOM 2819 C CA . ILE A 1 353 ? -7.123 -8.606 -0.172 1.00 97.00 353 ILE A CA 1
ATOM 2820 C C . ILE A 1 353 ? -6.205 -7.898 -1.185 1.00 97.00 353 ILE A C 1
ATOM 2822 O O . ILE A 1 353 ? -6.653 -7.667 -2.313 1.00 97.00 353 ILE A O 1
ATOM 2826 N N . PRO A 1 354 ? -4.943 -7.563 -0.835 1.00 97.75 354 PRO A N 1
ATOM 2827 C CA . PRO A 1 354 ? -3.991 -6.977 -1.780 1.00 97.75 354 PRO A CA 1
ATOM 2828 C C . PRO A 1 354 ? -3.696 -7.937 -2.933 1.00 97.75 354 PRO A C 1
ATOM 2830 O O . PRO A 1 354 ? -3.676 -9.155 -2.747 1.00 97.75 354 PRO A O 1
ATOM 2833 N N . ASN A 1 355 ? -3.431 -7.395 -4.121 1.00 98.12 355 ASN A N 1
ATOM 2834 C CA . ASN A 1 355 ? -3.067 -8.222 -5.267 1.00 98.12 355 ASN A CA 1
ATOM 2835 C C . ASN A 1 355 ? -1.758 -8.996 -5.005 1.00 98.12 355 ASN A C 1
ATOM 2837 O O . ASN A 1 355 ? -0.874 -8.515 -4.290 1.00 98.12 355 ASN A O 1
ATOM 2841 N N . THR A 1 356 ? -1.587 -10.166 -5.629 1.00 97.81 356 THR A N 1
ATOM 2842 C CA . THR A 1 356 ? -0.278 -10.848 -5.633 1.00 97.81 356 THR A CA 1
ATOM 2843 C C . THR A 1 356 ? 0.782 -10.042 -6.376 1.00 97.81 356 THR A C 1
ATOM 2845 O O . THR A 1 356 ? 1.964 -10.176 -6.068 1.00 97.81 356 THR A O 1
ATOM 2848 N N . LEU A 1 357 ? 0.380 -9.206 -7.339 1.00 98.44 357 LEU A N 1
ATOM 2849 C CA . LEU A 1 357 ? 1.273 -8.290 -8.037 1.00 98.44 357 LEU A CA 1
ATOM 2850 C C . LEU A 1 357 ? 1.528 -7.016 -7.218 1.00 98.44 357 LEU A C 1
ATOM 2852 O O . LEU A 1 357 ? 0.602 -6.332 -6.783 1.00 98.44 357 LEU A O 1
ATOM 2856 N N . VAL A 1 358 ? 2.802 -6.662 -7.096 1.00 98.62 358 VAL A N 1
ATOM 2857 C CA . VAL A 1 358 ? 3.284 -5.360 -6.636 1.00 98.62 358 VAL A CA 1
ATOM 2858 C C . VAL A 1 358 ? 3.920 -4.672 -7.838 1.00 98.62 358 VAL A C 1
ATOM 2860 O O . VAL A 1 358 ? 4.878 -5.194 -8.414 1.00 98.62 358 VAL A O 1
ATOM 2863 N N . LEU A 1 359 ? 3.390 -3.518 -8.237 1.00 98.44 359 LEU A N 1
ATOM 2864 C CA . LEU A 1 359 ? 4.017 -2.702 -9.271 1.00 98.44 359 LEU A CA 1
ATOM 2865 C C . LEU A 1 359 ? 5.165 -1.900 -8.656 1.00 98.44 359 LEU A C 1
ATOM 2867 O O . LEU A 1 359 ? 4.998 -1.286 -7.604 1.00 98.44 359 LEU A O 1
ATOM 2871 N N . VAL A 1 360 ? 6.310 -1.893 -9.325 1.00 98.44 360 VAL A N 1
ATOM 2872 C CA . VAL A 1 360 ? 7.522 -1.182 -8.921 1.00 98.44 360 VAL A CA 1
ATOM 2873 C C . VAL A 1 360 ? 7.873 -0.178 -10.018 1.00 98.44 360 VAL A C 1
ATOM 2875 O O . VAL A 1 360 ? 7.863 -0.527 -11.197 1.00 98.44 360 VAL A O 1
ATOM 2878 N N . SER A 1 361 ? 8.211 1.057 -9.658 1.00 96.44 361 SER A N 1
ATOM 2879 C CA . SER A 1 361 ? 8.990 1.929 -10.550 1.00 96.44 361 SER A CA 1
ATOM 2880 C C . SER A 1 361 ? 9.810 2.946 -9.745 1.00 96.44 361 SER A C 1
ATOM 2882 O O . SER A 1 361 ? 10.092 2.732 -8.558 1.00 96.44 361 SER A O 1
ATOM 2884 N N . HIS A 1 362 ? 10.277 4.011 -10.392 1.00 96.62 362 HIS A N 1
ATOM 2885 C CA . HIS A 1 362 ? 11.173 5.007 -9.819 1.00 96.62 362 HIS A CA 1
ATOM 2886 C C . HIS A 1 362 ? 10.734 6.411 -10.269 1.00 96.62 362 HIS A C 1
ATOM 2888 O O . HIS A 1 362 ? 11.202 6.913 -11.290 1.00 96.62 362 HIS A O 1
ATOM 2894 N N . GLY A 1 363 ? 9.797 7.026 -9.538 1.00 93.62 363 GLY A N 1
ATOM 2895 C CA . GLY A 1 363 ? 9.032 8.190 -10.020 1.00 93.62 363 GLY A CA 1
ATOM 2896 C C . GLY A 1 363 ? 7.654 7.819 -10.593 1.00 93.62 363 GLY A C 1
ATOM 2897 O O . GLY A 1 363 ? 7.276 8.250 -11.682 1.00 93.62 363 GLY A O 1
ATOM 2898 N N . THR A 1 364 ? 6.890 7.036 -9.829 1.00 84.06 364 THR A N 1
ATOM 2899 C CA . THR A 1 364 ? 5.626 6.359 -10.195 1.00 84.06 364 THR A CA 1
ATOM 2900 C C . THR A 1 364 ? 4.527 7.235 -10.807 1.00 84.06 364 THR A C 1
ATOM 2902 O O . THR A 1 364 ? 3.669 6.716 -11.527 1.00 84.06 364 THR A O 1
ATOM 2905 N N . THR A 1 365 ? 4.536 8.550 -10.565 1.00 83.81 365 THR A N 1
ATOM 2906 C CA . THR A 1 365 ? 3.562 9.513 -11.115 1.00 83.81 365 THR A CA 1
ATOM 2907 C C . THR A 1 365 ? 3.496 9.476 -12.646 1.00 83.81 365 THR A C 1
ATOM 2909 O O . THR A 1 365 ? 2.420 9.653 -13.218 1.00 83.81 365 THR A O 1
ATOM 2912 N N . GLY A 1 366 ? 4.627 9.225 -13.316 1.00 86.81 366 GLY A N 1
ATOM 2913 C CA . GLY A 1 366 ? 4.678 9.102 -14.773 1.00 86.81 366 GLY A CA 1
ATOM 2914 C C . GLY A 1 366 ? 3.984 7.833 -15.268 1.00 86.81 366 GLY A C 1
ATOM 2915 O O . GLY A 1 366 ? 2.980 7.902 -15.978 1.00 86.81 366 GLY A O 1
ATOM 2916 N N . ASP A 1 367 ? 4.508 6.671 -14.882 1.00 88.38 367 ASP A N 1
ATOM 2917 C CA . ASP A 1 367 ? 4.161 5.376 -15.483 1.00 88.38 367 ASP A CA 1
ATOM 2918 C C . ASP A 1 367 ? 2.686 5.003 -15.317 1.00 88.38 367 ASP A C 1
ATOM 2920 O O . ASP A 1 367 ? 2.056 4.521 -16.261 1.00 88.38 367 ASP A O 1
ATOM 2924 N N . LEU A 1 368 ? 2.108 5.265 -14.139 1.00 93.25 368 LEU A N 1
ATOM 2925 C CA . LEU A 1 368 ? 0.704 4.952 -13.850 1.00 93.25 368 LEU A CA 1
ATOM 2926 C C . LEU A 1 368 ? -0.247 5.672 -14.810 1.00 93.25 368 LEU A C 1
ATOM 2928 O O . LEU A 1 368 ? -1.143 5.051 -15.387 1.00 93.25 368 LEU A O 1
ATOM 2932 N N . ARG A 1 369 ? -0.007 6.968 -15.039 1.00 92.00 369 ARG A N 1
ATOM 2933 C CA . ARG A 1 369 ? -0.771 7.777 -15.992 1.00 92.00 369 ARG A CA 1
ATOM 2934 C C . ARG A 1 369 ? -0.628 7.237 -17.417 1.00 92.00 369 ARG A C 1
ATOM 2936 O O . ARG A 1 369 ? -1.605 7.195 -18.161 1.00 92.00 369 ARG A O 1
ATOM 2943 N N . ARG A 1 370 ? 0.569 6.785 -17.801 1.00 90.69 370 ARG A N 1
ATOM 2944 C CA . ARG A 1 370 ? 0.817 6.218 -19.136 1.00 90.69 370 ARG A CA 1
ATOM 2945 C C . ARG A 1 370 ? 0.107 4.890 -19.370 1.00 90.69 370 ARG A C 1
ATOM 2947 O O . ARG A 1 370 ? -0.404 4.660 -20.466 1.00 90.69 370 ARG A O 1
ATOM 2954 N N . LEU A 1 371 ? 0.036 4.037 -18.350 1.00 94.69 371 LEU A N 1
ATOM 2955 C CA . LEU A 1 371 ? -0.735 2.793 -18.394 1.00 94.69 371 LEU A CA 1
ATOM 2956 C C . LEU A 1 371 ? -2.228 3.085 -18.631 1.00 94.69 371 LEU A C 1
ATOM 2958 O O . LEU A 1 371 ? -2.833 2.460 -19.505 1.00 94.69 371 LEU A O 1
ATOM 2962 N N . GLU A 1 372 ? -2.800 4.083 -17.949 1.00 94.25 372 GLU A N 1
ATOM 2963 C CA . GLU A 1 372 ? -4.188 4.517 -18.171 1.00 94.25 372 GLU A CA 1
ATOM 2964 C C . GLU A 1 372 ? -4.406 5.130 -19.571 1.00 94.25 372 GLU A C 1
ATOM 2966 O O . GLU A 1 372 ? -5.361 4.764 -20.266 1.00 94.25 372 GLU A O 1
ATOM 2971 N N . GLU A 1 373 ? -3.503 6.003 -20.032 1.00 93.62 373 GLU A N 1
ATOM 2972 C CA . GLU A 1 373 ? -3.542 6.594 -21.382 1.00 93.62 373 GLU A CA 1
ATOM 2973 C C . GLU A 1 373 ? -3.517 5.508 -22.480 1.00 93.62 373 GLU A C 1
ATOM 2975 O O . GLU A 1 373 ? -4.256 5.602 -23.465 1.00 93.62 373 GLU A O 1
ATOM 2980 N N . MET A 1 374 ? -2.759 4.423 -22.276 1.00 95.19 374 MET A N 1
ATOM 2981 C CA . MET A 1 374 ? -2.725 3.235 -23.147 1.00 95.19 374 MET A CA 1
ATOM 2982 C C . MET A 1 374 ? -3.881 2.240 -22.934 1.00 95.19 374 MET A C 1
ATOM 2984 O O . MET A 1 374 ? -3.889 1.177 -23.557 1.00 95.19 374 MET A O 1
ATOM 2988 N N . LYS A 1 375 ? -4.879 2.569 -22.100 1.00 96.69 375 LYS A N 1
ATOM 2989 C CA . LYS A 1 375 ? -6.041 1.720 -21.758 1.00 96.69 375 LYS A CA 1
ATOM 2990 C C . LYS A 1 375 ? -5.693 0.408 -21.036 1.00 96.69 375 LYS A C 1
ATOM 2992 O O . LYS A 1 375 ? -6.515 -0.513 -21.034 1.00 96.69 375 LYS A O 1
ATOM 2997 N N . ILE A 1 376 ? -4.520 0.316 -20.407 1.00 97.06 376 ILE A N 1
ATOM 2998 C CA . ILE A 1 376 ? -4.131 -0.849 -19.604 1.00 97.06 376 ILE A CA 1
ATOM 2999 C C . ILE A 1 376 ? -4.967 -0.873 -18.324 1.00 97.06 376 ILE A C 1
ATOM 3001 O O . ILE A 1 376 ? -5.006 0.091 -17.562 1.00 97.06 376 ILE A O 1
ATOM 3005 N N . LYS A 1 377 ? -5.648 -1.992 -18.084 1.00 96.44 377 LYS A N 1
ATOM 3006 C CA . LYS A 1 377 ? -6.467 -2.219 -16.895 1.00 96.44 377 LYS A CA 1
ATOM 3007 C C . LYS A 1 377 ? -5.604 -2.802 -15.783 1.00 96.44 377 LYS A C 1
ATOM 3009 O O . LYS A 1 377 ? -5.134 -3.937 -15.895 1.00 96.44 377 LYS A O 1
ATOM 3014 N N . LEU A 1 378 ? -5.439 -2.023 -14.719 1.00 96.56 378 LEU A N 1
ATOM 3015 C CA . LEU A 1 378 ? -4.841 -2.438 -13.453 1.00 96.56 378 LEU A CA 1
ATOM 3016 C C . LEU A 1 378 ? -5.960 -2.740 -12.431 1.00 96.56 378 LEU A C 1
ATOM 3018 O O . LEU A 1 378 ? -6.925 -1.974 -12.385 1.00 96.56 378 LEU A O 1
ATOM 3022 N N . PRO A 1 379 ? -5.853 -3.810 -11.619 1.00 96.75 379 PRO A N 1
ATOM 3023 C CA . PRO A 1 379 ? -6.782 -4.080 -10.517 1.00 96.75 379 PRO A CA 1
ATOM 3024 C C . PRO A 1 379 ? -6.817 -2.948 -9.482 1.00 96.75 379 PRO A C 1
ATOM 3026 O O . PRO A 1 379 ? -5.778 -2.340 -9.196 1.00 96.75 379 PRO A O 1
ATOM 3029 N N . HIS A 1 380 ? -7.966 -2.684 -8.851 1.00 96.56 380 HIS A N 1
ATOM 3030 C CA . HIS A 1 380 ? -8.037 -1.673 -7.787 1.00 96.56 380 HIS A CA 1
ATOM 3031 C C . HIS A 1 380 ? -7.270 -2.103 -6.532 1.00 96.56 380 HIS A C 1
ATOM 3033 O O . HIS A 1 380 ? -6.842 -1.239 -5.762 1.00 96.56 380 HIS A O 1
ATOM 3039 N N . ASN A 1 381 ? -7.054 -3.404 -6.323 1.00 97.44 381 ASN A N 1
ATOM 3040 C CA . ASN A 1 381 ? -6.304 -3.952 -5.188 1.00 97.44 381 ASN A CA 1
ATOM 3041 C C . ASN A 1 381 ? -4.777 -4.014 -5.379 1.00 97.44 381 ASN A C 1
ATOM 3043 O O . ASN A 1 381 ? -4.070 -4.527 -4.508 1.00 97.44 381 ASN A O 1
ATOM 3047 N N . LEU A 1 382 ? -4.260 -3.489 -6.493 1.00 97.69 382 LEU A N 1
ATOM 3048 C CA . LEU A 1 382 ? -2.829 -3.453 -6.791 1.00 97.69 382 LEU A CA 1
ATOM 3049 C C . LEU A 1 382 ? -2.057 -2.578 -5.783 1.00 97.69 382 LEU A C 1
ATOM 3051 O O . LEU A 1 382 ? -2.458 -1.446 -5.486 1.00 97.69 382 LEU A O 1
ATOM 3055 N N . LEU A 1 383 ? -0.927 -3.091 -5.290 1.00 98.38 383 LEU A N 1
ATOM 3056 C CA . LEU A 1 383 ? 0.053 -2.316 -4.525 1.00 98.38 383 LEU A CA 1
ATOM 3057 C C . LEU A 1 383 ? 1.043 -1.653 -5.494 1.00 98.38 383 LEU A C 1
ATOM 3059 O O . LEU A 1 383 ? 1.493 -2.294 -6.444 1.00 98.38 383 LEU A O 1
ATOM 3063 N N . VAL A 1 384 ? 1.403 -0.391 -5.247 1.00 98.06 384 VAL A N 1
ATOM 3064 C CA . VAL A 1 384 ? 2.409 0.341 -6.036 1.00 98.06 384 VAL A CA 1
ATOM 3065 C C . VAL A 1 384 ? 3.507 0.843 -5.108 1.00 98.06 384 VAL A C 1
ATOM 3067 O O . VAL A 1 384 ? 3.222 1.535 -4.132 1.00 98.06 384 VAL A O 1
ATOM 3070 N N . LEU A 1 385 ? 4.747 0.481 -5.424 1.00 98.44 385 LEU A N 1
ATOM 3071 C CA . LEU A 1 385 ? 5.959 0.763 -4.666 1.00 98.44 385 LEU A CA 1
ATOM 3072 C C . LEU A 1 385 ? 6.850 1.693 -5.497 1.00 98.44 385 LEU A C 1
ATOM 3074 O O . LEU A 1 385 ? 7.360 1.305 -6.549 1.00 98.44 385 LEU A O 1
ATOM 3078 N N . ASP A 1 386 ? 7.058 2.915 -5.010 1.00 98.06 386 ASP A N 1
ATOM 3079 C CA . ASP A 1 386 ? 8.020 3.836 -5.611 1.00 98.06 386 ASP A CA 1
ATOM 3080 C C . ASP A 1 386 ? 9.391 3.671 -4.949 1.00 98.06 386 ASP A C 1
ATOM 3082 O O . ASP A 1 386 ? 9.578 3.997 -3.772 1.00 98.06 386 ASP A O 1
ATOM 3086 N N . THR A 1 387 ? 10.363 3.159 -5.705 1.00 98.31 387 THR A N 1
ATOM 3087 C CA . THR A 1 387 ? 11.727 2.951 -5.200 1.00 98.31 387 THR A CA 1
ATOM 3088 C C . THR A 1 387 ? 12.395 4.263 -4.800 1.00 98.31 387 THR A C 1
ATOM 3090 O O . THR A 1 387 ? 13.134 4.271 -3.822 1.00 98.31 387 THR A O 1
ATOM 3093 N N . MET A 1 388 ? 12.080 5.385 -5.459 1.00 97.44 388 MET A N 1
ATOM 3094 C CA . MET A 1 388 ? 12.586 6.714 -5.092 1.00 97.44 388 MET A CA 1
ATOM 3095 C C . MET A 1 388 ? 12.024 7.176 -3.738 1.00 97.44 388 MET A C 1
ATOM 3097 O O . MET A 1 388 ? 12.742 7.765 -2.930 1.00 97.44 388 MET A O 1
ATOM 3101 N N . ALA A 1 389 ? 10.749 6.882 -3.454 1.00 97.69 389 ALA A N 1
ATOM 3102 C CA . ALA A 1 389 ? 10.148 7.197 -2.158 1.00 97.69 389 ALA A CA 1
ATOM 3103 C C . ALA A 1 389 ? 10.724 6.314 -1.040 1.00 97.69 389 ALA A C 1
ATOM 3105 O O . ALA A 1 389 ? 11.065 6.831 0.021 1.00 97.69 389 ALA A O 1
ATOM 3106 N N . PHE A 1 390 ? 10.876 5.009 -1.283 1.00 98.44 390 PHE A N 1
ATOM 3107 C CA . PHE A 1 390 ? 11.460 4.064 -0.325 1.00 98.44 390 PHE A CA 1
ATOM 3108 C C . PHE A 1 390 ? 12.927 4.391 -0.003 1.00 98.44 390 PHE A C 1
ATOM 3110 O O . PHE A 1 390 ? 13.304 4.462 1.167 1.00 98.44 390 PHE A O 1
ATOM 3117 N N . GLU A 1 391 ? 13.731 4.688 -1.025 1.00 97.88 391 GLU A N 1
ATOM 3118 C CA . GLU A 1 391 ? 15.117 5.153 -0.901 1.00 97.88 391 GLU A CA 1
ATOM 3119 C C . GLU A 1 391 ? 15.209 6.401 -0.007 1.00 97.88 391 GLU A C 1
ATOM 3121 O O . GLU A 1 391 ? 15.969 6.413 0.967 1.00 97.88 391 GLU A O 1
ATOM 3126 N N . ARG A 1 392 ? 14.360 7.406 -0.269 1.00 97.38 392 ARG A N 1
ATOM 3127 C CA . ARG A 1 392 ? 14.274 8.639 0.523 1.00 97.38 392 ARG A CA 1
ATOM 3128 C C . ARG A 1 392 ? 13.873 8.378 1.977 1.00 97.38 392 ARG A C 1
ATOM 3130 O O . ARG A 1 392 ? 14.438 9.016 2.861 1.00 97.38 392 ARG A O 1
ATOM 3137 N N . GLN A 1 393 ? 12.938 7.460 2.245 1.00 97.81 393 GLN A N 1
ATOM 3138 C CA . GLN A 1 393 ? 12.533 7.117 3.618 1.00 97.81 393 GLN A CA 1
ATOM 3139 C C . GLN A 1 393 ? 13.619 6.346 4.379 1.00 97.81 393 GLN A C 1
ATOM 3141 O O . GLN A 1 393 ? 13.818 6.567 5.574 1.00 97.81 393 GLN A O 1
ATOM 3146 N N . LEU A 1 394 ? 14.365 5.465 3.707 1.00 97.50 394 LEU A N 1
ATOM 3147 C CA . LEU A 1 394 ? 15.542 4.828 4.302 1.00 97.50 394 LEU A CA 1
ATOM 3148 C C . LEU A 1 394 ? 16.640 5.860 4.609 1.00 97.50 394 LEU A C 1
ATOM 3150 O O . LEU A 1 394 ? 17.320 5.731 5.624 1.00 97.50 394 LEU A O 1
ATOM 3154 N N . TYR A 1 395 ? 16.806 6.897 3.783 1.00 96.88 395 TYR A N 1
ATOM 3155 C CA . TYR A 1 395 ? 17.759 7.975 4.062 1.00 96.88 395 TYR A CA 1
ATOM 3156 C C . TYR A 1 395 ? 17.297 8.901 5.203 1.00 96.88 395 TYR A C 1
ATOM 3158 O O . TYR A 1 395 ? 18.068 9.149 6.129 1.00 96.88 395 TYR A O 1
ATOM 3166 N N . SER A 1 396 ? 16.036 9.355 5.208 1.00 96.00 396 SER A N 1
ATOM 3167 C CA . SER A 1 396 ? 15.490 10.239 6.257 1.00 96.00 396 SER A CA 1
ATOM 3168 C C . SER A 1 396 ? 15.470 9.592 7.647 1.00 96.00 396 SER A C 1
ATOM 3170 O O . SER A 1 396 ? 15.652 10.280 8.648 1.00 96.00 396 SER A O 1
ATOM 3172 N N . THR A 1 397 ? 15.310 8.267 7.714 1.00 95.81 397 THR A N 1
ATOM 3173 C CA . THR A 1 397 ? 15.392 7.479 8.958 1.00 95.81 397 THR A CA 1
ATOM 3174 C C . THR A 1 397 ? 16.815 7.013 9.301 1.00 95.81 397 THR A C 1
ATOM 3176 O O . THR A 1 397 ? 16.994 6.202 10.208 1.00 95.81 397 THR A O 1
ATOM 3179 N N . GLY A 1 398 ? 17.842 7.495 8.588 1.00 95.94 398 GLY A N 1
ATOM 3180 C CA . GLY A 1 398 ? 19.258 7.191 8.840 1.00 95.94 398 GLY A CA 1
ATOM 3181 C C . GLY A 1 398 ? 19.723 5.792 8.411 1.00 95.94 398 GLY A C 1
ATOM 3182 O O . GLY A 1 398 ? 20.910 5.489 8.495 1.00 95.94 398 GLY A O 1
ATOM 3183 N N . GLN A 1 399 ? 18.828 4.947 7.893 1.00 96.12 399 GLN A N 1
ATOM 3184 C CA . GLN A 1 399 ? 19.097 3.551 7.522 1.00 96.12 399 GLN A CA 1
ATOM 3185 C C . GLN A 1 399 ? 19.990 3.385 6.277 1.00 96.12 399 GLN A C 1
ATOM 3187 O O . GLN A 1 399 ? 20.443 2.278 6.001 1.00 96.12 399 GLN A O 1
ATOM 3192 N N . ARG A 1 400 ? 20.269 4.464 5.533 1.00 94.88 400 ARG A N 1
ATOM 3193 C CA . ARG A 1 400 ? 21.298 4.507 4.470 1.00 94.88 400 ARG A CA 1
ATOM 3194 C C . ARG A 1 400 ? 22.648 5.073 4.931 1.00 94.88 400 ARG A C 1
ATOM 3196 O O . ARG A 1 400 ? 23.575 5.128 4.130 1.00 94.88 400 ARG A O 1
ATOM 3203 N N . GLY A 1 401 ? 22.769 5.494 6.192 1.00 93.88 401 GLY A N 1
ATOM 3204 C CA . GLY A 1 401 ? 23.953 6.189 6.701 1.00 93.88 401 GLY A CA 1
ATOM 3205 C C . GLY A 1 401 ? 24.155 7.580 6.085 1.00 93.88 401 GLY A C 1
ATOM 3206 O O . GLY A 1 401 ? 23.249 8.160 5.484 1.00 93.88 401 GLY A O 1
ATOM 3207 N N . ALA A 1 402 ? 25.357 8.135 6.251 1.00 92.88 402 ALA A N 1
ATOM 3208 C CA . ALA A 1 402 ? 25.733 9.401 5.627 1.00 92.88 402 ALA A CA 1
ATOM 3209 C C . ALA A 1 402 ? 26.013 9.199 4.129 1.00 92.88 402 ALA A C 1
ATOM 3211 O O . ALA A 1 402 ? 26.826 8.360 3.751 1.00 92.88 402 ALA A O 1
ATOM 3212 N N . MET A 1 403 ? 25.362 9.996 3.282 1.00 94.00 403 MET A N 1
ATOM 3213 C CA . MET A 1 403 ? 25.501 9.942 1.825 1.00 94.00 403 MET A CA 1
ATOM 3214 C C . MET A 1 403 ? 26.069 11.261 1.300 1.00 94.00 403 MET A C 1
ATOM 3216 O O . MET A 1 403 ? 25.727 12.331 1.809 1.00 94.00 403 MET A O 1
ATOM 3220 N N . GLN A 1 404 ? 26.902 11.181 0.264 1.00 90.88 404 GLN A N 1
ATOM 3221 C CA . GLN A 1 404 ? 27.390 12.340 -0.483 1.00 90.88 404 GLN A CA 1
ATOM 3222 C C . GLN A 1 404 ? 26.761 12.377 -1.877 1.00 90.88 404 GLN A C 1
ATOM 3224 O O . GLN A 1 404 ? 26.445 11.343 -2.466 1.00 90.88 404 GLN A O 1
ATOM 3229 N N . GLU A 1 405 ? 26.586 13.581 -2.400 1.00 85.75 405 GLU A N 1
ATOM 3230 C CA . GLU A 1 405 ? 26.253 13.823 -3.801 1.00 85.75 405 GLU A CA 1
ATOM 3231 C C . GLU A 1 405 ? 27.490 13.684 -4.707 1.00 85.75 405 GLU A C 1
ATOM 3233 O O . GLU A 1 405 ? 28.619 13.836 -4.234 1.00 85.75 405 GLU A O 1
ATOM 3238 N N . PRO A 1 406 ? 27.313 13.571 -6.039 1.00 78.25 406 PRO A N 1
ATOM 3239 C CA . PRO A 1 406 ? 28.398 13.759 -7.011 1.00 78.25 406 PRO A CA 1
ATOM 3240 C C . PRO A 1 406 ? 29.111 15.123 -6.916 1.00 78.25 406 PRO A C 1
ATOM 3242 O O . PRO A 1 406 ? 30.186 15.298 -7.481 1.00 78.25 406 PRO A O 1
ATOM 3245 N N . SER A 1 407 ? 28.527 16.093 -6.201 1.00 85.31 407 SER A N 1
ATOM 3246 C CA . SER A 1 407 ? 29.132 17.390 -5.870 1.00 85.31 407 SER A CA 1
ATOM 3247 C C . SER A 1 407 ? 30.171 17.325 -4.733 1.00 85.31 407 SER A C 1
ATOM 3249 O O . SER A 1 407 ? 30.775 18.346 -4.404 1.00 85.31 407 SER A O 1
ATOM 3251 N N . GLY A 1 408 ? 30.348 16.160 -4.095 1.00 87.62 408 GLY A N 1
ATOM 3252 C CA . GLY A 1 408 ? 31.171 15.961 -2.894 1.00 87.62 408 GLY A CA 1
ATOM 3253 C C . GLY A 1 408 ? 30.537 16.488 -1.599 1.00 87.62 408 GLY A C 1
ATOM 3254 O O . GLY A 1 408 ? 31.097 16.308 -0.517 1.00 87.62 408 GLY A O 1
ATOM 3255 N N . LYS A 1 409 ? 29.369 17.137 -1.676 1.00 92.12 409 LYS A N 1
ATOM 3256 C CA . LYS A 1 409 ? 28.640 17.633 -0.504 1.00 92.12 409 LYS A CA 1
ATOM 3257 C C . LYS A 1 409 ? 27.862 16.505 0.181 1.00 92.12 409 LYS A C 1
ATOM 3259 O O . LYS A 1 409 ? 27.412 15.584 -0.504 1.00 92.12 409 LYS A O 1
ATOM 3264 N N . PRO A 1 410 ? 27.626 16.586 1.504 1.00 92.94 410 PRO A N 1
ATOM 3265 C CA . PRO A 1 410 ? 26.594 15.788 2.157 1.00 92.94 410 PRO A CA 1
ATOM 3266 C C . PRO A 1 410 ? 25.240 16.022 1.477 1.00 92.94 410 PRO A C 1
ATOM 3268 O O . PRO A 1 410 ? 24.869 17.167 1.221 1.00 92.94 410 PRO A O 1
ATOM 3271 N N . ARG A 1 411 ? 24.519 14.939 1.191 1.00 94.12 411 ARG A N 1
ATOM 3272 C CA . ARG A 1 411 ? 23.193 14.971 0.563 1.00 94.12 411 ARG A CA 1
ATOM 3273 C C . ARG A 1 411 ? 22.177 15.697 1.457 1.00 94.12 411 ARG A C 1
ATOM 3275 O O . ARG A 1 411 ? 22.154 15.496 2.669 1.00 94.12 411 ARG A O 1
ATOM 3282 N N . GLU A 1 412 ? 21.302 16.510 0.867 1.00 92.06 412 GLU A N 1
ATOM 3283 C CA . GLU A 1 412 ? 20.251 17.207 1.624 1.00 92.06 412 GLU A CA 1
ATOM 3284 C C . GLU A 1 412 ? 19.163 16.239 2.131 1.00 92.06 412 GLU A C 1
ATOM 3286 O O . GLU A 1 412 ? 18.747 15.311 1.426 1.00 92.06 412 GLU A O 1
ATOM 3291 N N . GLN A 1 413 ? 18.661 16.451 3.353 1.00 89.62 413 GLN A N 1
ATOM 3292 C CA . GLN A 1 413 ? 17.574 15.637 3.912 1.00 89.62 413 GLN A CA 1
ATOM 3293 C C . GLN A 1 413 ? 16.290 15.779 3.082 1.00 89.62 413 GLN A C 1
ATOM 3295 O O . GLN A 1 413 ? 15.896 16.878 2.705 1.00 89.62 413 GLN A O 1
ATOM 3300 N N . GLY A 1 414 ? 15.625 14.656 2.795 1.00 88.94 414 GLY A N 1
ATOM 3301 C CA . GLY A 1 414 ? 14.402 14.633 1.981 1.00 88.94 414 GLY A CA 1
ATOM 3302 C C . GLY A 1 414 ? 14.617 14.785 0.468 1.00 88.94 414 GLY A C 1
ATOM 3303 O O . GLY A 1 414 ? 13.651 14.652 -0.281 1.00 88.94 414 GLY A O 1
ATOM 3304 N N . SER A 1 415 ? 15.852 14.995 -0.001 1.00 93.25 415 SER A N 1
ATOM 3305 C CA . SER A 1 415 ? 16.182 14.967 -1.434 1.00 93.25 415 SER A CA 1
ATOM 3306 C C . SER A 1 415 ? 15.868 13.608 -2.075 1.00 93.25 415 SER A C 1
ATOM 3308 O O . SER A 1 415 ? 15.925 12.564 -1.421 1.00 93.25 415 SER A O 1
ATOM 3310 N N . ASN A 1 416 ? 15.583 13.607 -3.378 1.00 95.12 416 ASN A N 1
ATOM 3311 C CA . ASN A 1 416 ? 15.403 12.395 -4.179 1.00 95.12 416 ASN A CA 1
ATOM 3312 C C . ASN A 1 416 ? 16.704 12.051 -4.920 1.00 95.12 416 ASN A C 1
ATOM 3314 O O . ASN A 1 416 ? 17.311 12.938 -5.518 1.00 95.12 416 ASN A O 1
ATOM 3318 N N . LEU A 1 417 ? 17.090 10.773 -4.964 1.00 94.88 417 LEU A N 1
ATOM 3319 C CA . LEU A 1 417 ? 18.033 10.288 -5.977 1.00 94.88 417 LEU A CA 1
ATOM 3320 C C . LEU A 1 417 ? 17.265 9.828 -7.214 1.00 94.88 417 LEU A C 1
ATOM 3322 O O . LEU A 1 417 ? 16.260 9.140 -7.085 1.00 94.88 417 LEU A O 1
ATOM 3326 N N . ALA A 1 418 ? 17.781 10.155 -8.400 1.00 94.94 418 ALA A N 1
ATOM 3327 C CA . ALA A 1 418 ? 17.401 9.477 -9.637 1.00 94.94 418 ALA A CA 1
ATOM 3328 C C . ALA A 1 418 ? 18.015 8.064 -9.687 1.00 94.94 418 ALA A C 1
ATOM 3330 O O . ALA A 1 418 ? 19.026 7.806 -9.027 1.00 94.94 418 ALA A O 1
ATOM 3331 N N . LEU A 1 419 ? 17.462 7.180 -10.527 1.00 95.38 419 LEU A N 1
ATOM 3332 C CA . LEU A 1 419 ? 17.804 5.751 -10.586 1.00 95.38 419 LEU A CA 1
ATOM 3333 C C . LEU A 1 419 ? 19.319 5.508 -10.670 1.00 95.38 419 LEU A C 1
ATOM 3335 O O . LEU A 1 419 ? 19.859 4.715 -9.904 1.00 95.38 419 LEU A O 1
ATOM 3339 N N . THR A 1 420 ? 20.022 6.257 -11.524 1.00 94.88 420 THR A N 1
ATOM 3340 C CA . THR A 1 420 ? 21.487 6.216 -11.657 1.00 94.88 420 THR A CA 1
ATOM 3341 C C . THR A 1 420 ? 22.209 6.493 -10.334 1.00 94.88 420 THR A C 1
ATOM 3343 O O . THR A 1 420 ? 23.099 5.740 -9.952 1.00 94.88 420 THR A O 1
ATOM 3346 N N . GLY A 1 421 ? 21.809 7.541 -9.608 1.00 94.62 421 GLY A N 1
ATOM 3347 C CA . GLY A 1 421 ? 22.416 7.916 -8.327 1.00 94.62 421 GLY A CA 1
ATOM 3348 C C . GLY A 1 421 ? 22.081 6.927 -7.210 1.00 94.62 421 GLY A C 1
ATOM 3349 O O . GLY A 1 421 ? 22.949 6.594 -6.405 1.00 94.62 421 GLY A O 1
ATOM 3350 N N . MET A 1 422 ? 20.854 6.391 -7.196 1.00 96.12 422 MET A N 1
ATOM 3351 C CA . MET A 1 422 ? 20.465 5.317 -6.277 1.00 96.12 422 MET A CA 1
ATOM 3352 C C . MET A 1 422 ? 21.364 4.090 -6.476 1.00 96.12 422 MET A C 1
ATOM 3354 O O . MET A 1 422 ? 21.952 3.610 -5.511 1.00 96.12 422 MET A O 1
ATOM 3358 N N . LEU A 1 423 ? 21.540 3.640 -7.720 1.00 95.88 423 LEU A N 1
ATOM 3359 C CA . LEU A 1 423 ? 22.377 2.490 -8.081 1.00 95.88 423 LEU A CA 1
ATOM 3360 C C . LEU A 1 423 ? 23.859 2.704 -7.741 1.00 95.88 423 LEU A C 1
ATOM 3362 O O . LEU A 1 423 ? 24.463 1.850 -7.093 1.00 95.88 423 LEU A O 1
ATOM 3366 N N . GLN A 1 424 ? 24.422 3.867 -8.081 1.00 94.31 424 GLN A N 1
ATOM 3367 C CA . GLN A 1 424 ? 25.793 4.237 -7.706 1.00 94.31 424 GLN A CA 1
ATOM 3368 C C . GLN A 1 424 ? 25.987 4.222 -6.181 1.00 94.31 424 GLN A C 1
ATOM 3370 O O . GLN A 1 424 ? 26.979 3.693 -5.686 1.00 94.31 424 GLN A O 1
ATOM 3375 N N . SER A 1 425 ? 25.000 4.712 -5.420 1.00 94.56 425 SER A N 1
ATOM 3376 C CA . SER A 1 425 ? 25.009 4.686 -3.947 1.00 94.56 425 SER A CA 1
ATOM 3377 C C . SER A 1 425 ? 24.805 3.296 -3.316 1.00 94.56 425 SER A C 1
ATOM 3379 O O . SER A 1 425 ? 24.793 3.171 -2.090 1.00 94.56 425 SER A O 1
ATOM 3381 N N . LEU A 1 426 ? 24.623 2.265 -4.144 1.00 95.44 426 LEU A N 1
ATOM 3382 C CA . LEU A 1 426 ? 24.564 0.845 -3.781 1.00 95.44 426 LEU A CA 1
ATOM 3383 C C . LEU A 1 426 ? 25.764 0.067 -4.361 1.00 95.44 426 LEU A C 1
ATOM 3385 O O . LEU A 1 426 ? 25.754 -1.159 -4.376 1.00 95.44 426 LEU A O 1
ATOM 3389 N N . GLY A 1 427 ? 26.788 0.764 -4.875 1.00 93.69 427 GLY A N 1
ATOM 3390 C CA . GLY A 1 427 ? 27.970 0.153 -5.493 1.00 93.69 427 GLY A CA 1
ATOM 3391 C C . GLY A 1 427 ? 27.715 -0.485 -6.865 1.00 93.69 427 GLY A C 1
ATOM 3392 O O . GLY A 1 427 ? 28.591 -1.168 -7.393 1.00 93.69 427 GLY A O 1
ATOM 3393 N N . VAL A 1 428 ? 26.534 -0.280 -7.457 1.00 93.56 428 VAL A N 1
ATOM 3394 C CA . VAL A 1 428 ? 26.171 -0.863 -8.752 1.00 93.56 428 VAL A CA 1
ATOM 3395 C C . VAL A 1 428 ? 26.739 -0.017 -9.883 1.00 93.56 428 VAL A C 1
ATOM 3397 O O . VAL A 1 428 ? 26.444 1.173 -9.996 1.00 93.56 428 VAL A O 1
ATOM 3400 N N . ASP A 1 429 ? 27.499 -0.654 -10.771 1.00 88.19 429 ASP A N 1
ATOM 3401 C CA . ASP A 1 429 ? 28.028 -0.001 -11.963 1.00 88.19 429 ASP A CA 1
ATOM 3402 C C . ASP A 1 429 ? 26.909 0.409 -12.941 1.00 88.19 429 ASP A C 1
ATOM 3404 O O . ASP A 1 429 ? 26.147 -0.418 -13.460 1.00 88.19 429 ASP A O 1
ATOM 3408 N N . THR A 1 430 ? 26.835 1.713 -13.214 1.00 81.94 430 THR A N 1
ATOM 3409 C CA . THR A 1 430 ? 25.892 2.337 -14.149 1.00 81.94 430 THR A CA 1
ATOM 3410 C C . THR A 1 430 ? 26.504 2.627 -15.524 1.00 81.94 430 THR A C 1
ATOM 3412 O O . THR A 1 430 ? 25.990 3.479 -16.243 1.00 81.94 430 THR A O 1
ATOM 3415 N N . GLN A 1 431 ? 27.571 1.928 -15.930 1.00 73.38 431 GLN A N 1
ATOM 3416 C CA . GLN A 1 431 ? 28.041 1.903 -17.328 1.00 73.38 431 GLN A CA 1
ATOM 3417 C C . GLN A 1 431 ? 26.982 1.364 -18.312 1.00 73.38 431 GLN A C 1
ATOM 3419 O O . GLN A 1 431 ? 27.066 1.614 -19.515 1.00 73.38 431 GLN A O 1
ATOM 3424 N N . ARG A 1 432 ? 25.958 0.648 -17.821 1.00 70.44 432 ARG A N 1
ATOM 3425 C CA . ARG A 1 432 ? 24.760 0.309 -18.605 1.00 70.44 432 ARG A CA 1
ATOM 3426 C C . ARG A 1 432 ? 23.994 1.576 -18.986 1.00 70.44 432 ARG A C 1
ATOM 3428 O O . ARG A 1 432 ? 23.674 2.395 -18.129 1.00 70.44 432 ARG A O 1
ATOM 3435 N N . VAL A 1 433 ? 23.601 1.683 -20.253 1.00 79.69 433 VAL A N 1
ATOM 3436 C CA . VAL A 1 433 ? 22.745 2.779 -20.720 1.00 79.69 433 VAL A CA 1
ATOM 3437 C C . VAL A 1 433 ? 21.347 2.627 -20.114 1.00 79.69 433 VAL A C 1
ATOM 3439 O O . VAL A 1 433 ? 20.588 1.745 -20.511 1.00 79.69 433 VAL A O 1
ATOM 3442 N N . LEU A 1 434 ? 21.023 3.479 -19.138 1.00 87.81 434 LEU A N 1
ATOM 3443 C CA . LEU A 1 434 ? 19.720 3.493 -18.460 1.00 87.81 434 LEU A CA 1
ATOM 3444 C C . LEU A 1 434 ? 18.608 4.146 -19.298 1.00 87.81 434 LEU A C 1
ATOM 3446 O O . LEU A 1 434 ? 17.444 3.922 -19.007 1.00 87.81 434 LEU A O 1
ATOM 3450 N N . HIS A 1 435 ? 18.944 4.859 -20.378 1.00 90.44 435 HIS A N 1
ATOM 3451 C CA . HIS A 1 435 ? 17.994 5.314 -21.407 1.00 90.44 435 HIS A CA 1
ATOM 3452 C C . HIS A 1 435 ? 17.640 4.203 -22.412 1.00 90.44 435 HIS A C 1
ATOM 3454 O O . HIS A 1 435 ? 17.705 4.366 -23.629 1.00 90.44 435 HIS A O 1
ATOM 3460 N N . ASN A 1 436 ? 17.350 3.026 -21.876 1.00 95.75 436 ASN A N 1
ATOM 3461 C CA . ASN A 1 436 ? 16.830 1.865 -22.576 1.00 95.75 436 ASN A CA 1
ATOM 3462 C C . ASN A 1 436 ? 15.825 1.249 -21.609 1.00 95.75 436 ASN A C 1
ATOM 3464 O O . ASN A 1 436 ? 16.217 0.831 -20.513 1.00 95.75 436 ASN A O 1
ATOM 3468 N N . ALA A 1 437 ? 14.552 1.198 -21.989 1.00 96.69 437 ALA A N 1
ATOM 3469 C CA . ALA A 1 437 ? 13.491 0.902 -21.027 1.00 96.69 437 ALA A CA 1
ATOM 3470 C C . ALA A 1 437 ? 13.656 -0.491 -20.381 1.00 96.69 437 ALA A C 1
ATOM 3472 O O . ALA A 1 437 ? 13.374 -0.700 -19.199 1.00 96.69 437 ALA A O 1
ATOM 3473 N N . GLY A 1 438 ? 14.195 -1.456 -21.136 1.00 97.19 438 GLY A N 1
ATOM 3474 C CA . G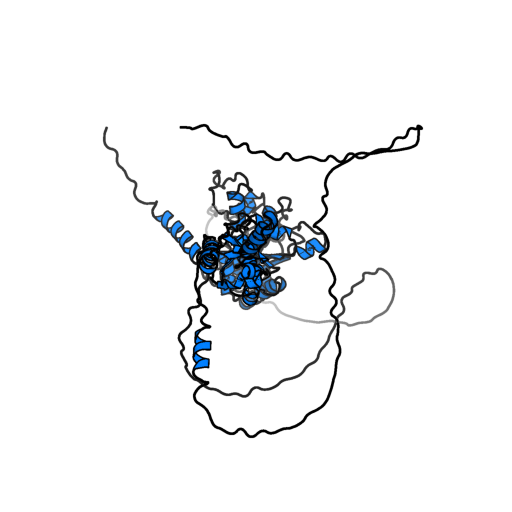LY A 1 438 ? 14.523 -2.794 -20.639 1.00 97.19 438 GLY A CA 1
ATOM 3475 C C . GLY A 1 438 ? 15.607 -2.787 -19.559 1.00 97.19 438 GLY A C 1
ATOM 3476 O O . GLY A 1 438 ? 15.491 -3.507 -18.563 1.00 97.19 438 GLY A O 1
ATOM 3477 N N . ASN A 1 439 ? 16.647 -1.968 -19.732 1.00 96.62 439 ASN A N 1
ATOM 3478 C CA . ASN A 1 439 ? 17.695 -1.779 -18.730 1.00 96.62 439 ASN A CA 1
ATOM 3479 C C . ASN A 1 439 ? 17.159 -1.048 -17.494 1.00 96.62 439 ASN A C 1
ATOM 3481 O O . ASN A 1 439 ? 17.431 -1.488 -16.378 1.00 96.62 439 ASN A O 1
ATOM 3485 N N . ALA A 1 440 ? 16.395 0.033 -17.676 1.00 96.56 440 ALA A N 1
ATOM 3486 C CA . ALA A 1 440 ? 15.828 0.818 -16.581 1.00 96.56 440 ALA A CA 1
ATOM 3487 C C . ALA A 1 440 ? 14.926 -0.032 -15.675 1.00 96.56 440 ALA A C 1
ATOM 3489 O O . ALA A 1 440 ? 15.157 -0.089 -14.466 1.00 96.56 440 ALA A O 1
ATOM 3490 N N . ALA A 1 441 ? 13.977 -0.778 -16.252 1.00 97.56 441 ALA A N 1
ATOM 3491 C CA . ALA A 1 441 ? 13.088 -1.661 -15.499 1.00 97.56 441 ALA A CA 1
ATOM 3492 C C . ALA A 1 441 ? 13.856 -2.750 -14.721 1.00 97.56 441 ALA A C 1
ATOM 3494 O O . ALA A 1 441 ? 13.590 -2.973 -13.538 1.00 97.56 441 ALA A O 1
ATOM 3495 N N . PHE A 1 442 ? 14.850 -3.398 -15.344 1.00 97.62 442 PHE A N 1
ATOM 3496 C CA . PHE A 1 442 ? 15.679 -4.398 -14.659 1.00 97.62 442 PHE A CA 1
ATOM 3497 C C . PHE A 1 442 ? 16.474 -3.790 -13.500 1.00 97.62 442 PHE A C 1
ATOM 3499 O O . PHE A 1 442 ? 16.478 -4.329 -12.392 1.00 97.62 442 PHE A O 1
ATOM 3506 N N . MET A 1 443 ? 17.133 -2.656 -13.740 1.00 97.38 443 MET A N 1
ATOM 3507 C CA . MET A 1 443 ? 17.976 -2.001 -12.742 1.00 97.38 443 MET A CA 1
ATOM 3508 C C . MET A 1 443 ? 17.141 -1.370 -11.615 1.00 97.38 443 MET A C 1
ATOM 3510 O O . MET A 1 443 ? 17.598 -1.337 -10.478 1.00 97.38 443 MET A O 1
ATOM 3514 N N . CYS A 1 444 ? 15.898 -0.956 -11.877 1.00 98.06 444 CYS A N 1
ATOM 3515 C CA . CYS A 1 444 ? 14.943 -0.542 -10.846 1.00 98.06 444 CYS A CA 1
ATOM 3516 C C . CYS A 1 444 ? 14.592 -1.702 -9.896 1.00 98.06 444 CYS A C 1
ATOM 3518 O O . CYS A 1 444 ? 14.670 -1.534 -8.678 1.00 98.06 444 CYS A O 1
ATOM 3520 N N . LEU A 1 445 ? 14.295 -2.897 -10.427 1.00 98.50 445 LEU A N 1
ATOM 3521 C CA . LEU A 1 445 ? 14.015 -4.078 -9.599 1.00 98.50 445 LEU A CA 1
ATOM 3522 C C . LEU A 1 445 ? 15.258 -4.560 -8.830 1.00 98.50 445 LEU A C 1
ATOM 3524 O O . LEU A 1 445 ? 15.157 -4.924 -7.663 1.00 98.50 445 LEU A O 1
ATOM 3528 N N . LEU A 1 446 ? 16.438 -4.528 -9.457 1.00 98.06 446 LEU A N 1
ATOM 3529 C CA . LEU A 1 446 ? 17.719 -4.803 -8.793 1.00 98.06 446 LEU A CA 1
ATOM 3530 C C . LEU A 1 446 ? 17.999 -3.801 -7.660 1.00 98.06 446 LEU A C 1
ATOM 3532 O O . LEU A 1 446 ? 18.415 -4.203 -6.578 1.00 98.06 446 LEU A O 1
ATOM 3536 N N . GLY A 1 447 ? 17.735 -2.511 -7.887 1.00 98.19 447 GLY A N 1
ATOM 3537 C CA . GLY A 1 447 ? 17.877 -1.459 -6.880 1.00 98.19 447 GLY A CA 1
ATOM 3538 C C . GLY A 1 447 ? 16.924 -1.639 -5.697 1.00 98.19 447 GLY A C 1
ATOM 3539 O O . GLY A 1 447 ? 17.350 -1.490 -4.556 1.00 98.19 447 GLY A O 1
ATOM 3540 N N . LEU A 1 448 ? 15.668 -2.035 -5.946 1.00 98.69 448 LEU A N 1
ATOM 3541 C CA . LEU A 1 448 ? 14.736 -2.424 -4.881 1.00 98.69 448 LEU A CA 1
ATOM 3542 C C . LEU A 1 448 ? 15.284 -3.599 -4.063 1.00 98.69 448 LEU A C 1
ATOM 3544 O O . LEU A 1 448 ? 15.288 -3.525 -2.836 1.00 98.69 448 LEU A O 1
ATOM 3548 N N . GLN A 1 449 ? 15.764 -4.656 -4.727 1.00 98.38 449 GLN A N 1
ATOM 3549 C CA . GLN A 1 449 ? 16.284 -5.829 -4.029 1.00 98.38 449 GLN A CA 1
ATOM 3550 C C . GLN A 1 449 ? 17.535 -5.488 -3.200 1.00 98.38 449 GLN A C 1
ATOM 3552 O O . GLN A 1 449 ? 17.604 -5.881 -2.044 1.00 98.38 449 GLN A O 1
ATOM 3557 N N . LEU A 1 450 ? 18.470 -4.681 -3.709 1.00 98.31 450 LEU A N 1
ATOM 3558 C CA . LEU A 1 450 ? 19.662 -4.241 -2.961 1.00 98.31 450 LEU A CA 1
ATOM 3559 C C . LEU A 1 450 ? 19.353 -3.329 -1.756 1.00 98.31 450 LEU A C 1
ATOM 3561 O O . LEU A 1 450 ? 20.126 -3.298 -0.802 1.00 98.31 450 LEU A O 1
ATOM 3565 N N . LEU A 1 451 ? 18.228 -2.603 -1.765 1.00 98.12 451 LEU A N 1
ATOM 3566 C CA . LEU A 1 451 ? 17.743 -1.836 -0.604 1.00 98.12 451 LEU A CA 1
ATOM 3567 C C . LEU A 1 451 ? 17.115 -2.721 0.494 1.00 98.12 451 LEU A C 1
ATOM 3569 O O . LEU A 1 451 ? 16.822 -2.223 1.586 1.00 98.12 451 LEU A O 1
ATOM 3573 N N . LEU A 1 452 ? 16.883 -4.006 0.207 1.00 97.94 452 LEU A N 1
ATOM 3574 C CA . LEU A 1 452 ? 16.231 -4.977 1.092 1.00 97.94 452 LEU A CA 1
ATOM 3575 C C . LEU A 1 452 ? 17.199 -6.078 1.544 1.00 97.94 452 LEU A C 1
ATOM 3577 O O . LEU A 1 452 ? 17.334 -6.298 2.745 1.00 97.94 452 LEU A O 1
ATOM 3581 N N . ASP A 1 453 ? 17.906 -6.683 0.589 1.00 96.94 453 ASP A N 1
ATOM 3582 C CA . ASP A 1 453 ? 18.905 -7.739 0.740 1.00 96.94 453 ASP A CA 1
ATOM 3583 C C . ASP A 1 453 ? 20.257 -7.253 0.149 1.00 96.94 453 ASP A C 1
ATOM 3585 O O . ASP A 1 453 ? 20.535 -7.492 -1.034 1.00 96.94 453 ASP A O 1
ATOM 3589 N N . PRO A 1 454 ? 21.115 -6.555 0.925 1.00 96.31 454 PRO A N 1
ATOM 3590 C CA . PRO A 1 454 ? 22.360 -5.955 0.418 1.00 96.31 454 PRO A CA 1
ATOM 3591 C C . PRO A 1 454 ? 23.371 -6.949 -0.173 1.00 96.31 454 PRO A C 1
ATOM 3593 O O . PRO A 1 454 ? 24.152 -6.573 -1.042 1.00 96.31 454 PRO A O 1
ATOM 3596 N N . ASP A 1 455 ? 23.323 -8.220 0.238 1.00 96.56 455 ASP A N 1
ATOM 3597 C CA . ASP A 1 455 ? 24.168 -9.309 -0.284 1.00 96.56 455 ASP A CA 1
ATOM 3598 C C . ASP A 1 455 ? 23.748 -9.800 -1.692 1.00 96.56 455 ASP A C 1
ATOM 3600 O O . ASP A 1 455 ? 24.275 -10.788 -2.212 1.00 96.56 455 ASP A O 1
ATOM 3604 N N . THR A 1 456 ? 22.775 -9.136 -2.326 1.00 97.25 456 THR A N 1
ATOM 3605 C CA . THR A 1 456 ? 22.285 -9.476 -3.668 1.00 97.25 456 THR A CA 1
ATOM 3606 C C . THR A 1 456 ? 23.385 -9.350 -4.719 1.00 97.25 456 THR A C 1
ATOM 3608 O O . THR A 1 456 ? 23.964 -8.285 -4.932 1.00 97.25 456 THR A O 1
ATOM 3611 N N . LYS A 1 457 ? 23.627 -10.437 -5.460 1.00 95.62 457 LYS A N 1
ATOM 3612 C CA . LYS A 1 457 ? 24.600 -10.451 -6.559 1.00 95.62 457 LYS A CA 1
ATOM 3613 C C . LYS A 1 457 ? 24.186 -9.471 -7.658 1.00 95.62 457 LYS A C 1
ATOM 3615 O O . LYS A 1 457 ? 23.116 -9.602 -8.249 1.00 95.62 457 LYS A O 1
ATOM 3620 N N . VAL A 1 458 ? 25.072 -8.535 -7.988 1.00 95.00 458 VAL A N 1
ATOM 3621 C CA . VAL A 1 458 ? 24.916 -7.639 -9.140 1.00 95.00 458 VAL A CA 1
ATOM 3622 C C . VAL A 1 458 ? 25.255 -8.409 -10.426 1.00 95.00 458 VAL A C 1
ATOM 3624 O O . VAL A 1 458 ? 26.399 -8.843 -10.573 1.00 95.00 458 VAL A O 1
ATOM 3627 N N . PRO A 1 459 ? 24.328 -8.572 -11.392 1.00 92.06 459 PRO A N 1
ATOM 3628 C CA . PRO A 1 459 ? 24.627 -9.282 -12.633 1.00 92.06 459 PRO A CA 1
ATOM 3629 C C . PRO A 1 459 ? 25.679 -8.556 -13.471 1.00 92.06 459 PRO A C 1
ATOM 3631 O O . PRO A 1 459 ? 25.529 -7.364 -13.772 1.00 92.06 459 PRO A O 1
ATOM 3634 N N . THR A 1 460 ? 26.699 -9.282 -13.928 1.00 86.75 460 THR A N 1
ATOM 3635 C CA . THR A 1 460 ? 27.687 -8.781 -14.892 1.00 86.75 460 THR A CA 1
ATOM 3636 C C . THR A 1 460 ? 26.995 -8.410 -16.215 1.00 86.75 460 THR A C 1
ATOM 3638 O O . THR A 1 460 ? 26.177 -9.190 -16.707 1.00 86.75 460 THR A O 1
ATOM 3641 N N . PRO A 1 461 ? 27.264 -7.236 -16.819 1.00 72.31 461 PRO A N 1
ATOM 3642 C CA . PRO A 1 461 ? 26.710 -6.896 -18.128 1.00 72.31 461 PRO A CA 1
ATOM 3643 C C . PRO A 1 461 ? 27.161 -7.883 -19.208 1.00 72.31 461 PRO A C 1
ATOM 3645 O O . PRO A 1 461 ? 28.347 -8.206 -19.299 1.00 72.31 461 PRO A O 1
ATOM 3648 N N . ARG A 1 462 ? 26.244 -8.303 -20.088 1.00 79.25 462 ARG A N 1
ATOM 3649 C CA . ARG A 1 462 ? 26.630 -8.975 -21.333 1.00 79.25 462 ARG A CA 1
ATOM 3650 C C . ARG A 1 462 ? 27.248 -7.934 -22.261 1.00 79.25 462 ARG A C 1
ATOM 3652 O O . ARG A 1 462 ? 26.528 -7.179 -22.911 1.00 79.25 462 ARG A O 1
ATOM 3659 N N . ILE A 1 463 ? 28.579 -7.875 -22.309 1.00 74.12 463 ILE A N 1
ATOM 3660 C CA . ILE A 1 463 ? 29.284 -7.074 -23.313 1.00 74.12 463 ILE A CA 1
ATOM 3661 C C . ILE A 1 463 ? 28.946 -7.677 -24.679 1.00 74.12 463 ILE A C 1
ATOM 3663 O O . ILE A 1 463 ? 29.249 -8.839 -24.952 1.00 74.12 463 ILE A O 1
ATOM 3667 N N . HIS A 1 464 ? 28.260 -6.904 -25.520 1.00 66.25 464 HIS A N 1
ATOM 3668 C CA . HIS A 1 464 ? 27.762 -7.383 -26.804 1.00 66.25 464 HIS A CA 1
ATOM 3669 C C . HIS A 1 464 ? 28.897 -7.372 -27.844 1.00 66.25 464 HIS A C 1
ATOM 3671 O O . HIS A 1 464 ? 28.956 -6.513 -28.721 1.00 66.25 464 HIS A O 1
ATOM 3677 N N . ASN A 1 465 ? 29.811 -8.345 -27.733 1.00 55.50 465 ASN A N 1
ATOM 3678 C CA . ASN A 1 465 ? 31.044 -8.497 -28.528 1.00 55.50 465 ASN A CA 1
ATOM 3679 C C . ASN A 1 465 ? 30.834 -8.636 -30.060 1.00 55.50 465 ASN A C 1
ATOM 3681 O O . ASN A 1 465 ? 31.798 -8.861 -30.786 1.00 55.50 465 ASN A O 1
ATOM 3685 N N . GLY A 1 466 ? 29.594 -8.545 -30.556 1.00 52.34 466 GLY A N 1
ATOM 3686 C CA . GLY A 1 466 ? 29.213 -8.756 -31.956 1.00 52.34 466 GLY A CA 1
ATOM 3687 C C . GLY A 1 466 ? 29.100 -7.500 -32.829 1.00 52.34 466 GLY A C 1
ATOM 3688 O O . GLY A 1 466 ? 29.049 -7.639 -34.047 1.00 52.34 466 GLY A O 1
ATOM 3689 N N . LEU A 1 467 ? 29.080 -6.285 -32.261 1.00 53.53 467 LEU A N 1
ATOM 3690 C CA . LEU A 1 467 ? 29.151 -5.047 -33.052 1.00 53.53 467 LEU A CA 1
ATOM 3691 C C . LEU A 1 467 ? 30.604 -4.540 -33.099 1.00 53.53 467 LEU A C 1
ATOM 3693 O O . LEU A 1 467 ? 31.080 -3.983 -32.106 1.00 53.53 467 LEU A O 1
ATOM 3697 N N . PRO A 1 468 ? 31.334 -4.708 -34.221 1.00 42.88 468 PRO A N 1
ATOM 3698 C CA . PRO A 1 468 ? 32.698 -4.209 -34.331 1.00 42.88 468 PRO A CA 1
ATOM 3699 C C . PRO A 1 468 ? 32.702 -2.674 -34.316 1.00 42.88 468 PRO A C 1
ATOM 3701 O O . PRO A 1 468 ? 31.789 -2.025 -34.827 1.00 42.88 468 PRO A O 1
ATOM 3704 N N . ALA A 1 469 ? 33.760 -2.070 -33.771 1.00 46.16 469 ALA A N 1
ATOM 3705 C CA . ALA A 1 469 ? 33.845 -0.628 -33.499 1.00 46.16 469 ALA A CA 1
ATOM 3706 C C . ALA A 1 469 ? 33.965 0.287 -34.748 1.00 46.16 469 ALA A C 1
ATOM 3708 O O . ALA A 1 469 ? 34.428 1.423 -34.650 1.00 46.16 469 ALA A O 1
ATOM 3709 N N . MET A 1 470 ? 33.527 -0.174 -35.924 1.00 46.66 470 MET A N 1
ATOM 3710 C CA . MET A 1 470 ? 33.713 0.478 -37.229 1.00 46.66 470 MET A CA 1
ATOM 3711 C C . MET A 1 470 ? 32.897 1.769 -37.420 1.00 46.66 470 MET A C 1
ATOM 3713 O O . MET A 1 470 ? 33.152 2.509 -38.363 1.00 46.66 470 MET A O 1
ATOM 3717 N N . MET A 1 471 ? 31.961 2.076 -36.513 1.00 48.09 471 MET A N 1
ATOM 3718 C CA . MET A 1 471 ? 31.218 3.347 -36.481 1.00 48.09 471 MET A CA 1
ATOM 3719 C C . MET A 1 471 ? 31.769 4.378 -35.478 1.00 48.09 471 MET A C 1
ATOM 3721 O O . MET A 1 471 ? 31.238 5.481 -35.381 1.00 48.09 471 MET A O 1
ATOM 3725 N N . ARG A 1 472 ? 32.892 4.101 -34.793 1.00 47.75 472 ARG A N 1
ATOM 3726 C CA . ARG A 1 472 ? 33.735 5.165 -34.208 1.00 47.75 472 ARG A CA 1
ATOM 3727 C C . ARG A 1 472 ? 34.767 5.640 -35.231 1.00 47.75 472 ARG A C 1
ATOM 3729 O O . ARG A 1 472 ? 35.971 5.555 -35.004 1.00 47.75 472 ARG A O 1
ATOM 3736 N N . GLY A 1 473 ? 34.278 6.157 -36.359 1.00 39.22 473 GLY A N 1
ATOM 3737 C CA . GLY A 1 473 ? 35.119 6.874 -37.312 1.00 39.22 473 GLY A CA 1
ATOM 3738 C C . GLY A 1 473 ? 35.787 8.062 -36.606 1.00 39.22 473 GLY A C 1
ATOM 3739 O O . GLY A 1 473 ? 35.074 8.913 -36.067 1.00 39.22 473 GLY A O 1
ATOM 3740 N N . PRO A 1 474 ? 37.129 8.143 -36.548 1.00 45.44 474 PRO A N 1
ATOM 3741 C CA . PRO A 1 474 ? 37.787 9.273 -35.921 1.00 45.44 474 PRO A CA 1
ATOM 3742 C C . PRO A 1 474 ? 37.583 10.498 -36.810 1.00 45.44 474 PRO A C 1
ATOM 3744 O O . PRO A 1 474 ? 38.207 10.613 -37.862 1.00 45.44 474 PRO A O 1
ATOM 3747 N N . SER A 1 475 ? 36.745 11.439 -36.366 1.00 43.56 475 SER A N 1
ATOM 3748 C CA . SER A 1 475 ? 36.600 12.762 -36.987 1.00 43.56 475 SER A CA 1
ATOM 3749 C C . SER A 1 475 ? 37.846 13.622 -36.730 1.00 43.56 475 SER A C 1
ATOM 3751 O O . SER A 1 475 ? 37.784 14.680 -36.102 1.00 43.56 475 SER A O 1
ATOM 3753 N N . ARG A 1 476 ? 39.005 13.155 -37.207 1.00 43.50 476 ARG A N 1
ATOM 3754 C CA . ARG A 1 476 ? 40.189 13.986 -37.404 1.00 43.50 476 ARG A CA 1
ATOM 3755 C C . ARG A 1 476 ? 39.898 14.918 -38.572 1.00 43.50 476 ARG A C 1
ATOM 3757 O O . ARG A 1 476 ? 39.639 14.457 -39.680 1.00 43.50 476 ARG A O 1
ATOM 3764 N N . SER A 1 477 ? 39.954 16.217 -38.306 1.00 39.78 477 SER A N 1
ATOM 3765 C CA . SER A 1 477 ? 39.888 17.264 -39.323 1.00 39.78 477 SER A CA 1
ATOM 3766 C C . SER A 1 477 ? 40.882 16.972 -40.457 1.00 39.78 477 SER A C 1
ATOM 3768 O O . SER A 1 477 ? 42.013 16.576 -40.158 1.00 39.78 477 SER A O 1
ATOM 3770 N N . PRO A 1 478 ? 40.517 17.173 -41.736 1.00 46.62 478 PRO A N 1
ATOM 3771 C CA . PRO A 1 478 ? 41.439 16.951 -42.841 1.00 46.62 478 PRO A CA 1
ATOM 3772 C C . PRO A 1 478 ? 42.587 17.966 -42.780 1.00 46.62 478 PRO A C 1
ATOM 3774 O O . PRO A 1 478 ? 42.404 19.156 -43.033 1.00 46.62 478 PRO A O 1
ATOM 3777 N N . SER A 1 479 ? 43.785 17.493 -42.435 1.00 43.16 479 SER A N 1
ATOM 3778 C CA . SER A 1 479 ? 45.025 18.253 -42.596 1.00 43.16 479 SER A CA 1
ATOM 3779 C C . SER A 1 479 ? 45.301 18.480 -44.083 1.00 43.16 479 SER A C 1
ATOM 3781 O O . SER A 1 479 ? 45.147 17.553 -44.879 1.00 43.16 479 SER A O 1
ATOM 3783 N N . MET A 1 480 ? 45.706 19.698 -44.450 1.00 45.78 480 MET A N 1
ATOM 3784 C CA . MET A 1 480 ? 45.806 20.121 -45.851 1.00 45.78 480 MET A CA 1
ATOM 3785 C C . MET A 1 480 ? 46.745 19.233 -46.691 1.00 45.78 480 MET A C 1
ATOM 3787 O O . MET A 1 480 ? 47.836 18.901 -46.220 1.00 45.78 480 MET A O 1
ATOM 3791 N N . PRO A 1 481 ? 46.380 18.893 -47.943 1.00 48.25 481 PRO A N 1
ATOM 3792 C CA . PRO A 1 481 ? 47.311 18.291 -48.889 1.00 48.25 481 PRO A CA 1
ATOM 3793 C C . PRO A 1 481 ? 48.315 19.341 -49.408 1.00 48.25 481 PRO A C 1
ATOM 3795 O O . PRO A 1 481 ? 47.949 20.510 -49.565 1.00 48.25 481 PRO A O 1
ATOM 3798 N N . PRO A 1 482 ? 49.566 18.958 -49.722 1.00 51.31 482 PRO A N 1
ATOM 3799 C CA . PRO A 1 482 ? 50.491 19.824 -50.449 1.00 51.31 482 PRO A CA 1
ATOM 3800 C C . PRO A 1 482 ? 50.048 19.983 -51.914 1.00 51.31 482 PRO A C 1
ATOM 380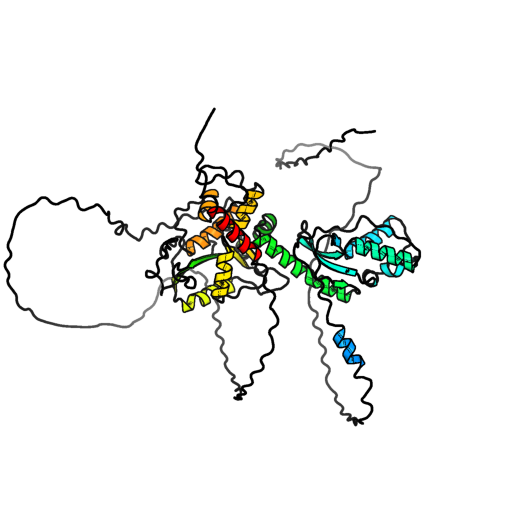2 O O . PRO A 1 482 ? 49.507 19.056 -52.517 1.00 51.31 482 PRO A O 1
ATOM 3805 N N . ALA A 1 483 ? 50.285 21.158 -52.498 1.00 47.84 483 ALA A N 1
ATOM 3806 C CA . ALA A 1 483 ? 49.863 21.468 -53.863 1.00 47.84 483 ALA A CA 1
ATOM 3807 C C . ALA A 1 483 ? 50.798 20.857 -54.925 1.00 47.84 483 ALA A C 1
ATOM 3809 O O . ALA A 1 483 ? 52.004 21.100 -54.900 1.00 47.84 483 ALA A O 1
ATOM 3810 N N . ILE A 1 484 ? 50.228 20.132 -55.895 1.00 41.47 484 ILE A N 1
ATOM 3811 C CA . ILE A 1 484 ? 50.875 19.708 -57.152 1.00 41.47 484 ILE A CA 1
ATOM 3812 C C . ILE A 1 484 ? 49.909 19.992 -58.324 1.00 41.47 484 ILE A C 1
ATOM 3814 O O . ILE A 1 484 ? 48.705 20.152 -58.125 1.00 41.47 484 ILE A O 1
ATOM 3818 N N . ALA A 1 485 ? 50.462 20.181 -59.523 1.00 37.12 485 ALA A N 1
ATOM 3819 C CA . ALA A 1 485 ? 49.873 20.944 -60.623 1.00 37.12 485 ALA A CA 1
ATOM 3820 C C . ALA A 1 485 ? 48.775 20.253 -61.472 1.00 37.12 485 ALA A C 1
ATOM 3822 O O . ALA A 1 485 ? 48.701 19.035 -61.576 1.00 37.12 485 ALA A O 1
ATOM 3823 N N . PHE A 1 486 ? 47.974 21.112 -62.119 1.00 40.75 486 PHE A N 1
ATOM 3824 C CA . PHE A 1 486 ? 47.406 21.022 -63.479 1.00 40.75 486 PHE A CA 1
ATOM 3825 C C . PHE A 1 486 ? 47.426 19.669 -64.239 1.00 40.75 486 PHE A C 1
ATOM 3827 O O . PHE A 1 486 ? 48.497 19.213 -64.609 1.00 40.75 486 PHE A O 1
ATOM 3834 N N . MET A 1 487 ? 46.217 19.206 -64.623 1.00 45.09 487 MET A N 1
ATOM 3835 C CA . MET A 1 487 ? 45.722 18.901 -66.002 1.00 45.09 487 MET A CA 1
ATOM 3836 C C . MET A 1 487 ? 46.541 18.013 -66.988 1.00 45.09 487 MET A C 1
ATOM 3838 O O . MET A 1 487 ? 47.763 17.997 -66.928 1.00 45.09 487 MET A O 1
ATOM 3842 N N . PRO A 1 488 ? 45.919 17.388 -68.026 1.00 49.41 488 PRO A N 1
ATOM 3843 C CA . PRO A 1 488 ? 44.488 17.244 -68.351 1.00 49.41 488 PRO A CA 1
ATOM 3844 C C . PRO A 1 488 ? 44.034 15.773 -68.572 1.00 49.41 488 PRO A C 1
ATOM 3846 O O . PRO A 1 488 ? 44.811 14.828 -68.475 1.00 49.41 488 PRO A O 1
ATOM 3849 N N . SER A 1 489 ? 42.761 15.579 -68.931 1.00 41.53 489 SER A N 1
ATOM 3850 C CA . SER A 1 489 ? 42.169 14.302 -69.380 1.00 41.53 489 SER A CA 1
ATOM 3851 C C . SER A 1 489 ? 42.149 14.133 -70.910 1.00 41.53 489 SER A C 1
ATOM 3853 O O . SER A 1 489 ? 42.008 15.132 -71.617 1.00 41.53 489 SER A O 1
ATOM 3855 N N . PRO A 1 490 ? 42.096 12.887 -71.417 1.00 53.25 490 PRO A N 1
ATOM 3856 C CA . PRO A 1 490 ? 41.286 12.574 -72.604 1.00 53.25 490 PRO A CA 1
ATOM 3857 C C . PRO A 1 490 ? 40.360 11.342 -72.427 1.00 53.25 490 PRO A C 1
ATOM 3859 O O . PRO A 1 490 ? 40.375 10.670 -71.399 1.00 53.25 490 PRO A O 1
ATOM 3862 N N . GLN A 1 491 ? 39.514 11.081 -73.432 1.00 48.56 491 GLN A N 1
ATOM 3863 C CA . GLN A 1 491 ? 38.446 10.059 -73.457 1.00 48.56 491 GLN A CA 1
ATOM 3864 C C . GLN A 1 491 ? 38.813 8.833 -74.321 1.00 48.56 491 GLN A C 1
ATOM 3866 O O . GLN A 1 491 ? 39.694 8.955 -75.168 1.00 48.56 491 GLN A O 1
ATOM 3871 N N . LEU A 1 492 ? 38.054 7.724 -74.205 1.00 44.47 492 LEU A N 1
ATOM 3872 C CA . LEU A 1 492 ? 37.420 6.996 -75.337 1.00 44.47 492 LEU A CA 1
ATOM 3873 C C . LEU A 1 492 ? 36.472 5.859 -74.857 1.00 44.47 492 LEU A C 1
ATOM 3875 O O . LEU A 1 492 ? 36.332 5.639 -73.656 1.00 44.47 492 LEU A O 1
ATOM 3879 N N . PHE A 1 493 ? 35.751 5.212 -75.788 1.00 41.41 493 PHE A N 1
ATOM 3880 C CA . PHE A 1 493 ? 34.539 4.380 -75.567 1.00 41.41 493 PHE A CA 1
ATOM 3881 C C . PHE A 1 493 ? 34.711 2.888 -76.043 1.00 41.41 493 PHE A C 1
ATOM 3883 O O . PHE A 1 493 ? 35.830 2.531 -76.408 1.00 41.41 493 PHE A O 1
ATOM 3890 N N . PRO A 1 494 ? 33.700 1.972 -75.970 1.00 64.44 494 PRO A N 1
ATOM 3891 C CA . PRO A 1 494 ? 33.885 0.503 -75.881 1.00 64.44 494 PRO A CA 1
ATOM 3892 C C . PRO A 1 494 ? 33.635 -0.229 -77.231 1.00 64.44 494 PRO A C 1
ATOM 3894 O O . PRO A 1 494 ? 33.532 0.464 -78.246 1.00 64.44 494 PRO A O 1
ATOM 3897 N N . PRO A 1 495 ? 33.509 -1.589 -77.303 1.00 57.47 495 PRO A N 1
ATOM 3898 C CA . PRO A 1 495 ? 32.173 -2.222 -77.115 1.00 57.47 495 PRO A CA 1
ATOM 3899 C C . PRO A 1 495 ? 32.087 -3.742 -76.728 1.00 57.47 495 PRO A C 1
ATOM 3901 O O . PRO A 1 495 ? 33.043 -4.492 -76.862 1.00 57.47 495 PRO A O 1
ATOM 3904 N N . MET A 1 496 ? 30.851 -4.189 -76.410 1.00 41.50 496 MET A N 1
ATOM 3905 C CA . MET A 1 496 ? 30.217 -5.517 -76.689 1.00 41.50 496 MET A CA 1
ATOM 3906 C C . MET A 1 496 ? 30.698 -6.845 -76.035 1.00 41.50 496 MET A C 1
ATOM 3908 O O . MET A 1 496 ? 31.878 -7.165 -76.014 1.00 41.50 496 MET A O 1
ATOM 3912 N N . GLY A 1 497 ? 29.727 -7.702 -75.642 1.00 41.09 497 GLY A N 1
ATOM 3913 C CA . GLY A 1 497 ? 29.955 -9.123 -75.289 1.00 41.09 497 GLY A CA 1
ATOM 3914 C C . GLY A 1 497 ? 28.784 -9.899 -74.629 1.00 41.09 497 GLY A C 1
ATOM 3915 O O . GLY A 1 497 ? 28.683 -9.900 -73.412 1.00 41.09 497 GLY A O 1
ATOM 3916 N N . MET A 1 498 ? 27.929 -10.548 -75.444 1.00 44.06 498 MET A N 1
ATOM 3917 C CA . MET A 1 498 ? 27.341 -11.923 -75.335 1.00 44.06 498 MET A CA 1
ATOM 3918 C C . MET A 1 498 ? 27.042 -12.572 -73.940 1.00 44.06 498 MET A C 1
ATOM 3920 O O . MET A 1 498 ? 27.918 -12.631 -73.092 1.00 44.06 498 MET A O 1
ATOM 3924 N N . MET A 1 499 ? 25.802 -13.028 -73.633 1.00 38.12 499 MET A N 1
ATOM 3925 C CA . MET A 1 499 ? 25.211 -14.397 -73.849 1.00 38.12 499 MET A CA 1
ATOM 3926 C C . MET A 1 499 ? 25.898 -15.549 -73.057 1.00 38.12 499 MET A C 1
ATOM 3928 O O . MET A 1 499 ? 27.115 -15.555 -72.979 1.00 38.12 499 MET A O 1
ATOM 3932 N N . SER A 1 500 ? 25.259 -16.614 -72.522 1.00 34.25 500 SER A N 1
ATOM 3933 C CA . SER A 1 500 ? 23.846 -17.036 -72.309 1.00 34.25 500 SER A CA 1
ATOM 3934 C C . SER A 1 500 ? 23.804 -18.309 -71.398 1.00 34.25 500 SER A C 1
ATOM 3936 O O . SER A 1 500 ? 24.860 -18.839 -71.068 1.00 34.25 500 SER A O 1
ATOM 3938 N N . THR A 1 501 ? 22.615 -18.865 -71.089 1.00 39.25 501 THR A N 1
ATOM 3939 C CA . THR A 1 501 ? 22.334 -20.191 -70.439 1.00 39.25 501 THR A CA 1
ATOM 3940 C C . THR A 1 501 ? 22.747 -20.389 -68.956 1.00 39.25 501 THR A C 1
ATOM 3942 O O . THR A 1 501 ? 23.612 -19.686 -68.456 1.00 39.25 501 THR A O 1
ATOM 3945 N N . GLY A 1 502 ? 22.163 -21.315 -68.168 1.00 34.22 502 GLY A N 1
ATOM 3946 C CA . GLY A 1 502 ? 20.903 -22.062 -68.362 1.00 34.22 502 GLY A CA 1
ATOM 3947 C C . GLY A 1 502 ? 20.772 -23.413 -67.614 1.00 34.22 502 GLY A C 1
ATOM 3948 O O . GLY A 1 502 ? 21.141 -24.434 -68.182 1.00 34.22 502 GLY A O 1
ATOM 3949 N N . SER A 1 503 ? 20.104 -23.431 -66.441 1.00 39.16 503 SER A N 1
ATOM 3950 C CA . SER A 1 503 ? 19.503 -24.634 -65.785 1.00 39.16 503 SER A CA 1
ATOM 3951 C C . SER A 1 503 ? 20.486 -25.746 -65.306 1.00 39.16 503 SER A C 1
ATOM 3953 O O . SER A 1 503 ? 21.685 -25.602 -65.530 1.00 39.16 503 SER A O 1
ATOM 3955 N N . PRO A 1 504 ? 20.054 -26.849 -64.629 1.00 54.28 504 PRO A N 1
ATOM 3956 C CA . PRO A 1 504 ? 18.718 -27.224 -64.126 1.00 54.28 504 PRO A CA 1
ATOM 3957 C C . PRO A 1 504 ? 18.638 -27.565 -62.608 1.00 54.28 504 PRO A C 1
ATOM 3959 O O . PRO A 1 504 ? 19.606 -27.475 -61.860 1.00 54.28 504 PRO A O 1
ATOM 3962 N N . VAL A 1 505 ? 17.443 -27.980 -62.167 1.00 46.66 505 VAL A N 1
ATOM 3963 C CA . VAL A 1 505 ? 17.108 -28.493 -60.818 1.00 46.66 505 VAL A CA 1
ATOM 3964 C C . VAL A 1 505 ? 17.364 -30.004 -60.716 1.00 46.66 505 VAL A C 1
ATOM 3966 O O . VAL A 1 505 ? 17.094 -30.718 -61.678 1.00 46.66 505 VAL A O 1
ATOM 3969 N N . MET A 1 506 ? 17.727 -30.513 -59.528 1.00 44.62 506 MET A N 1
ATOM 3970 C CA . MET A 1 506 ? 17.406 -31.893 -59.122 1.00 44.62 506 MET A CA 1
ATOM 3971 C C . MET A 1 506 ? 16.989 -31.999 -57.645 1.00 44.62 506 MET A C 1
ATOM 3973 O O . MET A 1 506 ? 17.694 -31.536 -56.753 1.00 44.62 506 MET A O 1
ATOM 3977 N N . PHE A 1 507 ? 15.868 -32.685 -57.409 1.00 41.53 507 PHE A N 1
ATOM 3978 C CA . PHE A 1 507 ? 15.622 -33.486 -56.203 1.00 41.53 507 PHE A CA 1
ATOM 3979 C C . PHE A 1 507 ? 15.985 -34.948 -56.521 1.00 41.53 507 PHE A C 1
ATOM 3981 O O . PHE A 1 507 ? 15.968 -35.339 -57.690 1.00 41.53 507 PHE A O 1
ATOM 3988 N N . PRO A 1 508 ? 16.220 -35.783 -55.500 1.00 52.25 508 PRO A N 1
ATOM 3989 C CA . PRO A 1 508 ? 15.408 -37.003 -55.433 1.00 52.25 508 PRO A CA 1
ATOM 3990 C C . PRO A 1 508 ? 14.843 -37.278 -54.030 1.00 52.25 508 PRO A C 1
ATOM 3992 O O . PRO A 1 508 ? 15.250 -36.680 -53.034 1.00 52.25 508 PRO A O 1
ATOM 3995 N N . SER A 1 509 ? 13.885 -38.202 -53.953 1.00 39.94 509 SER A N 1
ATOM 3996 C CA . SER A 1 509 ? 13.201 -38.587 -52.716 1.00 39.94 509 SER A CA 1
ATOM 3997 C C . SER A 1 509 ? 13.421 -40.064 -52.387 1.00 39.94 509 SER A C 1
ATOM 3999 O O . SER A 1 509 ? 13.107 -40.908 -53.213 1.00 39.94 509 SER A O 1
ATOM 4001 N N . GLY A 1 510 ? 13.859 -40.340 -51.154 1.00 36.22 510 GLY A N 1
ATOM 4002 C CA . GLY A 1 510 ? 13.507 -41.533 -50.369 1.00 36.22 510 GLY A CA 1
ATOM 4003 C C . GLY A 1 510 ? 13.998 -42.924 -50.806 1.00 36.22 510 GLY A C 1
ATOM 4004 O O . GLY A 1 510 ? 13.631 -43.436 -51.853 1.00 36.22 510 GLY A O 1
ATOM 4005 N N . VAL A 1 511 ? 14.666 -43.610 -49.875 1.00 37.59 511 VAL A N 1
ATOM 4006 C CA . VAL A 1 511 ? 14.440 -45.034 -49.540 1.00 37.59 511 VAL A CA 1
ATOM 4007 C C . VAL A 1 511 ? 14.795 -45.242 -48.060 1.00 37.59 511 VAL A C 1
ATOM 4009 O O . VAL A 1 511 ? 15.420 -44.375 -47.451 1.00 37.59 511 VAL A O 1
ATOM 4012 N N . SER A 1 512 ? 14.355 -46.353 -47.464 1.00 33.62 512 SER A N 1
ATOM 4013 C CA . SER A 1 512 ? 14.531 -46.669 -46.037 1.00 33.62 512 SER A CA 1
ATOM 4014 C C . SER A 1 512 ? 15.159 -48.053 -45.853 1.00 33.62 512 SER A C 1
ATOM 4016 O O . SER A 1 512 ? 14.873 -48.939 -46.659 1.00 33.62 512 SER A O 1
ATOM 4018 N N . SER A 1 513 ? 15.978 -48.245 -44.810 1.00 32.91 513 SER A N 1
ATOM 4019 C CA . SER A 1 513 ? 16.340 -49.552 -44.219 1.00 32.91 513 SER A CA 1
ATOM 4020 C C . SER A 1 513 ? 17.080 -49.383 -42.878 1.00 32.91 513 SER A C 1
ATOM 4022 O O . SER A 1 513 ? 18.214 -48.922 -42.847 1.00 32.91 513 SER A O 1
ATOM 4024 N N . ASP A 1 514 ? 16.384 -49.743 -41.800 1.00 33.38 514 ASP A N 1
ATOM 4025 C CA . ASP A 1 514 ? 16.776 -50.563 -40.638 1.00 33.38 514 ASP A CA 1
ATOM 4026 C C . ASP A 1 514 ? 18.126 -50.456 -39.880 1.00 33.38 514 ASP A C 1
ATOM 4028 O O . ASP A 1 514 ? 19.221 -50.478 -40.428 1.00 33.38 514 ASP A O 1
ATOM 4032 N N . ALA A 1 515 ? 17.959 -50.564 -38.549 1.00 35.16 515 ALA A N 1
ATOM 4033 C CA . ALA A 1 515 ? 18.814 -51.215 -37.540 1.00 35.16 515 ALA A CA 1
ATOM 4034 C C . ALA A 1 515 ? 20.255 -50.712 -37.273 1.00 35.16 515 ALA A C 1
ATOM 4036 O O . ALA A 1 515 ? 21.186 -51.022 -38.005 1.00 35.16 515 ALA A O 1
ATOM 4037 N N . PHE A 1 516 ? 20.471 -50.104 -36.094 1.00 37.34 516 PHE A N 1
ATOM 4038 C CA . PHE A 1 516 ? 21.074 -50.744 -34.895 1.00 37.34 516 PHE A CA 1
ATOM 4039 C C . PHE A 1 516 ? 21.269 -49.710 -33.752 1.00 37.34 516 PHE A C 1
ATOM 4041 O O . PHE A 1 516 ? 21.533 -48.545 -34.026 1.00 37.34 516 PHE A O 1
ATOM 4048 N N . GLY A 1 517 ? 21.221 -50.141 -32.479 1.00 32.41 517 GLY A N 1
ATOM 4049 C CA . GLY A 1 517 ? 21.799 -49.392 -31.339 1.00 32.41 517 GLY A CA 1
ATOM 4050 C C . GLY A 1 517 ? 20.836 -48.671 -30.373 1.00 32.41 517 GLY A C 1
ATOM 4051 O O . GLY A 1 517 ? 20.459 -47.525 -30.586 1.00 32.41 517 GLY A O 1
ATOM 4052 N N . ASP A 1 518 ? 20.539 -49.331 -29.253 1.00 30.70 518 ASP A N 1
ATOM 4053 C CA . ASP A 1 518 ? 20.011 -48.781 -27.981 1.00 30.70 518 ASP A CA 1
ATOM 4054 C C . ASP A 1 518 ? 21.213 -48.532 -27.012 1.00 30.70 518 ASP A C 1
ATOM 4056 O O . ASP A 1 518 ? 22.311 -48.994 -27.349 1.00 30.70 518 ASP A O 1
ATOM 4060 N N . PRO A 1 519 ? 21.119 -47.919 -25.803 1.00 52.50 519 PRO A N 1
ATOM 4061 C CA . PRO A 1 519 ? 20.083 -47.062 -25.199 1.00 52.50 519 PRO A CA 1
ATOM 4062 C C . PRO A 1 519 ? 20.590 -45.681 -24.711 1.00 52.50 519 PRO A C 1
ATOM 4064 O O . PRO A 1 519 ? 21.771 -45.473 -24.442 1.00 52.50 519 PRO A O 1
ATOM 4067 N N . SER A 1 520 ? 19.664 -44.761 -24.408 1.00 36.94 520 SER A N 1
ATOM 4068 C CA . SER A 1 520 ? 19.655 -44.017 -23.122 1.00 36.94 520 SER A CA 1
ATOM 4069 C C . SER A 1 520 ? 18.416 -43.121 -22.989 1.00 36.94 520 SER A C 1
ATOM 4071 O O . SER A 1 520 ? 18.091 -42.326 -23.867 1.00 36.94 520 SER A O 1
ATOM 4073 N N . GLY A 1 521 ? 17.684 -43.262 -21.880 1.00 35.47 521 GLY A N 1
ATOM 4074 C CA . GLY A 1 521 ? 16.375 -42.629 -21.711 1.00 35.47 521 GLY A CA 1
ATOM 4075 C C . GLY A 1 521 ? 16.410 -41.213 -21.130 1.00 35.47 521 GLY A C 1
ATOM 4076 O O . GLY A 1 521 ? 17.174 -40.912 -20.212 1.00 35.47 521 GLY A O 1
ATOM 4077 N N . ARG A 1 522 ? 15.473 -40.366 -21.572 1.00 36.53 522 ARG A N 1
ATOM 4078 C CA . ARG A 1 522 ? 15.031 -39.185 -20.816 1.00 36.53 522 ARG A CA 1
ATOM 4079 C C . ARG A 1 522 ? 13.528 -38.993 -20.998 1.00 36.53 522 ARG A C 1
ATOM 4081 O O . ARG A 1 522 ? 13.062 -38.821 -22.119 1.00 36.53 522 ARG A O 1
ATOM 4088 N N . MET A 1 523 ? 12.766 -39.058 -19.906 1.00 33.50 523 MET A N 1
ATOM 4089 C CA . MET A 1 523 ? 11.307 -38.948 -19.976 1.00 33.50 523 MET A CA 1
ATOM 4090 C C . MET A 1 523 ? 10.872 -37.525 -20.332 1.00 33.50 523 MET A C 1
ATOM 4092 O O . MET A 1 523 ? 11.361 -36.557 -19.748 1.00 33.50 523 MET A O 1
ATOM 4096 N N . SER A 1 524 ? 9.886 -37.410 -21.218 1.00 31.08 524 SER A N 1
ATOM 4097 C CA . SER A 1 524 ? 9.099 -36.198 -21.425 1.00 31.08 524 SER A CA 1
ATOM 4098 C C . SER A 1 524 ? 7.620 -36.520 -21.193 1.00 31.08 524 SER A C 1
ATOM 4100 O O . SER A 1 524 ? 7.070 -37.448 -21.778 1.00 31.08 524 SER A O 1
ATOM 4102 N N . TYR A 1 525 ? 6.973 -35.760 -20.308 1.00 32.94 525 TYR A N 1
ATOM 4103 C CA . TYR A 1 525 ? 5.546 -35.887 -20.009 1.00 32.94 525 TYR A CA 1
ATOM 4104 C C . TYR A 1 525 ? 4.859 -34.535 -20.214 1.00 32.94 525 TYR A C 1
ATOM 4106 O O . TYR A 1 525 ? 4.934 -33.656 -19.361 1.00 32.94 525 TYR A O 1
ATOM 4114 N N . PHE A 1 526 ? 4.159 -34.394 -21.339 1.00 33.44 526 PHE A N 1
ATOM 4115 C CA . PHE A 1 526 ? 3.163 -33.344 -21.567 1.00 33.44 526 PHE A CA 1
ATOM 4116 C C . PHE A 1 526 ? 1.967 -33.945 -22.325 1.00 33.44 526 PHE A C 1
ATOM 4118 O O . PHE A 1 526 ? 2.069 -34.189 -23.530 1.00 33.44 526 PHE A O 1
ATOM 4125 N N . PRO A 1 527 ? 0.832 -34.218 -21.652 1.00 40.00 527 PRO A N 1
ATOM 4126 C CA . PRO A 1 527 ? -0.358 -34.749 -22.309 1.00 40.00 527 PRO A CA 1
ATOM 4127 C C . PRO A 1 527 ? -0.988 -33.703 -23.236 1.00 40.00 527 PRO A C 1
ATOM 4129 O O . PRO A 1 527 ? -1.397 -32.630 -22.793 1.00 40.00 527 PRO A O 1
ATOM 4132 N N . THR A 1 528 ? -1.110 -34.020 -24.526 1.00 32.03 528 THR A N 1
ATOM 4133 C CA . THR A 1 528 ? -1.801 -33.150 -25.490 1.00 32.03 528 THR A CA 1
ATOM 4134 C C . THR A 1 528 ? -3.292 -33.479 -25.511 1.00 32.03 528 THR A C 1
ATOM 4136 O O . THR A 1 528 ? -3.721 -34.371 -26.240 1.00 32.03 528 THR A O 1
ATOM 4139 N N . HIS A 1 529 ? -4.103 -32.743 -24.750 1.00 33.47 529 HIS A N 1
ATOM 4140 C CA . HIS A 1 529 ? -5.560 -32.841 -24.863 1.00 33.47 529 HIS A CA 1
ATOM 4141 C C . HIS A 1 529 ? -6.109 -31.886 -25.925 1.00 33.47 529 HIS A C 1
ATOM 4143 O O . HIS A 1 529 ? -6.299 -30.694 -25.689 1.00 33.47 529 HIS A O 1
ATOM 4149 N N . ARG A 1 530 ? -6.442 -32.447 -27.092 1.00 32.25 530 ARG A N 1
ATOM 4150 C CA . ARG A 1 530 ? -7.506 -31.890 -27.935 1.00 32.25 530 ARG A CA 1
ATOM 4151 C C . ARG A 1 530 ? -8.853 -32.148 -27.255 1.00 32.25 530 ARG A C 1
ATOM 4153 O O . ARG A 1 530 ? -9.093 -33.253 -26.778 1.00 32.25 530 ARG A O 1
ATOM 4160 N N . SER A 1 531 ? -9.751 -31.174 -27.311 1.00 31.02 531 SER A N 1
ATOM 4161 C CA . SER A 1 531 ? -11.195 -31.418 -27.308 1.00 31.02 531 SER A CA 1
ATOM 4162 C C . SER A 1 531 ? -11.875 -30.313 -28.111 1.00 31.02 531 SER A C 1
ATOM 4164 O O . SER A 1 531 ? -11.406 -29.174 -28.101 1.00 31.02 531 SER A O 1
ATOM 4166 N N . GLY A 1 532 ? -12.934 -30.652 -28.841 1.00 31.83 532 GLY A N 1
ATOM 4167 C CA . GLY A 1 532 ? -13.648 -29.723 -29.710 1.00 31.83 532 GLY A CA 1
ATOM 4168 C C . GLY A 1 532 ? -15.126 -30.083 -29.817 1.00 31.83 532 GLY A C 1
ATOM 4169 O O . GLY A 1 532 ? -15.466 -31.202 -30.183 1.00 31.83 532 GLY A O 1
ATOM 4170 N N . SER A 1 533 ? -15.971 -29.108 -29.495 1.00 31.48 533 SER A N 1
ATOM 4171 C CA . SER A 1 533 ? -17.420 -29.043 -29.733 1.00 31.48 533 SER A CA 1
ATOM 4172 C C . SER A 1 533 ? -17.807 -27.589 -29.404 1.00 31.48 533 SER A C 1
ATOM 4174 O O . SER A 1 533 ? -17.594 -27.172 -28.269 1.00 31.48 533 SER A O 1
ATOM 4176 N N . ASP A 1 534 ? -18.122 -26.676 -30.319 1.00 30.34 534 ASP A N 1
ATOM 4177 C CA . ASP A 1 534 ? -19.064 -26.688 -31.448 1.00 30.34 534 ASP A CA 1
ATOM 4178 C C . ASP A 1 534 ? -20.527 -26.415 -31.031 1.00 30.34 534 ASP A C 1
ATOM 4180 O O . ASP A 1 534 ? -21.030 -27.010 -30.083 1.00 30.34 534 ASP A O 1
ATOM 4184 N N . HIS A 1 535 ? -21.178 -25.508 -31.777 1.00 31.69 535 HIS A N 1
ATOM 4185 C CA . HIS A 1 535 ? -22.572 -25.030 -31.666 1.00 31.69 535 HIS A CA 1
ATOM 4186 C C . HIS A 1 535 ? -22.965 -24.340 -30.325 1.00 31.69 535 HIS A C 1
ATOM 4188 O O . HIS A 1 535 ? -22.647 -24.787 -29.234 1.00 31.69 535 HIS A O 1
ATOM 4194 N N . ARG A 1 536 ? -23.707 -23.220 -30.310 1.00 27.28 536 ARG A N 1
ATOM 4195 C CA . ARG A 1 536 ? -24.846 -22.862 -31.177 1.00 27.28 536 ARG A CA 1
ATOM 4196 C C . ARG A 1 536 ? -25.020 -21.338 -31.320 1.00 27.28 536 ARG A C 1
ATOM 4198 O O . ARG A 1 536 ? -24.702 -20.585 -30.406 1.00 27.28 536 ARG A O 1
ATOM 4205 N N . LEU A 1 537 ? -25.594 -20.901 -32.443 1.00 34.97 537 LEU A N 1
ATOM 4206 C CA . LEU A 1 537 ? -26.007 -19.512 -32.693 1.00 34.97 537 LEU A CA 1
ATOM 4207 C C . LEU A 1 537 ? -27.481 -19.291 -32.308 1.00 34.97 537 LEU A C 1
ATOM 4209 O O . LEU A 1 537 ? -28.310 -20.174 -32.526 1.00 34.97 537 LEU A O 1
ATOM 4213 N N . THR A 1 538 ? -27.822 -18.086 -31.843 1.00 32.47 538 THR A N 1
ATOM 4214 C CA . THR A 1 538 ? -29.206 -17.575 -31.755 1.00 32.47 538 THR A CA 1
ATOM 4215 C C . THR A 1 538 ? -29.243 -16.103 -32.188 1.00 32.47 538 THR A C 1
ATOM 4217 O O . THR A 1 538 ? -28.431 -15.328 -31.679 1.00 32.47 538 THR A O 1
ATOM 4220 N N . PRO A 1 539 ? -30.138 -15.693 -33.107 1.00 40.12 539 PRO A N 1
ATOM 4221 C CA . PRO A 1 539 ? -30.144 -14.341 -33.666 1.00 40.12 539 PRO A CA 1
ATOM 4222 C C . PRO A 1 539 ? -30.878 -13.325 -32.777 1.00 40.12 539 PRO A C 1
ATOM 4224 O O . PRO A 1 539 ? -31.906 -13.636 -32.178 1.00 40.12 539 PRO A O 1
ATOM 4227 N N . THR A 1 540 ? -30.398 -12.081 -32.762 1.00 40.31 540 THR A N 1
ATOM 4228 C CA . THR A 1 540 ? -31.116 -10.914 -32.223 1.00 40.31 540 THR A CA 1
ATOM 4229 C C . THR A 1 540 ? -31.791 -10.113 -33.347 1.00 40.31 540 THR A C 1
ATOM 4231 O O . THR A 1 540 ? -31.192 -9.935 -34.409 1.00 40.31 540 THR A O 1
ATOM 4234 N N . PRO A 1 541 ? -33.027 -9.611 -33.151 1.00 47.56 541 PRO A N 1
ATOM 4235 C CA . PRO A 1 541 ? -33.727 -8.803 -34.149 1.00 47.56 541 PRO A CA 1
ATOM 4236 C C . PRO A 1 541 ? -33.272 -7.327 -34.131 1.00 47.56 541 PRO A C 1
ATOM 4238 O O . PRO A 1 541 ? -32.863 -6.824 -33.080 1.00 47.56 541 PRO A O 1
ATOM 4241 N N . PRO A 1 542 ? -33.382 -6.597 -35.257 1.00 48.06 542 PRO A N 1
ATOM 4242 C CA . PRO A 1 542 ? -33.049 -5.177 -35.325 1.00 48.06 542 PRO A CA 1
ATOM 4243 C C . PRO A 1 542 ? -34.245 -4.288 -34.947 1.00 48.06 542 PRO A C 1
ATOM 4245 O O . PRO A 1 542 ? -35.293 -4.348 -35.586 1.00 48.06 542 PRO A O 1
ATOM 4248 N N . ILE A 1 543 ? -34.071 -3.396 -33.967 1.00 38.75 543 ILE A N 1
ATOM 4249 C CA . ILE A 1 543 ? -34.974 -2.255 -33.735 1.00 38.75 543 ILE A CA 1
ATOM 4250 C C . ILE A 1 543 ? -34.125 -1.000 -33.514 1.00 38.75 543 ILE A C 1
ATOM 4252 O O . ILE A 1 543 ? -33.328 -0.933 -32.581 1.00 38.75 543 ILE A O 1
ATOM 4256 N N . GLY A 1 544 ? -34.300 -0.003 -34.383 1.00 33.84 544 GLY A N 1
ATOM 4257 C CA . GLY A 1 544 ? -33.761 1.343 -34.189 1.00 33.84 544 GLY A CA 1
ATOM 4258 C C . GLY A 1 544 ? -34.730 2.220 -33.394 1.00 33.84 544 GLY A C 1
ATOM 4259 O O . GLY A 1 544 ? -35.943 2.071 -33.511 1.00 33.84 544 GLY A O 1
ATOM 4260 N N . GLY A 1 545 ? -34.203 3.159 -32.607 1.00 30.64 545 GLY A N 1
ATOM 4261 C CA . GLY A 1 545 ? -35.012 4.083 -31.807 1.00 30.64 545 GLY A CA 1
ATOM 4262 C C . GLY A 1 545 ? -34.176 5.241 -31.272 1.00 30.64 545 GLY A C 1
ATOM 4263 O O . GLY A 1 545 ? -33.591 5.146 -30.197 1.00 30.64 545 GLY A O 1
ATOM 4264 N N . SER A 1 546 ? -34.087 6.329 -32.038 1.00 40.97 546 SER A N 1
ATOM 4265 C CA . SER A 1 546 ? -33.303 7.509 -31.657 1.00 40.97 546 SER A CA 1
ATOM 4266 C C . SER A 1 546 ? -34.108 8.428 -30.736 1.00 40.97 546 SER A C 1
ATOM 4268 O O . SER A 1 546 ? -35.051 9.073 -31.188 1.00 40.97 546 SER A O 1
ATOM 4270 N N . TYR A 1 547 ? -33.723 8.514 -29.458 1.00 32.97 547 TYR A N 1
ATOM 4271 C CA . TYR A 1 547 ? -34.271 9.488 -28.509 1.00 32.97 547 TYR A CA 1
ATOM 4272 C C . TYR A 1 547 ? -33.165 10.149 -27.678 1.00 32.97 547 TYR A C 1
ATOM 4274 O O . TYR A 1 547 ? -32.494 9.512 -26.867 1.00 32.97 547 TYR A O 1
ATOM 4282 N N . ASN A 1 548 ? -33.004 11.463 -27.853 1.00 37.16 548 ASN A N 1
ATOM 4283 C CA . ASN A 1 548 ? -32.072 12.283 -27.078 1.00 37.16 548 ASN A CA 1
ATOM 4284 C C . ASN A 1 548 ? -32.658 12.626 -25.694 1.00 37.16 548 ASN A C 1
ATOM 4286 O O . ASN A 1 548 ? -33.396 13.598 -25.552 1.00 37.16 548 ASN A O 1
ATOM 4290 N N . GLY A 1 549 ? -32.300 11.853 -24.664 1.00 31.14 549 GLY A N 1
ATOM 4291 C CA . GLY A 1 549 ? -32.660 12.107 -23.260 1.00 31.14 549 GLY A CA 1
ATOM 4292 C C . GLY A 1 549 ? -31.477 12.619 -22.429 1.00 31.14 549 GLY A C 1
ATOM 4293 O O . GLY A 1 549 ? -30.785 11.836 -21.782 1.00 31.14 549 GLY A O 1
ATOM 4294 N N . ARG A 1 550 ? -31.215 13.933 -22.443 1.00 35.19 550 ARG A N 1
ATOM 4295 C CA . ARG A 1 550 ? -30.015 14.535 -21.824 1.00 35.19 550 ARG A CA 1
ATOM 4296 C C . ARG A 1 550 ? -30.187 14.800 -20.317 1.00 35.19 550 ARG A C 1
ATOM 4298 O O . ARG A 1 550 ? -30.426 15.932 -19.909 1.00 35.19 550 ARG A O 1
ATOM 4305 N N . MET A 1 551 ? -30.033 13.765 -19.490 1.00 34.28 551 MET A N 1
ATOM 4306 C CA . MET A 1 551 ? -29.955 13.913 -18.025 1.00 34.28 551 MET A CA 1
ATOM 4307 C C . MET A 1 551 ? -28.648 14.607 -17.576 1.00 34.28 551 MET A C 1
ATOM 4309 O O . MET A 1 551 ? -27.599 14.371 -18.184 1.00 34.28 551 MET A O 1
ATOM 4313 N N . PRO A 1 552 ? -28.665 15.430 -16.506 1.00 35.12 552 PRO A N 1
ATOM 4314 C CA . PRO A 1 552 ? -27.460 16.053 -15.959 1.00 35.12 552 PRO A CA 1
ATOM 4315 C C . PRO A 1 552 ? -26.569 15.020 -15.252 1.00 35.12 552 PRO A C 1
ATOM 4317 O O . PRO A 1 552 ? -27.041 14.172 -14.494 1.00 35.12 552 PRO A O 1
ATOM 4320 N N . GLY A 1 553 ? -25.259 15.088 -15.500 1.00 30.75 553 GLY A N 1
ATOM 4321 C CA . GLY A 1 553 ? -24.296 14.137 -14.943 1.00 30.75 553 GLY A CA 1
ATOM 4322 C C . GLY A 1 553 ? -24.054 14.337 -13.445 1.00 30.75 553 GLY A C 1
ATOM 4323 O O . GLY A 1 553 ? -23.849 15.460 -12.988 1.00 30.75 553 GLY A O 1
ATOM 4324 N N . ARG A 1 554 ? -23.993 13.235 -12.684 1.00 30.69 554 ARG A N 1
ATOM 4325 C CA . ARG A 1 554 ? -23.410 13.254 -11.332 1.00 30.69 554 ARG A CA 1
ATOM 4326 C C . ARG A 1 554 ? -21.921 13.627 -11.426 1.00 30.69 554 ARG A C 1
ATOM 4328 O O . ARG A 1 554 ? -21.226 13.019 -12.244 1.00 30.69 554 ARG A O 1
ATOM 4335 N N . PRO A 1 555 ? -21.394 14.525 -10.573 1.00 31.02 555 PRO A N 1
ATOM 4336 C CA . PRO A 1 555 ? -19.954 14.697 -10.452 1.00 31.02 555 PRO A CA 1
ATOM 4337 C C . PRO A 1 555 ? -19.338 13.398 -9.918 1.00 31.02 555 PRO A C 1
ATOM 4339 O O . PRO A 1 555 ? -19.696 12.911 -8.844 1.00 31.02 555 PRO A O 1
ATOM 4342 N N . ARG A 1 556 ? -18.418 12.814 -10.687 1.00 32.97 556 ARG A N 1
ATOM 4343 C CA . ARG A 1 556 ? -17.586 11.697 -10.233 1.00 32.97 556 ARG A CA 1
ATOM 4344 C C . ARG A 1 556 ? -16.480 12.298 -9.370 1.00 32.97 556 ARG A C 1
ATOM 4346 O O . ARG A 1 556 ? -15.705 13.102 -9.876 1.00 32.97 556 ARG A O 1
ATOM 4353 N N . VAL A 1 557 ? -16.449 11.964 -8.080 1.00 29.58 557 VAL A N 1
ATOM 4354 C CA . VAL A 1 557 ? -15.451 12.506 -7.141 1.00 29.58 557 VAL A CA 1
ATOM 4355 C C . VAL A 1 557 ? -14.050 12.154 -7.648 1.00 29.58 557 VAL A C 1
ATOM 4357 O O . VAL A 1 557 ? -13.764 10.978 -7.875 1.00 29.58 557 VAL A O 1
ATOM 4360 N N . SER A 1 558 ? -13.214 13.172 -7.872 1.00 27.36 558 SER A N 1
ATOM 4361 C CA . SER A 1 558 ? -11.843 12.980 -8.356 1.00 27.36 558 SER A CA 1
ATOM 4362 C C . SER A 1 558 ? -10.971 12.333 -7.278 1.00 27.36 558 SER A C 1
ATOM 4364 O O . SER A 1 558 ? -11.162 12.568 -6.084 1.00 27.36 558 SER A O 1
ATOM 4366 N N . SER A 1 559 ? -10.008 11.515 -7.697 1.00 33.62 559 SER A N 1
ATOM 4367 C CA . SER A 1 559 ? -8.997 10.938 -6.810 1.00 33.62 559 SER A CA 1
ATOM 4368 C C . SER A 1 559 ? -8.018 12.002 -6.310 1.00 33.62 559 SER A C 1
ATOM 4370 O O . SER A 1 559 ? -7.690 12.935 -7.033 1.00 33.62 559 SER A O 1
ATOM 4372 N N . THR A 1 560 ? -7.488 11.816 -5.102 1.00 38.66 560 THR A N 1
ATOM 4373 C CA . THR A 1 560 ? -6.623 12.757 -4.366 1.00 38.66 560 THR A CA 1
ATOM 4374 C C . THR A 1 560 ? -5.178 12.865 -4.896 1.00 38.66 560 THR A C 1
ATOM 4376 O O . THR A 1 560 ? -4.223 12.833 -4.122 1.00 38.66 560 THR A O 1
ATOM 4379 N N . ASN A 1 561 ? -4.999 12.993 -6.214 1.00 38.75 561 ASN A N 1
ATOM 4380 C CA . ASN A 1 561 ? -3.682 13.103 -6.857 1.00 38.75 561 ASN A CA 1
ATOM 4381 C C . ASN A 1 561 ? -3.155 14.553 -6.890 1.00 38.75 561 ASN A C 1
ATOM 4383 O O . ASN A 1 561 ? -1.954 14.774 -6.738 1.00 38.75 561 ASN A O 1
ATOM 4387 N N . ASP A 1 562 ? -4.055 15.529 -7.026 1.00 32.00 562 ASP A N 1
ATOM 4388 C CA . ASP A 1 562 ? -3.764 16.939 -7.341 1.00 32.00 562 ASP A CA 1
ATOM 4389 C C . ASP A 1 562 ? -2.875 17.656 -6.295 1.00 32.00 562 ASP A C 1
ATOM 4391 O O . ASP A 1 562 ? -2.238 18.670 -6.582 1.00 32.00 562 ASP A O 1
ATOM 4395 N N . VAL A 1 563 ? -2.801 17.126 -5.067 1.00 37.91 563 VAL A N 1
ATOM 4396 C CA . VAL A 1 563 ? -2.078 17.741 -3.936 1.00 37.91 563 VAL A CA 1
ATOM 4397 C C . VAL A 1 563 ? -0.554 17.735 -4.137 1.00 37.91 563 VAL A C 1
ATOM 4399 O O . VAL A 1 563 ? 0.115 18.674 -3.709 1.00 37.91 563 VAL A O 1
ATOM 4402 N N . ASN A 1 564 ? 0.007 16.727 -4.818 1.00 38.09 564 ASN A N 1
ATOM 4403 C CA . ASN A 1 564 ? 1.451 16.683 -5.097 1.00 38.09 564 ASN A CA 1
ATOM 4404 C C . ASN A 1 564 ? 1.860 17.619 -6.249 1.00 38.09 564 ASN A C 1
ATOM 4406 O O . ASN A 1 564 ? 2.939 18.209 -6.202 1.00 38.09 564 ASN A O 1
ATOM 4410 N N . GLU A 1 565 ? 1.006 17.785 -7.264 1.00 37.72 565 GLU A N 1
ATOM 4411 C CA . GLU A 1 565 ? 1.321 18.550 -8.483 1.00 37.72 565 GLU A CA 1
ATOM 4412 C C . GLU A 1 565 ? 1.535 20.047 -8.181 1.00 37.72 565 GLU A C 1
ATOM 4414 O O . GLU A 1 565 ? 2.437 20.690 -8.728 1.00 37.72 565 GLU A O 1
ATOM 4419 N N . MET A 1 566 ? 0.788 20.590 -7.212 1.00 37.59 566 MET A N 1
ATOM 4420 C CA . MET A 1 566 ? 0.969 21.967 -6.739 1.00 37.59 566 MET A CA 1
ATOM 4421 C C . MET A 1 566 ? 2.328 22.187 -6.041 1.00 37.59 566 MET A C 1
ATOM 4423 O O . MET A 1 566 ? 2.899 23.276 -6.137 1.00 37.59 566 MET A O 1
ATOM 4427 N N . GLY A 1 567 ? 2.876 21.160 -5.381 1.00 39.50 567 GLY A N 1
ATOM 4428 C CA . GLY A 1 567 ? 4.171 21.229 -4.695 1.00 39.50 567 GLY A CA 1
ATOM 4429 C C . GLY A 1 567 ? 5.351 21.366 -5.660 1.00 39.50 567 GLY A C 1
ATOM 4430 O O . GLY A 1 567 ? 6.182 22.264 -5.504 1.00 39.50 567 GLY A O 1
ATOM 4431 N N . GLU A 1 568 ? 5.397 20.533 -6.702 1.00 36.81 568 GLU A N 1
ATOM 4432 C CA . GLU A 1 568 ? 6.463 20.586 -7.714 1.00 36.81 568 GLU A CA 1
ATOM 4433 C C . GLU A 1 568 ? 6.402 21.884 -8.538 1.00 36.81 568 GLU A C 1
ATOM 4435 O O . GLU A 1 568 ? 7.435 22.513 -8.795 1.00 36.81 568 GLU A O 1
ATOM 4440 N N . SER A 1 569 ? 5.196 22.369 -8.866 1.00 35.91 569 SER A N 1
ATOM 4441 C CA . SER A 1 569 ? 5.036 23.646 -9.575 1.00 35.91 569 SER A CA 1
ATOM 4442 C C . SER A 1 569 ? 5.485 24.862 -8.747 1.00 35.91 569 SER A C 1
ATOM 4444 O O . SER A 1 569 ? 5.987 25.834 -9.322 1.00 35.91 569 SER A O 1
ATOM 4446 N N . LEU A 1 570 ? 5.336 24.837 -7.417 1.00 41.62 570 LEU A N 1
ATOM 4447 C CA . LEU A 1 570 ? 5.826 25.900 -6.527 1.00 41.62 570 LEU A CA 1
ATOM 4448 C C . LEU A 1 570 ? 7.353 25.864 -6.356 1.00 41.62 570 LEU A C 1
ATOM 4450 O O . LEU A 1 570 ? 7.987 26.922 -6.302 1.00 41.62 570 LEU A O 1
ATOM 4454 N N . ALA A 1 571 ? 7.961 24.674 -6.337 1.00 39.09 571 ALA A N 1
ATOM 4455 C CA . ALA A 1 571 ? 9.417 24.528 -6.348 1.00 39.09 571 ALA A CA 1
ATOM 4456 C C . ALA A 1 571 ? 10.033 25.119 -7.633 1.00 39.09 571 ALA A C 1
ATOM 4458 O O . ALA A 1 571 ? 10.998 25.885 -7.567 1.00 39.09 571 ALA A O 1
ATOM 4459 N N . ALA A 1 572 ? 9.422 24.852 -8.793 1.00 41.97 572 ALA A N 1
ATOM 4460 C CA . ALA A 1 572 ? 9.852 25.406 -10.078 1.00 41.97 572 ALA A CA 1
ATOM 4461 C C . ALA A 1 572 ? 9.741 26.945 -10.148 1.00 41.97 572 ALA A C 1
ATOM 4463 O O . ALA A 1 572 ? 10.613 27.600 -10.724 1.00 41.97 572 ALA A O 1
ATOM 4464 N N . MET A 1 573 ? 8.711 27.547 -9.539 1.00 43.91 573 MET A N 1
ATOM 4465 C CA . MET A 1 573 ? 8.567 29.010 -9.495 1.00 43.91 573 MET A CA 1
ATOM 4466 C C . MET A 1 573 ? 9.596 29.689 -8.578 1.00 43.91 573 MET A C 1
ATOM 4468 O O . MET A 1 573 ? 10.169 30.709 -8.965 1.00 43.91 573 MET A O 1
ATOM 4472 N N . ASN A 1 574 ? 9.901 29.115 -7.409 1.00 42.78 574 ASN A N 1
ATOM 4473 C CA . ASN A 1 574 ? 10.851 29.704 -6.452 1.00 42.78 574 ASN A CA 1
ATOM 4474 C C . ASN A 1 574 ? 12.318 29.711 -6.924 1.00 42.78 574 ASN A C 1
ATOM 4476 O O . ASN A 1 574 ? 13.122 30.494 -6.417 1.00 42.78 574 ASN A O 1
ATOM 4480 N N . LEU A 1 575 ? 12.680 28.899 -7.921 1.00 45.88 575 LEU A N 1
ATOM 4481 C CA . LEU A 1 575 ? 13.993 28.985 -8.572 1.00 45.88 575 LEU A CA 1
ATOM 4482 C C . LEU A 1 575 ? 14.117 30.195 -9.514 1.00 45.88 575 LEU A C 1
ATOM 4484 O O . LEU A 1 575 ? 15.225 30.671 -9.754 1.00 45.88 575 LEU A O 1
ATOM 4488 N N . LYS A 1 576 ? 12.999 30.726 -10.027 1.00 41.59 576 LYS A N 1
ATOM 4489 C CA . LYS A 1 576 ? 12.994 31.794 -11.041 1.00 41.59 576 LYS A CA 1
ATOM 4490 C C . LYS A 1 576 ? 13.028 33.211 -10.453 1.00 41.59 576 LYS A C 1
ATOM 4492 O O . LYS A 1 576 ? 13.362 34.152 -11.164 1.00 41.59 576 LYS A O 1
ATOM 4497 N N . SER A 1 577 ? 12.719 33.371 -9.165 1.00 44.03 577 SER A N 1
ATOM 4498 C CA . SER A 1 577 ? 12.738 34.664 -8.460 1.00 44.03 577 SER A CA 1
ATOM 4499 C C . SER A 1 577 ? 14.124 35.069 -7.936 1.00 44.03 577 SER A C 1
ATOM 4501 O O . SER A 1 577 ? 14.370 36.252 -7.720 1.00 44.03 577 SER A O 1
ATOM 4503 N N . LYS A 1 578 ? 15.056 34.120 -7.758 1.00 45.41 578 LYS A N 1
ATOM 4504 C CA . LYS A 1 578 ? 16.379 34.369 -7.150 1.00 45.41 578 LYS A CA 1
ATOM 4505 C C . LYS A 1 578 ? 17.462 34.922 -8.091 1.00 45.41 578 LYS A C 1
ATOM 4507 O O . LYS A 1 578 ? 18.569 35.177 -7.625 1.00 45.41 578 LYS A O 1
ATOM 4512 N N . SER A 1 579 ? 17.190 35.121 -9.385 1.00 41.81 579 SER A N 1
ATOM 4513 C CA . SER A 1 579 ? 18.215 35.521 -10.371 1.00 41.81 579 SER A CA 1
ATOM 4514 C C . SER A 1 579 ? 18.229 37.011 -10.750 1.00 41.81 579 SER A C 1
ATOM 4516 O O . SER A 1 579 ? 18.863 37.367 -11.744 1.00 41.81 579 SER A O 1
ATOM 4518 N N . MET A 1 580 ? 17.540 37.894 -10.017 1.00 45.19 580 MET A N 1
ATOM 4519 C CA . MET A 1 580 ? 17.533 39.338 -10.299 1.00 45.19 580 MET A CA 1
ATOM 4520 C C . MET A 1 580 ? 17.659 40.194 -9.032 1.00 45.19 580 MET A C 1
ATOM 4522 O O . MET A 1 580 ? 16.857 40.066 -8.116 1.00 45.19 580 MET A O 1
ATOM 4526 N N . GLY A 1 581 ? 18.604 41.145 -9.044 1.00 37.88 581 GLY A N 1
ATOM 4527 C CA . GLY A 1 581 ? 18.534 42.347 -8.199 1.00 37.88 581 GLY A CA 1
ATOM 4528 C C . GLY A 1 581 ? 19.409 42.395 -6.940 1.00 37.88 581 GLY A C 1
ATOM 4529 O O . GLY A 1 581 ? 18.883 42.554 -5.847 1.00 37.88 581 GLY A O 1
ATOM 4530 N N . ALA A 1 582 ? 20.740 42.369 -7.085 1.00 35.44 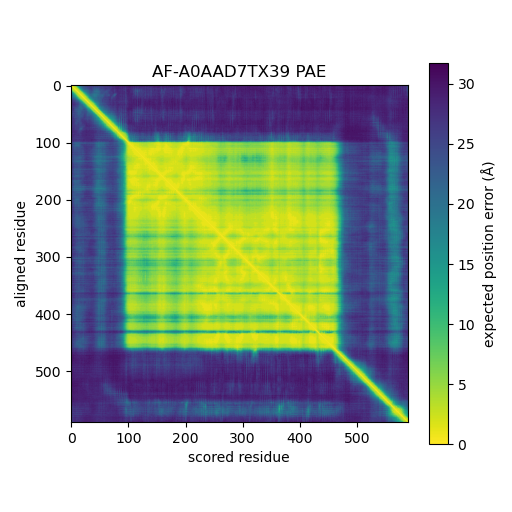582 ALA A N 1
ATOM 4531 C CA . ALA A 1 582 ? 21.665 42.753 -6.007 1.00 35.44 582 ALA A CA 1
ATOM 4532 C C . ALA A 1 582 ? 22.918 43.485 -6.540 1.00 35.44 582 ALA A C 1
ATOM 4534 O O . ALA A 1 582 ? 24.034 42.976 -6.478 1.00 35.44 582 ALA A O 1
ATOM 4535 N N . ARG A 1 583 ? 22.738 44.701 -7.079 1.00 40.81 583 ARG A N 1
ATOM 4536 C CA . ARG A 1 583 ? 23.829 45.683 -7.228 1.00 40.81 583 ARG A CA 1
ATOM 4537 C C . ARG A 1 583 ? 23.710 46.700 -6.096 1.00 40.81 583 ARG A C 1
ATOM 4539 O O . ARG A 1 583 ? 22.719 47.419 -6.043 1.00 40.81 583 ARG A O 1
ATOM 4546 N N . VAL A 1 584 ? 24.724 46.778 -5.240 1.00 43.91 584 VAL A N 1
ATOM 4547 C CA . VAL A 1 584 ? 24.866 47.820 -4.213 1.00 43.91 584 VAL A CA 1
ATOM 4548 C C . VAL A 1 584 ? 26.231 48.475 -4.401 1.00 43.91 584 VAL A C 1
ATOM 4550 O O . VAL A 1 584 ? 27.243 47.781 -4.479 1.00 43.91 584 VAL A O 1
ATOM 4553 N N . SER A 1 585 ? 26.248 49.801 -4.513 1.00 44.59 585 SER A N 1
ATOM 4554 C CA . SER A 1 585 ? 27.472 50.602 -4.630 1.00 44.59 585 SER A CA 1
ATOM 4555 C C . SER A 1 585 ? 27.968 51.030 -3.242 1.00 44.59 585 SER A C 1
ATOM 4557 O O . SER A 1 585 ? 27.135 51.309 -2.379 1.00 44.59 585 SER A O 1
ATOM 4559 N N . PRO A 1 586 ? 29.288 51.133 -3.006 1.00 53.84 586 PRO A N 1
ATOM 4560 C CA . PRO A 1 586 ? 29.826 51.580 -1.724 1.00 53.84 586 PRO A CA 1
ATOM 4561 C C . PRO A 1 586 ? 29.883 53.114 -1.615 1.00 53.84 586 PRO A C 1
ATOM 4563 O O . PRO A 1 586 ? 30.306 53.793 -2.550 1.00 53.84 586 PRO A O 1
ATOM 4566 N N . GLN A 1 587 ? 29.554 53.650 -0.438 1.00 46.47 587 GLN A N 1
ATOM 4567 C CA . GLN A 1 587 ? 29.957 54.986 0.019 1.00 46.47 587 GLN A CA 1
ATOM 4568 C C . GLN A 1 587 ? 30.212 54.961 1.534 1.00 46.47 587 GLN A C 1
ATOM 4570 O O . GLN A 1 587 ? 29.433 54.347 2.251 1.00 46.47 587 GLN A O 1
ATOM 4575 N N . SER A 1 588 ? 31.289 55.638 1.964 1.00 49.44 588 SER A N 1
ATOM 4576 C CA . SER A 1 588 ? 31.623 56.152 3.317 1.00 49.44 588 SER A CA 1
ATOM 4577 C C . SER A 1 588 ? 31.088 55.408 4.563 1.00 49.44 588 SER A C 1
ATOM 4579 O O . SER A 1 588 ? 29.882 55.302 4.763 1.00 49.44 588 SER A O 1
ATOM 4581 N N . ARG A 1 589 ? 31.922 55.040 5.538 1.00 39.53 589 ARG A N 1
ATOM 4582 C CA . ARG A 1 589 ? 33.110 55.751 6.058 1.00 39.53 589 ARG A CA 1
ATOM 4583 C C . ARG A 1 589 ? 34.270 54.812 6.369 1.00 39.53 589 ARG A C 1
ATOM 4585 O O . ARG A 1 589 ? 33.985 53.651 6.719 1.00 39.53 589 ARG A O 1
#

Solvent-accessible surface area (backbone atoms only — not comparable to full-atom values): 38208 Å² total; per-residue (Å²): 134,88,88,83,85,87,80,85,82,84,85,78,87,80,84,84,83,84,79,85,82,81,90,77,91,80,88,86,91,80,90,87,89,87,88,83,90,84,92,88,79,89,83,84,90,89,82,85,91,86,80,88,91,74,89,89,90,80,87,82,86,82,89,82,90,84,78,90,81,86,85,88,82,91,77,84,84,77,89,80,86,91,72,70,84,64,59,65,62,55,54,66,66,58,71,69,68,68,71,86,45,71,38,70,45,80,73,41,30,32,30,52,69,33,46,56,53,27,50,56,51,48,31,65,76,68,70,49,70,52,81,80,40,92,68,22,65,47,64,78,38,78,48,47,45,23,58,79,42,45,61,31,36,72,43,30,25,62,88,79,60,46,45,44,54,21,23,32,66,67,55,55,53,48,50,44,49,48,43,31,75,76,63,72,51,80,72,81,90,69,81,71,42,47,74,46,52,58,58,56,91,60,68,36,64,49,42,72,30,47,36,53,70,55,42,53,56,57,58,72,45,31,47,30,47,29,42,57,49,50,40,49,40,29,42,63,10,34,68,64,59,46,48,52,55,56,74,62,34,64,36,25,45,35,17,43,35,71,41,60,34,80,90,40,85,91,37,72,40,30,40,12,28,20,30,40,54,35,40,61,29,54,75,67,69,46,67,79,71,49,58,76,88,51,42,54,65,48,28,40,34,21,59,84,36,61,102,71,70,78,42,86,89,69,56,68,37,76,87,57,46,52,87,62,75,66,40,80,36,54,67,92,45,48,50,61,50,53,41,53,55,53,66,73,52,51,53,78,70,38,77,54,48,69,32,38,25,30,41,34,33,74,61,49,80,56,59,58,54,51,39,52,76,57,68,42,86,73,57,90,24,49,35,45,36,21,47,36,39,28,52,29,44,34,41,69,69,49,76,63,55,89,51,66,40,99,83,74,42,75,56,64,85,79,51,74,58,55,72,66,55,50,31,49,76,68,77,42,81,69,88,60,58,56,49,15,21,30,34,34,4,38,51,49,45,51,46,50,44,43,76,74,43,70,88,55,72,77,73,80,74,56,76,72,86,81,69,73,74,77,83,70,67,80,87,67,77,85,74,81,81,83,90,79,81,82,85,85,85,88,88,88,84,88,85,90,82,83,90,80,89,82,88,87,88,83,84,89,81,88,88,87,82,84,88,86,87,86,89,86,90,78,94,83,90,79,88,85,81,83,84,86,81,83,89,85,89,83,90,82,85,91,80,89,82,93,75,93,78,89,73,84,79,78,85,75,83,78,75,93,60,68,72,56,58,57,53,58,56,49,56,61,50,64,65,68,67,75,82,72,91,88,88,83,85,92,76,88,132

Secondary structure (DSSP, 8-state):
-----------PPPP-----PPP-----------------------------------PPP---------------------SGGGTHHHHHHHTTS----EE-STT--EEHHHHHHHHHHHHHHTT--GGGSTTTHHHH-HHHHHTTTEEEEEEEBTTT--EEEEE-HHHHHHHHHHHHHHHS--PPPPS---B--B---S-EE-EEE-SHHHHHHHHHTHHHHHHHHHHHHHHTT-HHHHHHHHHT---EEEEEEEEEETTEEEEEEEEEEEEEEHHHHHHTT--SPPHHHH-EEEEEEETTTTTT---SSS---TT--SSSPEEEE-TTTHHHHHHHHHHTTPPPP-SSS--SEEEEESSTHHHHHHHHHTT----TT-EEEEHHHHHHHHHHTTTT-S-B-TTSSBPPTTPPPPHHHHHHTTT----S-SSSHHHHHHHHHHHHHHTT-TTPPPPPP---TTS-STT-------PPPPP-------------------------------------------------------PPPP--------PPPPP-PPPTTHHHHHHHHHHHHHTTSTTS---------

Sequence (589 aa):
MGYEKNAIFFLTSQAFTITKHKPTTNSDSSRLDAAPTPLRLCCLCRLAQQSHCREYLRPLLYSSAVHLMHPQAGYVVSKLGGAAALRERHEVLGAVMSNFTLVDPAGWDCDLQSVYSAYMGYFQLHGIAWYERSWSVFFESFEEFLTFSWPTITVTDTWTGRAHIVVRMSSVGAFLKMLKTRFGETLPIVENILRITPFETSQRHLRTISDYATYKKVFSTLPAVVLAAQKVHVRNGEPKAIRELWASRDKTFLALDFEWSERNSASCIEWGYAAVRCGHLDTAGAWPPDPEPNYRRGHYIVAEYVDKVHNKHKPSFPWAYAFGDSQLVPKAKLPQMIQAIVSSLISPDSETIPNTLVLVSHGTTGDLRRLEEMKIKLPHNLLVLDTMAFERQLYSTGQRGAMQEPSGKPREQGSNLALTGMLQSLGVDTQRVLHNAGNAAFMCLLGLQLLLDPDTKVPTPRIHNGLPAMMRGPSRSPSMPPAIAFMPSPQLFPPMGMMSTGSPVMFPSGVSSDAFGDPSGRMSYFPTHRSGSDHRLTPTPPIGGSYNGRMPGRPRVSSTNDVNEMGESLAAMNLKSKSMGARVSPQSR

Organism: NCBI:txid1111947

Nearest PDB structures (foldseek):
  4wbq-assembly1_B  TM=7.331E-01  e=1.293E-08  Neurospora crassa
  4wbq-assembly1_A  TM=7.263E-01  e=1.931E-08  Neurospora crassa
  3mxi-assembly1_B  TM=6.080E-01  e=3.412E-03  Mus musculus

pLDDT: mean 73.78, std 28.95, range [26.08, 98.75]

InterPro domains:
  IPR012337 Ribonuclease H-like superfamily [SSF53098] (253-452)
  IPR040151 Gfd2/YDR514C-like [PTHR28083] (148-458)
  IPR048519 Gfd2/YDR514C-like, C-terminal domain [PF21762] (252-446)

Foldseek 3Di:
DDDDDDDDDDDDDDDDDDDDDDDDDDDDDDDDDDDYDDDDDDDDDDDDDDDDDDDDDDDDDDDDDDDDDDDDDDDDDDDDDPDDPPVVVVVVVVVPPPPQDWDFCPQQWFFLVLQLVLVVVVCVVVVNPLCPAPCSQCNPDVFSVLQLFAWWWWFAAPPPLFIGTTGGVVSVVVVQVVCCVPRVDGDDRGDRTHTGDGPDRGITGIGTGNGVVSVVVNVVLRLLNSLVSLLVCQALQPPVSLLCVVVVQQAKEKFKFWDAFPVDRLGTFKIWMKMARRVVCVVVVNPPPALLPGIDIAMEGAQVPPPPGADDPLGADQCLQFRDDYHYDHPVCVLVVVLVVVVVRWDDADSRDAISYEYEAAPVVPVVVSCVSSVRDDHPRYRYHHLQSNLLNCVLVCVLPFDADPVRHTDDRSDTDDLLRLCVSLVHDPPRDCSHRNNRRSSRVVSSVCSNPVPHDHDDTPPPVPDPPVVPPPPDPDDDDDDDDDDDDDDDDDDDDDDDDDDDDDDDDDDDDDDDDDDDDDDDDDDDDDDDDDDDDDDDDDDDDDDDDDDDDDDDDDDPPVVVVVVVVVVVVVVVVPPDDDDDDDDDD

Radius of gyration: 38.54 Å; Cα contacts (8 Å, |Δi|>4): 648; chains: 1; bounding box: 114×107×129 Å